Protein AF-F4XBM2-F1 (afdb_monomer_lite)

Secondary structure (DSSP, 8-state):
-HHHHHHHHHHHHHHHHHHHHHHHHHHHHHS---EEEEEEEE-GGGGTT-EEEEEEEETTTEEEEEEEETT-GGG-EEEEEE-SSPPP------PPPEEE---SSEEEE-SS---HHHHTTSSS----HHHHHHHTT--TT-EEEEEEEGGGT-SB---EEE-GGGTTT-HHHHHHHHHHHHHHHHHH-PBPPTT-EEEEEEEE-TTS-EEEEEEEESSEEEEEEEEEEETTEEEEEEEEEEESSTT-TT-EE---TTSTT-SEEEEEEEEEETTTTEEEE-GGG-EEEEEPPTTEEEEEEEE-TTS-EEEEEEETTEEEEEEE-TTS-SEEEEEEEEE--TT--B---EE-SSEEEEEETTTEEEEEEE-SS-EEEEEEEE--TT----SSSEEEEEEE-SSEEEEEEEESS-SS--EEEEEEEETTEEEEEEEEEETHHHHHHH-TTSS---EE-SS--EEEE-

pLDDT: mean 85.02, std 11.65, range [44.12, 98.25]

Radius of gyration: 28.65 Å; chains: 1; bounding box: 67×43×96 Å

Sequence (466 aa):
MKKSFLLFLLLICLAVGGLAGMSVWVSKDNEAVEVTQTTLQGDPAAAQGLTITVHNQMFNQLFWDTKFPAANAAESISEFRFSQKVLNFYEFHDYPPEISMPSFGGGMSSDMGIDLEREDWGNGGILTRPAIDLAKTMGPNETKSKTVHVADYYSCYPIVLDYYTRYYGDEDLEDQWRNGQEAFQRFFSIPIPSQVQVTYTLTTNEMGEVIELYCDTQSWLELNTAVTQGDGGYYYILDSHVSEDEAKNGMVQMDLSHIQGGYGVYFVPFLENEASGWADLKMEQVQTVYQVPQGERTVNLFTNEKGNLMLYTVAGETWYLNVLSSDGRQLLQRLELGQMGSNGYMVDPLEGEDHMLLFFNDHQLILLTWDGKEYALAHALQMPEDEQWDDSGKEQLAHWDGQRLALLERNSLSWEDTSYRLTVWQGGELTYQGVYTMSFAKNNATQRYSNAIIRGIDSQAIELSG

Structure (mmCIF, N/CA/C/O backbone):
data_AF-F4XBM2-F1
#
_entry.id   AF-F4XBM2-F1
#
loop_
_atom_site.group_PDB
_atom_site.id
_atom_site.type_symbol
_atom_site.label_atom_id
_atom_site.label_alt_id
_atom_site.label_comp_id
_atom_site.label_asym_id
_atom_site.label_entity_id
_atom_site.label_seq_id
_atom_site.pdbx_PDB_ins_code
_atom_site.Cartn_x
_atom_site.Cartn_y
_atom_site.Cartn_z
_atom_site.occupancy
_atom_site.B_iso_or_equiv
_atom_site.auth_seq_id
_atom_site.auth_comp_id
_atom_site.auth_asym_id
_atom_site.auth_atom_id
_atom_site.pdbx_PDB_model_num
ATOM 1 N N . MET A 1 1 ? 36.078 -13.273 64.681 1.00 55.12 1 MET A N 1
ATOM 2 C CA . MET A 1 1 ? 35.200 -13.902 63.665 1.00 55.12 1 MET A CA 1
ATOM 3 C C . MET A 1 1 ? 33.707 -13.662 63.919 1.00 55.12 1 MET A C 1
ATOM 5 O O . MET A 1 1 ? 33.092 -13.047 63.065 1.00 55.12 1 MET A O 1
ATOM 9 N N . LYS A 1 2 ? 33.116 -14.021 65.076 1.00 62.91 2 LYS A N 1
ATOM 10 C CA . LYS A 1 2 ? 31.658 -13.852 65.320 1.00 62.91 2 LYS A CA 1
ATOM 11 C C . LYS A 1 2 ? 31.123 -12.406 65.209 1.00 62.91 2 LYS A C 1
ATOM 13 O O . LYS A 1 2 ? 30.057 -12.206 64.647 1.00 62.91 2 LYS A O 1
ATOM 18 N N . LYS A 1 3 ? 31.864 -11.399 65.698 1.00 64.06 3 LYS A N 1
ATOM 19 C CA . LYS A 1 3 ? 31.438 -9.981 65.654 1.00 64.06 3 LYS A CA 1
ATOM 20 C C . LYS A 1 3 ? 31.485 -9.374 64.242 1.00 64.06 3 LYS A C 1
ATOM 22 O O . LYS A 1 3 ? 30.547 -8.695 63.853 1.00 64.06 3 LYS A O 1
ATOM 27 N N . SER A 1 4 ? 32.530 -9.668 63.463 1.00 70.94 4 SER A N 1
ATOM 28 C CA . SER A 1 4 ? 32.627 -9.223 62.061 1.00 70.94 4 SER A CA 1
ATOM 29 C C . SER A 1 4 ? 31.605 -9.913 61.157 1.00 70.94 4 SER A C 1
ATOM 31 O O . SER A 1 4 ? 31.096 -9.280 60.245 1.00 70.94 4 SER A O 1
ATOM 33 N N . PHE A 1 5 ? 31.260 -11.176 61.432 1.00 80.69 5 PHE A N 1
ATOM 34 C CA . PHE A 1 5 ? 30.214 -11.891 60.694 1.00 80.69 5 PHE A CA 1
ATOM 35 C C . PHE A 1 5 ? 28.818 -11.299 60.946 1.00 80.69 5 PHE A C 1
ATOM 37 O O . PHE A 1 5 ? 28.057 -11.099 60.007 1.00 80.69 5 PHE A O 1
ATOM 44 N N . LEU A 1 6 ? 28.514 -10.940 62.199 1.00 86.19 6 LEU A N 1
ATOM 45 C CA . LEU A 1 6 ? 27.295 -10.204 62.552 1.00 86.19 6 LEU A CA 1
ATOM 46 C C . LEU A 1 6 ? 27.225 -8.840 61.857 1.00 86.19 6 LEU A C 1
ATOM 48 O O . LEU A 1 6 ? 26.177 -8.488 61.331 1.00 86.19 6 LEU A O 1
ATOM 52 N N . LEU A 1 7 ? 28.337 -8.099 61.812 1.00 86.19 7 LEU A N 1
ATOM 53 C CA . LEU A 1 7 ? 28.398 -6.807 61.124 1.00 86.19 7 LEU A CA 1
ATOM 54 C C . LEU A 1 7 ? 28.187 -6.953 59.605 1.00 86.19 7 LEU A C 1
ATOM 56 O O . LEU A 1 7 ? 27.482 -6.154 59.002 1.00 86.19 7 LEU A O 1
ATOM 60 N N . PHE A 1 8 ? 28.761 -7.996 59.001 1.00 87.44 8 PHE A N 1
ATOM 61 C CA . PHE A 1 8 ? 28.611 -8.303 57.578 1.00 87.44 8 PHE A CA 1
ATOM 62 C C . PHE A 1 8 ? 27.171 -8.688 57.211 1.00 87.44 8 PHE A C 1
ATOM 64 O O . PHE A 1 8 ? 26.626 -8.151 56.252 1.00 87.44 8 PHE A O 1
ATOM 71 N N . LEU A 1 9 ? 26.520 -9.544 58.007 1.00 89.62 9 LEU A N 1
ATOM 72 C CA . LEU A 1 9 ? 25.097 -9.868 57.840 1.00 89.62 9 LEU A CA 1
ATOM 73 C C . LEU A 1 9 ? 24.211 -8.629 57.972 1.00 89.62 9 LEU A C 1
ATOM 75 O O . LEU A 1 9 ? 23.279 -8.458 57.195 1.00 89.62 9 LEU A O 1
ATOM 79 N N . LEU A 1 10 ? 24.519 -7.749 58.926 1.00 90.31 10 LEU A N 1
ATOM 80 C CA . LEU A 1 10 ? 23.758 -6.522 59.142 1.00 90.31 10 LEU A CA 1
ATOM 81 C C . LEU A 1 10 ? 23.900 -5.566 57.951 1.00 90.31 10 LEU A C 1
ATOM 83 O O . LEU A 1 10 ? 22.898 -5.015 57.512 1.00 90.31 10 LEU A O 1
ATOM 87 N N . LEU A 1 11 ? 25.100 -5.445 57.372 1.00 89.12 11 LEU A N 1
ATOM 88 C CA . LEU A 1 11 ? 25.343 -4.680 56.143 1.00 89.12 11 LEU A CA 1
ATOM 89 C C . LEU A 1 11 ? 24.647 -5.288 54.920 1.00 89.12 11 LEU A C 1
ATOM 91 O O . LEU A 1 11 ? 24.105 -4.536 54.119 1.00 89.12 11 LEU A O 1
ATOM 95 N N . ILE A 1 12 ? 24.604 -6.619 54.787 1.00 90.88 12 ILE A N 1
ATOM 96 C CA . ILE A 1 12 ? 23.840 -7.282 53.718 1.00 90.88 12 ILE A CA 1
ATOM 97 C C . ILE A 1 12 ? 22.346 -7.016 53.883 1.00 90.88 12 ILE A C 1
ATOM 99 O O . ILE A 1 12 ? 21.699 -6.634 52.916 1.00 90.88 12 ILE A O 1
ATOM 103 N N . CYS A 1 13 ? 21.790 -7.158 55.088 1.00 88.44 13 CYS A N 1
ATOM 104 C CA . CYS A 1 13 ? 20.380 -6.853 55.329 1.00 88.44 13 CYS A CA 1
ATOM 105 C C . CYS A 1 13 ? 20.060 -5.377 55.056 1.00 88.44 13 CYS A C 1
ATOM 107 O O . CYS A 1 13 ? 18.989 -5.080 54.540 1.00 88.44 13 CYS A O 1
ATOM 109 N N . LEU A 1 14 ? 20.985 -4.459 55.355 1.00 86.88 14 LEU A N 1
ATOM 110 C CA . LEU A 1 14 ? 20.836 -3.032 55.056 1.00 86.88 14 LEU A CA 1
ATOM 111 C C . LEU A 1 14 ? 20.958 -2.737 53.558 1.00 86.88 14 LEU A C 1
ATOM 113 O O . LEU A 1 14 ? 20.223 -1.902 53.049 1.00 86.88 14 LEU A O 1
ATOM 117 N N . ALA A 1 15 ? 21.843 -3.434 52.846 1.00 82.88 15 ALA A N 1
ATOM 118 C CA . ALA A 1 15 ? 21.990 -3.309 51.401 1.00 82.88 15 ALA A CA 1
ATOM 119 C C . ALA A 1 15 ? 20.774 -3.886 50.664 1.00 82.88 15 ALA A C 1
ATOM 121 O O . ALA A 1 15 ? 20.217 -3.222 49.800 1.00 82.88 15 ALA A O 1
ATOM 122 N N . VAL A 1 16 ? 20.314 -5.082 51.041 1.00 84.00 16 VAL A N 1
ATOM 123 C CA . VAL A 1 16 ? 19.122 -5.723 50.464 1.00 84.00 16 VAL A CA 1
ATOM 124 C C . VAL A 1 16 ? 17.860 -4.945 50.831 1.00 84.00 16 VAL A C 1
ATOM 126 O O . VAL A 1 16 ? 17.048 -4.666 49.958 1.00 84.00 16 VAL A O 1
ATOM 129 N N . GLY A 1 17 ? 17.711 -4.535 52.093 1.00 78.44 17 GLY A N 1
ATOM 130 C CA . GLY A 1 17 ? 16.598 -3.695 52.536 1.00 78.44 17 GLY A CA 1
ATOM 131 C C . GLY A 1 17 ? 16.621 -2.304 51.904 1.00 78.44 17 GLY A C 1
ATOM 132 O O . GLY A 1 17 ? 15.569 -1.770 51.574 1.00 78.44 17 GLY A O 1
ATOM 133 N N . GLY A 1 18 ? 17.809 -1.739 51.673 1.00 73.38 18 GLY A N 1
ATOM 134 C CA . GLY A 1 18 ? 17.995 -0.479 50.957 1.00 73.38 18 GLY A CA 1
ATOM 135 C C . GLY A 1 18 ? 17.641 -0.596 49.477 1.00 73.38 18 GLY A C 1
ATOM 136 O O . GLY A 1 18 ? 16.930 0.256 48.961 1.00 73.38 18 GLY A O 1
ATOM 137 N N . LEU A 1 19 ? 18.066 -1.669 48.806 1.00 75.06 19 LEU A N 1
ATOM 138 C CA . LEU A 1 19 ? 17.708 -1.950 47.413 1.00 75.06 19 LEU A CA 1
ATOM 139 C C . LEU A 1 19 ? 16.205 -2.209 47.253 1.00 75.06 19 LEU A C 1
ATOM 141 O O . LEU A 1 19 ? 15.593 -1.624 46.368 1.00 75.06 19 LEU A O 1
ATOM 145 N N . ALA A 1 20 ? 15.601 -3.005 48.140 1.00 71.06 20 ALA A N 1
ATOM 146 C CA . ALA A 1 20 ? 14.158 -3.252 48.150 1.00 71.06 20 ALA A CA 1
ATOM 147 C C . ALA A 1 20 ? 13.352 -1.987 48.501 1.00 71.06 20 ALA A C 1
ATOM 149 O O . ALA A 1 20 ? 12.296 -1.730 47.932 1.00 71.06 20 ALA A O 1
ATOM 150 N N . GLY A 1 21 ? 13.855 -1.162 49.423 1.00 69.06 21 GLY A N 1
ATOM 151 C CA . GLY A 1 21 ? 13.242 0.118 49.771 1.00 69.06 21 GLY A CA 1
ATOM 152 C C . GLY A 1 21 ? 13.312 1.125 48.623 1.00 69.06 21 GLY A C 1
ATOM 153 O O . GLY A 1 21 ? 12.318 1.783 48.336 1.00 69.06 21 GLY A O 1
ATOM 154 N N . MET A 1 22 ? 14.453 1.207 47.931 1.00 62.38 22 MET A N 1
ATOM 155 C CA . MET A 1 22 ? 14.618 2.050 46.744 1.00 62.38 22 MET A CA 1
ATOM 156 C C . MET A 1 22 ? 13.752 1.565 45.581 1.00 62.38 22 MET A C 1
ATOM 158 O O . MET A 1 22 ? 13.140 2.397 44.924 1.00 62.38 22 MET A O 1
ATOM 162 N N . SER A 1 23 ? 13.630 0.252 45.352 1.00 64.00 23 SER A N 1
ATOM 163 C CA . SER A 1 23 ? 12.758 -0.266 44.292 1.00 64.00 23 SER A CA 1
ATOM 164 C C . SER A 1 23 ? 11.288 0.054 44.555 1.00 64.00 23 SER A C 1
ATOM 166 O O . SER A 1 23 ? 10.591 0.485 43.643 1.00 64.00 23 SER A O 1
ATOM 168 N N . VAL A 1 24 ? 10.818 -0.086 45.800 1.00 64.00 24 VAL A N 1
ATOM 169 C CA . VAL A 1 24 ? 9.439 0.275 46.174 1.00 64.00 24 VAL A CA 1
ATOM 170 C C . VAL A 1 24 ? 9.216 1.785 46.085 1.00 64.00 24 VAL A C 1
ATOM 172 O O . VAL A 1 24 ? 8.183 2.219 45.591 1.00 64.00 24 VAL A O 1
ATOM 175 N N . TRP A 1 25 ? 10.176 2.597 46.537 1.00 59.56 25 TRP A N 1
ATOM 176 C CA . TRP A 1 25 ? 10.055 4.056 46.498 1.00 59.56 25 TRP A CA 1
ATOM 177 C C . TRP A 1 25 ? 10.044 4.606 45.068 1.00 59.56 25 TRP A C 1
ATOM 179 O O . TRP A 1 25 ? 9.204 5.441 44.758 1.00 59.56 25 TRP A O 1
ATOM 189 N N . VAL A 1 26 ? 10.909 4.087 44.190 1.00 56.59 26 VAL A N 1
ATOM 190 C CA . VAL A 1 26 ? 10.908 4.431 42.760 1.00 56.59 26 VAL A CA 1
ATOM 191 C C . VAL A 1 26 ? 9.611 3.974 42.085 1.00 56.59 26 VAL A C 1
ATOM 193 O O . VAL A 1 26 ? 9.080 4.703 41.262 1.00 56.59 26 VAL A O 1
ATOM 196 N N . SER A 1 27 ? 9.057 2.816 42.456 1.00 57.06 27 SER A N 1
ATOM 197 C CA . SER A 1 27 ? 7.804 2.325 41.852 1.00 57.06 27 SER A CA 1
ATOM 198 C C . SER A 1 27 ? 6.582 3.152 42.277 1.00 57.06 27 SER A C 1
ATOM 200 O O . SER A 1 27 ? 5.714 3.423 41.459 1.00 57.06 27 SER A O 1
ATOM 202 N N . LYS A 1 28 ? 6.544 3.639 43.525 1.00 56.56 28 LYS A N 1
ATOM 203 C CA . LYS A 1 28 ? 5.367 4.309 44.103 1.00 56.56 28 LYS A CA 1
ATOM 204 C C . LYS A 1 28 ? 4.936 5.591 43.374 1.00 56.56 28 LYS A C 1
ATOM 206 O O . LYS A 1 28 ? 3.741 5.843 43.275 1.00 56.56 28 LYS A O 1
ATOM 211 N N . ASP A 1 29 ? 5.887 6.390 42.892 1.00 56.12 29 ASP A N 1
ATOM 212 C CA . ASP A 1 29 ? 5.592 7.621 42.139 1.00 56.12 29 ASP A CA 1
ATOM 213 C C . ASP A 1 29 ? 5.550 7.372 40.614 1.00 56.12 29 ASP A C 1
ATOM 215 O O . ASP A 1 29 ? 5.058 8.213 39.865 1.00 56.12 29 ASP A O 1
ATOM 219 N N . ASN A 1 30 ? 6.013 6.203 40.150 1.00 60.69 30 ASN A N 1
ATOM 220 C CA . ASN A 1 30 ? 5.991 5.803 38.738 1.00 60.69 30 ASN A CA 1
ATOM 221 C C . ASN A 1 30 ? 4.647 5.195 38.289 1.00 60.69 30 ASN A C 1
ATOM 223 O O . ASN A 1 30 ? 4.437 5.045 37.089 1.00 60.69 30 ASN A O 1
ATOM 227 N N . GLU A 1 31 ? 3.761 4.827 39.221 1.00 61.56 31 GLU A N 1
ATOM 228 C CA . GLU A 1 31 ? 2.489 4.125 38.958 1.00 61.56 31 GLU A CA 1
ATOM 229 C C . GLU A 1 31 ? 1.296 5.064 38.678 1.00 61.56 31 GLU A C 1
ATOM 231 O O . GLU A 1 31 ? 0.251 4.615 38.214 1.00 61.56 31 GLU A O 1
ATOM 236 N N . ALA A 1 32 ? 1.414 6.373 38.927 1.00 69.88 32 ALA A N 1
ATOM 237 C CA . ALA A 1 32 ? 0.309 7.322 38.754 1.00 69.88 32 ALA A CA 1
ATOM 238 C C . ALA A 1 32 ? 0.405 8.076 37.417 1.00 69.88 32 ALA A C 1
ATOM 240 O O . ALA A 1 32 ? 0.747 9.260 37.376 1.00 69.88 32 ALA A O 1
ATOM 241 N N . VAL A 1 33 ? 0.113 7.393 36.306 1.00 84.69 33 VAL A N 1
ATOM 242 C CA . VAL A 1 33 ? -0.025 8.067 35.008 1.00 84.69 33 VAL A CA 1
ATOM 243 C C . VAL A 1 33 ? -1.438 8.625 34.877 1.00 84.69 33 VAL A C 1
ATOM 245 O O . VAL A 1 33 ? -2.418 7.888 34.747 1.00 84.69 33 VAL A O 1
ATOM 248 N N . GLU A 1 34 ? -1.541 9.950 34.936 1.00 88.94 34 GLU A N 1
ATOM 249 C CA . GLU A 1 34 ? -2.798 10.659 34.711 1.00 88.94 34 GLU A CA 1
ATOM 250 C C . GLU A 1 34 ? -3.072 10.768 33.210 1.00 88.94 34 GLU A C 1
ATOM 252 O O . GLU A 1 34 ? -2.186 11.132 32.428 1.00 88.94 34 GLU A O 1
ATOM 257 N N . VAL A 1 35 ? -4.317 10.502 32.820 1.00 91.88 35 VAL A N 1
ATOM 258 C CA . VAL A 1 35 ? -4.798 10.693 31.452 1.00 91.88 35 VAL A CA 1
ATOM 259 C C . VAL A 1 35 ? -5.808 11.833 31.449 1.00 91.88 35 VAL A C 1
ATOM 261 O O . VAL A 1 35 ? -6.825 11.795 32.140 1.00 91.88 35 VAL A O 1
ATOM 264 N N . THR A 1 36 ? -5.514 12.882 30.682 1.00 92.56 36 THR A N 1
ATOM 265 C CA . THR A 1 36 ? -6.414 14.026 30.508 1.00 92.56 36 THR A CA 1
ATOM 266 C C . THR A 1 36 ? -7.209 13.855 29.225 1.00 92.56 36 THR A C 1
ATOM 268 O O . THR A 1 36 ? -6.628 13.787 28.146 1.00 92.56 36 THR A O 1
ATOM 271 N N . GLN A 1 37 ? -8.534 13.830 29.339 1.00 94.62 37 GLN A N 1
ATOM 272 C CA . GLN A 1 37 ? -9.450 13.789 28.203 1.00 94.62 37 GLN A CA 1
ATOM 273 C C . GLN A 1 37 ? -9.883 15.205 27.813 1.00 94.62 37 GLN A C 1
ATOM 275 O O . GLN A 1 37 ? -10.382 15.965 28.644 1.00 94.62 37 GLN A O 1
ATOM 280 N N . THR A 1 38 ? -9.730 15.540 26.536 1.00 94.44 38 THR A N 1
ATOM 281 C CA . THR A 1 38 ? -10.221 16.776 25.922 1.00 94.44 38 THR A CA 1
ATOM 282 C C . THR A 1 38 ? -11.250 16.420 24.859 1.00 94.44 38 THR A C 1
ATOM 284 O O . THR A 1 38 ? -10.924 15.762 23.875 1.00 94.44 38 THR A O 1
ATOM 287 N N . THR A 1 39 ? -12.497 16.847 25.045 1.00 95.12 39 THR A N 1
ATOM 288 C CA . THR A 1 39 ? -13.555 16.662 24.042 1.00 95.12 39 THR A CA 1
ATOM 289 C C . THR A 1 39 ? -13.421 17.711 22.949 1.00 95.12 39 THR A C 1
ATOM 291 O O . THR A 1 39 ? -13.431 18.907 23.241 1.00 95.12 39 THR A O 1
ATOM 294 N N . LEU A 1 40 ? -13.310 17.255 21.704 1.00 93.44 40 LEU A N 1
ATOM 295 C CA . LEU A 1 40 ? -13.296 18.118 20.526 1.00 93.44 40 LEU A CA 1
ATOM 296 C C . LEU A 1 40 ? -14.715 18.299 19.979 1.00 93.44 40 LEU A C 1
ATOM 298 O O . LEU A 1 40 ? -15.139 19.423 19.715 1.00 93.44 40 LEU A O 1
ATOM 302 N N . GLN A 1 41 ? -15.478 17.204 19.898 1.00 94.00 41 GLN A N 1
ATOM 303 C CA . GLN A 1 41 ? -16.845 17.199 19.386 1.00 94.00 41 GLN A CA 1
ATOM 304 C C . GLN A 1 41 ? -17.697 16.113 20.059 1.00 94.00 41 GLN A C 1
ATOM 306 O O . GLN A 1 41 ? -17.195 15.056 20.438 1.00 94.00 41 GLN A O 1
ATOM 311 N N . GLY A 1 42 ? -19.007 16.358 20.166 1.00 95.06 42 GLY A N 1
ATOM 312 C CA . GLY A 1 42 ? -19.976 15.352 20.607 1.00 95.06 42 GLY A CA 1
ATOM 313 C C . GLY A 1 42 ? -20.002 15.098 22.118 1.00 95.06 42 GLY A C 1
ATOM 314 O O . GLY A 1 42 ? -19.591 15.949 22.907 1.00 95.06 42 GLY A O 1
ATOM 315 N N . ASP A 1 43 ? -20.532 13.939 22.518 1.00 95.50 43 ASP A N 1
ATOM 316 C CA . ASP A 1 43 ? -20.707 13.545 23.925 1.00 95.50 43 ASP A CA 1
ATOM 317 C C . ASP A 1 43 ? -19.813 12.336 24.268 1.00 95.50 43 ASP A C 1
ATOM 319 O O . ASP A 1 43 ? -19.982 11.280 23.653 1.00 95.50 43 ASP A O 1
ATOM 323 N N . PRO A 1 44 ? -18.905 12.431 25.264 1.00 94.88 44 PRO A N 1
ATOM 324 C CA . PRO A 1 44 ? -18.122 11.298 25.763 1.00 94.88 44 PRO A CA 1
ATOM 325 C C . PRO A 1 44 ? -18.925 10.035 26.091 1.00 94.88 44 PRO A C 1
ATOM 327 O O . PRO A 1 44 ? -18.380 8.933 26.021 1.00 94.88 44 PRO A O 1
ATOM 330 N N . ALA A 1 45 ? -20.215 10.160 26.424 1.00 94.94 45 ALA A N 1
ATOM 331 C CA . ALA A 1 45 ? -21.095 9.015 26.647 1.00 94.94 45 ALA A CA 1
ATOM 332 C C . ALA A 1 45 ? -21.210 8.098 25.414 1.00 94.94 45 ALA A C 1
ATOM 334 O O . ALA A 1 45 ? -21.444 6.899 25.565 1.00 94.94 45 ALA A O 1
ATOM 335 N N . ALA A 1 46 ? -20.984 8.617 24.202 1.00 95.25 46 ALA A N 1
ATOM 336 C CA . ALA A 1 46 ? -20.936 7.809 22.986 1.00 95.25 46 ALA A CA 1
ATOM 337 C C . ALA A 1 46 ? -19.742 6.841 22.958 1.00 95.25 46 ALA A C 1
ATOM 339 O O . ALA A 1 46 ? -19.779 5.869 22.214 1.00 95.25 46 ALA A O 1
ATOM 340 N N . ALA A 1 47 ? -18.715 7.042 23.792 1.00 94.94 47 ALA A N 1
ATOM 341 C CA . ALA A 1 47 ? -17.594 6.118 23.973 1.00 94.94 47 ALA A CA 1
ATOM 342 C C . ALA A 1 47 ? -17.783 5.161 25.172 1.00 94.94 47 ALA A C 1
ATOM 344 O O . ALA A 1 47 ? -16.854 4.454 25.563 1.00 94.94 47 ALA A O 1
ATOM 345 N N . GLN A 1 48 ? -18.971 5.121 25.789 1.00 94.88 48 GLN A N 1
ATOM 346 C CA . GLN A 1 48 ? -19.241 4.247 26.934 1.00 94.88 48 GLN A CA 1
ATOM 347 C C . GLN A 1 48 ? -19.060 2.767 26.561 1.00 94.88 48 GLN A C 1
ATOM 349 O O . GLN A 1 48 ? -19.497 2.325 25.498 1.00 94.88 48 GLN A O 1
ATOM 354 N N . GLY A 1 49 ? -18.435 2.004 27.461 1.00 93.75 49 GLY A N 1
ATOM 355 C CA . GLY A 1 49 ? -18.107 0.588 27.256 1.00 93.75 49 GLY A CA 1
ATOM 356 C C . GLY A 1 49 ? -16.731 0.368 26.627 1.00 93.75 49 GLY A C 1
ATOM 357 O O . GLY A 1 49 ? -16.109 -0.649 26.908 1.00 93.75 49 GLY A O 1
ATOM 358 N N . LEU A 1 50 ? -16.204 1.355 25.895 1.00 95.94 50 LEU A N 1
ATOM 359 C CA . LEU A 1 50 ? -14.876 1.264 25.301 1.00 95.94 50 LEU A CA 1
ATOM 360 C C . LEU A 1 50 ? -13.785 1.471 26.353 1.00 95.94 50 LEU A C 1
ATOM 362 O O . LEU A 1 50 ? -13.859 2.367 27.202 1.00 95.94 50 LEU A O 1
ATOM 366 N N . THR A 1 51 ? -12.743 0.660 26.254 1.00 96.31 51 THR A N 1
ATOM 367 C CA . THR A 1 51 ? -11.548 0.726 27.083 1.00 96.31 51 THR A CA 1
ATOM 368 C C . THR A 1 51 ? -10.320 0.830 26.198 1.00 96.31 51 THR A C 1
ATOM 370 O O . THR A 1 51 ? -10.151 0.032 25.276 1.00 96.31 51 THR A O 1
ATOM 373 N N . ILE A 1 52 ? -9.466 1.803 26.512 1.00 95.56 52 ILE A N 1
ATOM 374 C CA . ILE A 1 52 ? -8.194 2.027 25.834 1.00 95.56 52 ILE A CA 1
ATOM 375 C C . ILE A 1 52 ? -7.077 1.512 26.746 1.00 95.56 52 ILE A C 1
ATOM 377 O O . ILE A 1 52 ? -7.024 1.878 27.927 1.00 95.56 52 ILE A O 1
ATOM 381 N N . THR A 1 53 ? -6.195 0.678 26.201 1.00 93.94 53 THR A N 1
ATOM 382 C CA . THR A 1 53 ? -4.905 0.338 26.815 1.00 93.94 53 THR A CA 1
ATOM 383 C C . THR A 1 53 ? -3.808 1.020 26.012 1.00 93.94 53 THR A C 1
ATOM 385 O O . THR A 1 53 ? -3.863 1.031 24.786 1.00 93.94 53 THR A O 1
ATOM 388 N N . VAL A 1 54 ? -2.821 1.606 26.686 1.00 91.75 54 VAL A N 1
ATOM 389 C CA . VAL A 1 54 ? -1.650 2.195 26.035 1.00 91.75 54 VAL A CA 1
ATOM 390 C C . VAL A 1 54 ? -0.363 1.668 26.653 1.00 91.75 54 VAL A C 1
ATOM 392 O O . VAL A 1 54 ? -0.215 1.644 27.877 1.00 91.75 54 VAL A O 1
ATOM 395 N N . HIS A 1 55 ? 0.576 1.285 25.798 1.00 90.31 55 HIS A N 1
ATOM 396 C CA . HIS A 1 55 ? 1.844 0.668 26.154 1.00 90.31 55 HIS A CA 1
ATOM 397 C C . HIS A 1 55 ? 2.986 1.622 25.823 1.00 90.31 55 HIS A C 1
ATOM 399 O O . HIS A 1 55 ? 3.274 1.919 24.662 1.00 90.31 55 HIS A O 1
ATOM 405 N N . ASN A 1 56 ? 3.652 2.115 26.863 1.00 87.81 56 ASN A N 1
ATOM 406 C CA . ASN A 1 56 ? 4.738 3.079 26.748 1.00 87.81 56 ASN A CA 1
ATOM 407 C C . ASN A 1 56 ? 6.038 2.506 27.295 1.00 87.81 56 ASN A C 1
ATOM 409 O O . ASN A 1 56 ? 6.048 1.691 28.215 1.00 87.81 56 ASN A O 1
ATOM 413 N N . GLN A 1 57 ? 7.153 2.985 26.761 1.00 86.25 57 GLN A N 1
ATOM 414 C CA . GLN A 1 57 ? 8.486 2.593 27.165 1.00 86.25 57 GLN A CA 1
ATOM 415 C C . GLN A 1 57 ? 9.461 3.764 27.248 1.00 86.25 57 GLN A C 1
ATOM 417 O O . GLN A 1 57 ? 9.313 4.799 26.601 1.00 86.25 57 GLN A O 1
ATOM 422 N N . MET A 1 58 ? 10.529 3.543 28.007 1.00 84.00 58 MET A N 1
ATOM 423 C CA . MET A 1 58 ? 11.711 4.393 28.048 1.00 84.00 58 MET A CA 1
ATOM 424 C C . MET A 1 58 ? 12.957 3.504 28.059 1.00 84.00 58 MET A C 1
ATOM 426 O O . MET A 1 58 ? 13.038 2.532 28.819 1.00 84.00 58 MET A O 1
ATOM 430 N N . PHE A 1 59 ? 13.921 3.821 27.189 1.00 82.06 59 PHE A N 1
ATOM 431 C CA . PHE A 1 59 ? 15.166 3.059 26.998 1.00 82.06 59 PHE A CA 1
ATOM 432 C C . PHE A 1 59 ? 14.985 1.557 26.723 1.00 82.06 59 PHE A C 1
ATOM 434 O O . PHE A 1 59 ? 15.914 0.777 26.941 1.00 82.06 59 PHE A O 1
ATOM 441 N N . ASN A 1 60 ? 13.794 1.136 26.296 1.00 83.00 60 ASN A N 1
ATOM 442 C CA . ASN A 1 60 ? 13.432 -0.267 26.118 1.00 83.00 60 ASN A CA 1
ATOM 443 C C . ASN A 1 60 ? 13.667 -1.134 27.375 1.00 83.00 60 ASN A C 1
ATOM 445 O O . ASN A 1 60 ? 13.996 -2.323 27.295 1.00 83.00 60 ASN A O 1
ATOM 449 N N . GLN A 1 61 ? 13.541 -0.520 28.555 1.00 83.62 61 GLN A N 1
ATOM 450 C CA . GLN A 1 61 ? 13.782 -1.154 29.854 1.00 83.62 61 GLN A CA 1
ATOM 451 C C . GLN A 1 61 ? 12.739 -0.784 30.905 1.00 83.62 61 GLN A C 1
ATOM 453 O O . GLN A 1 61 ? 12.502 -1.570 31.819 1.00 83.62 61 GLN A O 1
ATOM 458 N N . LEU A 1 62 ? 12.137 0.395 30.804 1.00 86.31 62 LEU A N 1
ATOM 459 C CA . LEU A 1 62 ? 11.067 0.857 31.680 1.00 86.31 62 LEU A CA 1
ATOM 460 C C . LEU A 1 62 ? 9.781 0.862 30.866 1.00 86.31 62 LEU A C 1
ATOM 462 O O . LEU A 1 62 ? 9.801 1.382 29.753 1.00 86.31 62 LEU A O 1
ATOM 466 N N . PHE A 1 63 ? 8.711 0.291 31.405 1.00 87.50 63 PHE A N 1
ATOM 467 C CA . PHE A 1 63 ? 7.450 0.086 30.702 1.00 87.50 63 PHE A CA 1
ATOM 468 C C . PHE A 1 63 ? 6.277 0.539 31.561 1.00 87.50 63 PHE A C 1
ATOM 470 O O . PHE A 1 63 ? 6.283 0.307 32.773 1.00 87.50 63 PHE A O 1
ATOM 477 N N . TRP A 1 64 ? 5.290 1.156 30.919 1.00 90.06 64 TRP A N 1
ATOM 478 C CA . TRP A 1 64 ? 4.025 1.565 31.514 1.00 90.06 64 TRP A CA 1
ATOM 479 C C . TRP A 1 64 ? 2.877 1.063 30.655 1.00 90.06 64 TRP A C 1
ATOM 481 O O . TRP A 1 64 ? 2.763 1.463 29.496 1.00 90.06 64 TRP A O 1
ATOM 491 N N . ASP A 1 65 ? 2.022 0.249 31.258 1.00 91.25 65 ASP A N 1
ATOM 492 C CA . ASP A 1 65 ? 0.782 -0.228 30.662 1.00 91.25 65 ASP A CA 1
ATOM 493 C C . ASP A 1 65 ? -0.366 0.516 31.347 1.00 91.25 65 ASP A C 1
ATOM 495 O O . ASP A 1 65 ? -0.680 0.264 32.513 1.00 91.25 65 ASP A O 1
ATOM 499 N N . THR A 1 66 ? -0.947 1.497 30.659 1.00 92.06 66 THR A N 1
ATOM 500 C CA . THR A 1 66 ? -1.992 2.367 31.211 1.00 92.06 66 THR A CA 1
ATOM 501 C C . THR A 1 66 ? -3.333 2.036 30.576 1.00 92.06 66 THR A C 1
ATOM 503 O O . THR A 1 66 ? -3.509 2.169 29.370 1.00 92.06 66 THR A O 1
ATOM 506 N N . LYS A 1 67 ? -4.303 1.645 31.399 1.00 94.12 67 LYS A N 1
ATOM 507 C CA . LYS A 1 67 ? -5.658 1.277 30.988 1.00 94.12 67 LYS A CA 1
ATOM 508 C C . LYS A 1 67 ? -6.674 2.270 31.533 1.00 94.12 67 LYS A C 1
ATOM 510 O O . LYS A 1 67 ? -6.627 2.602 32.717 1.00 94.12 67 LYS A O 1
ATOM 515 N N . PHE A 1 68 ? -7.605 2.728 30.700 1.00 94.81 68 PHE A N 1
ATOM 516 C CA . PHE A 1 68 ? -8.649 3.667 31.120 1.00 94.81 68 PHE A CA 1
ATOM 517 C C . PHE A 1 68 ? -9.939 3.538 30.290 1.00 94.81 68 PHE A C 1
ATOM 519 O O . PHE A 1 68 ? -9.882 3.248 29.091 1.00 94.81 68 PHE A O 1
ATOM 526 N N . PRO A 1 69 ? -11.121 3.773 30.896 1.00 95.69 69 PRO A N 1
ATOM 527 C CA . PRO A 1 69 ? -12.374 3.880 30.153 1.00 95.69 69 PRO A CA 1
ATOM 528 C C . PRO A 1 69 ? -12.369 5.109 29.237 1.00 95.69 69 PRO A C 1
ATOM 530 O O . PRO A 1 69 ? -12.069 6.218 29.682 1.00 95.69 69 PRO A O 1
ATOM 533 N N . ALA A 1 70 ? -12.776 4.952 27.979 1.00 94.88 70 ALA A N 1
ATOM 534 C CA . ALA A 1 70 ? -12.768 6.052 27.014 1.00 94.88 70 ALA A CA 1
ATOM 535 C C . ALA A 1 70 ? -13.749 7.182 27.384 1.00 94.88 70 ALA A C 1
ATOM 537 O O . ALA A 1 70 ? -13.467 8.356 27.151 1.00 94.88 70 ALA A O 1
ATOM 538 N N . ALA A 1 71 ? -14.888 6.849 27.997 1.00 93.94 71 ALA A N 1
ATOM 539 C CA . ALA A 1 71 ? -15.867 7.838 28.451 1.00 93.94 71 ALA A CA 1
ATOM 540 C C . ALA A 1 71 ? -15.435 8.600 29.721 1.00 93.94 71 ALA A C 1
ATOM 542 O O . ALA A 1 71 ? -15.993 9.658 30.009 1.00 93.94 71 ALA A O 1
ATOM 543 N N . ASN A 1 72 ? -14.470 8.072 30.488 1.00 92.25 72 ASN A N 1
ATOM 544 C CA . ASN A 1 72 ? -13.980 8.690 31.721 1.00 92.25 72 ASN A CA 1
ATOM 545 C C . ASN A 1 72 ? -12.500 8.359 31.968 1.00 92.25 72 ASN A C 1
ATOM 547 O O . ASN A 1 72 ? -12.162 7.501 32.787 1.00 92.25 72 ASN A O 1
ATOM 551 N N . ALA A 1 73 ? -11.606 9.073 31.282 1.00 91.44 73 ALA A N 1
ATOM 552 C CA . ALA A 1 73 ? -10.169 8.796 31.347 1.00 91.44 73 ALA A CA 1
ATOM 553 C C . ALA A 1 73 ? -9.531 9.026 32.733 1.00 91.44 73 ALA A C 1
ATOM 555 O O . ALA A 1 73 ? -8.435 8.534 32.992 1.00 91.44 73 ALA A O 1
ATOM 556 N N . ALA A 1 74 ? -10.208 9.746 33.638 1.00 89.06 74 ALA A N 1
ATOM 557 C CA . ALA A 1 74 ? -9.720 10.011 34.993 1.00 89.06 74 ALA A CA 1
ATOM 558 C C . ALA A 1 74 ? -9.658 8.751 35.878 1.00 89.06 74 ALA A C 1
ATOM 560 O O . ALA A 1 74 ? -9.013 8.768 36.924 1.00 89.06 74 ALA A O 1
ATOM 561 N N . GLU A 1 75 ? -10.312 7.661 35.469 1.00 89.50 75 GLU A N 1
ATOM 562 C CA . GLU A 1 75 ? -10.244 6.350 36.126 1.00 89.50 75 GLU A CA 1
ATOM 563 C C . GLU A 1 75 ? -9.069 5.496 35.609 1.00 89.50 75 GLU A C 1
ATOM 565 O O . GLU A 1 75 ? -9.146 4.267 35.594 1.00 89.50 75 GLU A O 1
ATOM 570 N N . SER A 1 76 ? -7.981 6.130 35.157 1.00 90.38 76 SER A N 1
ATOM 571 C CA . SER A 1 76 ? -6.808 5.426 34.641 1.00 90.38 76 SER A CA 1
ATOM 572 C C . SER A 1 76 ? -6.109 4.587 35.712 1.00 90.38 76 SER A C 1
ATOM 574 O O . SER A 1 76 ? -5.922 4.998 36.859 1.00 90.38 76 SER A O 1
ATOM 576 N N . ILE A 1 77 ? -5.681 3.393 35.313 1.00 89.88 77 ILE A N 1
ATOM 577 C CA . ILE A 1 77 ? -4.861 2.482 36.110 1.00 89.88 77 ILE A CA 1
ATOM 578 C C . ILE A 1 77 ? -3.596 2.220 35.308 1.00 89.88 77 ILE A C 1
ATOM 580 O O . ILE A 1 77 ? -3.684 1.906 34.125 1.00 89.88 77 ILE A O 1
ATOM 584 N N . SER A 1 78 ? -2.428 2.367 35.929 1.00 90.25 78 SER A N 1
ATOM 585 C CA . SER A 1 78 ? -1.153 2.110 35.256 1.00 90.25 78 SER A CA 1
ATOM 586 C C . SER A 1 78 ? -0.332 1.079 36.001 1.00 90.25 78 SER A C 1
ATOM 588 O O . SER A 1 78 ? -0.156 1.172 37.215 1.00 90.25 78 SER A O 1
ATOM 590 N N . GLU A 1 79 ? 0.202 0.123 35.255 1.00 88.69 79 GLU A N 1
ATOM 591 C CA . GLU A 1 79 ? 1.165 -0.848 35.749 1.00 88.69 79 GLU A CA 1
ATOM 592 C C . GLU A 1 79 ? 2.557 -0.481 35.243 1.00 88.69 79 GLU A C 1
ATOM 594 O O . GLU A 1 79 ? 2.757 -0.212 34.060 1.00 88.69 79 GLU A O 1
ATOM 599 N N . PHE A 1 80 ? 3.530 -0.454 36.153 1.00 87.12 80 PHE A N 1
ATOM 600 C CA . PHE A 1 80 ? 4.919 -0.163 35.825 1.00 87.12 80 PHE A CA 1
ATOM 601 C C . PHE A 1 80 ? 5.765 -1.433 35.885 1.00 87.12 80 PHE A C 1
ATOM 603 O O . PHE A 1 80 ? 5.721 -2.188 36.862 1.00 87.12 80 PHE A O 1
ATOM 610 N N . ARG A 1 81 ? 6.614 -1.638 34.874 1.00 85.50 81 ARG A N 1
ATOM 611 C CA . ARG A 1 81 ? 7.539 -2.773 34.820 1.00 85.50 81 ARG A CA 1
ATOM 612 C C . ARG A 1 81 ? 8.942 -2.339 34.421 1.00 85.50 81 ARG A C 1
ATOM 614 O O . ARG A 1 81 ? 9.144 -1.574 33.485 1.00 85.50 81 ARG A O 1
ATOM 621 N N . PHE A 1 82 ? 9.936 -2.905 35.101 1.00 83.56 82 PHE A N 1
ATOM 622 C CA . PHE A 1 82 ? 11.349 -2.751 34.759 1.00 83.56 82 PHE A CA 1
ATOM 623 C C . PHE A 1 82 ? 11.938 -4.067 34.239 1.00 83.56 82 PHE A C 1
ATOM 625 O O . PHE A 1 82 ? 11.762 -5.125 34.846 1.00 83.56 82 PHE A O 1
ATOM 632 N N . SER A 1 83 ? 12.693 -3.988 33.145 1.00 81.00 83 SER A N 1
ATOM 633 C CA . SER A 1 83 ? 13.490 -5.075 32.586 1.00 81.00 83 SER A CA 1
ATOM 634 C C . SER A 1 83 ? 14.981 -4.802 32.768 1.00 81.00 83 SER A C 1
ATOM 636 O O . SER A 1 83 ? 15.506 -3.776 32.347 1.00 81.00 83 SER A O 1
ATOM 638 N N . GLN A 1 84 ? 15.699 -5.780 33.327 1.00 75.88 84 GLN A N 1
ATOM 639 C CA . GLN A 1 84 ? 17.161 -5.723 33.465 1.00 75.88 84 GLN A CA 1
ATOM 640 C C . GLN A 1 84 ? 17.907 -5.842 32.126 1.00 75.88 84 GLN A C 1
ATOM 642 O O . GLN A 1 84 ? 19.107 -5.579 32.063 1.00 75.88 84 GLN A O 1
ATOM 647 N N . LYS A 1 85 ? 17.221 -6.280 31.065 1.00 83.06 85 LYS A N 1
ATOM 648 C CA . LYS A 1 85 ? 17.752 -6.357 29.702 1.00 83.06 85 LYS A CA 1
ATOM 649 C C . LYS A 1 85 ? 16.979 -5.396 28.811 1.00 83.06 85 LYS A C 1
ATOM 651 O O . LYS A 1 85 ? 15.766 -5.278 28.959 1.00 83.06 85 LYS A O 1
ATOM 656 N N . VAL A 1 86 ? 17.685 -4.764 27.876 1.00 78.44 86 VAL A N 1
ATOM 657 C CA . VAL A 1 86 ? 17.051 -4.054 26.757 1.00 78.44 86 VAL A CA 1
ATOM 658 C C . VAL A 1 86 ? 16.181 -5.065 26.010 1.00 78.44 86 VAL A C 1
ATOM 660 O O . VAL A 1 86 ? 16.687 -6.110 25.596 1.00 78.44 86 VAL A O 1
ATOM 663 N N . LEU A 1 87 ? 14.883 -4.791 25.909 1.00 76.12 87 LEU A N 1
ATOM 664 C CA . LEU A 1 87 ? 13.958 -5.585 25.105 1.00 76.12 87 LEU A CA 1
ATOM 665 C C . LEU A 1 87 ? 13.867 -4.951 23.717 1.00 76.12 87 LEU A C 1
ATOM 667 O O . LEU A 1 87 ? 13.575 -3.770 23.597 1.00 76.12 87 LEU A O 1
ATOM 671 N N . ASN A 1 88 ? 14.147 -5.713 22.667 1.00 67.88 88 ASN A N 1
ATOM 672 C CA . ASN A 1 88 ? 13.933 -5.234 21.307 1.00 67.88 88 ASN A CA 1
ATOM 673 C C . ASN A 1 88 ? 12.556 -5.699 20.851 1.00 67.88 88 ASN A C 1
ATOM 675 O O . ASN A 1 88 ? 12.296 -6.898 20.839 1.00 67.88 88 ASN A O 1
ATOM 679 N N . PHE A 1 89 ? 11.713 -4.736 20.490 1.00 63.91 89 PHE A N 1
ATOM 680 C CA . PHE A 1 89 ? 10.395 -4.960 19.889 1.00 63.91 89 PHE A CA 1
ATOM 681 C C . PHE A 1 89 ? 10.420 -4.736 18.371 1.00 63.91 89 PHE A C 1
ATOM 683 O O . PHE A 1 89 ? 9.382 -4.762 17.726 1.00 63.91 89 PHE A O 1
ATOM 690 N N . TYR A 1 90 ? 11.611 -4.513 17.804 1.00 56.03 90 TYR A N 1
ATOM 691 C CA . TYR A 1 90 ? 11.807 -4.456 16.364 1.00 56.03 90 TYR A CA 1
ATOM 692 C C . TYR A 1 90 ? 11.703 -5.864 15.789 1.00 56.03 90 TYR A C 1
ATOM 694 O O . TYR A 1 90 ? 12.620 -6.674 15.953 1.00 56.03 90 TYR A O 1
ATOM 702 N N . GLU A 1 91 ? 10.596 -6.135 15.113 1.00 48.72 91 GLU A N 1
ATOM 703 C CA . GLU A 1 91 ? 10.536 -7.208 14.134 1.00 48.72 91 GLU A CA 1
ATOM 704 C C . GLU A 1 91 ? 11.142 -6.679 12.833 1.00 48.72 91 GLU A C 1
ATOM 706 O O . GLU A 1 91 ? 10.766 -5.621 12.327 1.00 48.72 91 GLU A O 1
ATOM 711 N N . PHE A 1 92 ? 12.149 -7.383 12.316 1.00 44.12 92 PHE A N 1
ATOM 712 C CA . PHE A 1 92 ? 12.547 -7.184 10.931 1.00 44.12 92 PHE A CA 1
ATOM 713 C C . PHE A 1 92 ? 11.451 -7.824 10.089 1.00 44.12 92 PHE A C 1
ATOM 715 O O . PHE A 1 92 ? 11.340 -9.047 10.056 1.00 44.12 92 PHE A O 1
ATOM 722 N N . HIS A 1 93 ? 10.615 -6.999 9.467 1.00 47.78 93 HIS A N 1
ATOM 723 C CA . HIS A 1 93 ? 9.718 -7.485 8.435 1.00 47.78 93 HIS A CA 1
ATOM 724 C C . HIS A 1 93 ? 10.549 -7.763 7.184 1.00 47.78 93 HIS A C 1
ATOM 726 O O . HIS A 1 93 ? 11.236 -6.871 6.677 1.00 47.78 93 HIS A O 1
ATOM 732 N N . ASP A 1 94 ? 10.501 -9.005 6.707 1.00 58.69 94 ASP A N 1
ATOM 733 C CA . ASP A 1 94 ? 10.933 -9.320 5.353 1.00 58.69 94 ASP A CA 1
ATOM 734 C C . ASP A 1 94 ? 9.937 -8.652 4.409 1.00 58.69 94 ASP A C 1
ATOM 736 O O . ASP A 1 94 ? 8.806 -9.114 4.239 1.00 58.69 94 ASP A O 1
ATOM 740 N N . TYR A 1 95 ? 10.333 -7.511 3.850 1.00 65.44 95 TYR A N 1
ATOM 741 C CA . TYR A 1 95 ? 9.512 -6.834 2.861 1.00 65.44 95 TYR A CA 1
ATOM 742 C C . TYR A 1 95 ? 9.409 -7.719 1.614 1.00 65.44 95 TYR A C 1
ATOM 744 O O . TYR A 1 95 ? 10.424 -8.270 1.166 1.00 65.44 95 TYR A O 1
ATOM 752 N N . PRO A 1 96 ? 8.200 -7.887 1.053 1.00 77.56 96 PRO A N 1
ATOM 753 C CA . PRO A 1 96 ? 8.046 -8.589 -0.207 1.00 77.56 96 PRO A CA 1
ATOM 754 C C . PRO A 1 96 ? 8.893 -7.903 -1.295 1.00 77.56 96 PRO A C 1
ATOM 756 O O . PRO A 1 96 ? 9.037 -6.680 -1.272 1.00 77.56 96 PRO A O 1
ATOM 759 N N . PRO A 1 97 ? 9.442 -8.665 -2.256 1.00 84.12 97 PRO A N 1
ATOM 760 C CA . PRO A 1 97 ? 10.194 -8.092 -3.368 1.00 84.12 97 PRO A CA 1
ATOM 761 C C . PRO A 1 97 ? 9.329 -7.096 -4.143 1.00 84.12 97 PRO A C 1
ATOM 763 O O . PRO A 1 97 ? 8.184 -7.413 -4.480 1.00 84.12 97 PRO A O 1
ATOM 766 N N . GLU A 1 98 ? 9.871 -5.922 -4.448 1.00 84.81 98 GLU A N 1
ATOM 767 C CA . GLU A 1 98 ? 9.146 -4.852 -5.138 1.00 84.81 98 GLU A CA 1
ATOM 768 C C . GLU A 1 98 ? 9.269 -5.003 -6.657 1.00 84.81 98 GLU A C 1
ATOM 770 O O . GLU A 1 98 ? 10.333 -5.345 -7.170 1.00 84.81 98 GLU A O 1
ATOM 775 N N . ILE A 1 99 ? 8.195 -4.740 -7.404 1.00 88.75 99 ILE A N 1
ATOM 776 C CA . ILE A 1 99 ? 8.301 -4.578 -8.857 1.00 88.75 99 ILE A CA 1
ATOM 777 C C . ILE A 1 99 ? 8.630 -3.117 -9.136 1.00 88.75 99 ILE A C 1
ATOM 779 O O . ILE A 1 99 ? 7.833 -2.237 -8.823 1.00 88.75 99 ILE A O 1
ATOM 783 N N . SER A 1 100 ? 9.762 -2.860 -9.781 1.00 83.88 100 SER A N 1
ATOM 784 C CA . SER A 1 100 ? 10.204 -1.508 -10.102 1.00 83.88 100 SER A CA 1
ATOM 785 C C . SER A 1 100 ? 10.414 -1.304 -11.600 1.00 83.88 100 SER A C 1
ATOM 787 O O . SER A 1 100 ? 10.586 -2.241 -12.390 1.00 83.88 100 SER A O 1
ATOM 789 N N . MET A 1 101 ? 10.364 -0.034 -12.000 1.00 81.50 101 MET A N 1
ATOM 790 C CA . MET A 1 101 ? 10.766 0.422 -13.326 1.00 81.50 101 MET A CA 1
ATOM 791 C C . MET A 1 101 ? 12.030 1.281 -13.228 1.00 81.50 101 MET A C 1
ATOM 793 O O . MET A 1 101 ? 12.251 1.914 -12.196 1.00 81.50 101 MET A O 1
ATOM 797 N N . PRO A 1 102 ? 12.827 1.355 -14.308 1.00 77.69 102 PRO A N 1
ATOM 798 C CA . PRO A 1 102 ? 13.970 2.252 -14.392 1.00 77.69 102 PRO A CA 1
ATOM 799 C C . PRO A 1 102 ? 13.624 3.687 -14.025 1.00 77.69 102 PRO A C 1
ATOM 801 O O . PRO A 1 102 ? 12.626 4.231 -14.507 1.00 77.69 102 PRO A O 1
ATOM 804 N N . SER A 1 103 ? 14.498 4.323 -13.248 1.00 73.25 103 SER A N 1
ATOM 805 C CA . SER A 1 103 ? 14.388 5.759 -13.017 1.00 73.25 103 SER A CA 1
ATOM 806 C C . SER A 1 103 ? 14.834 6.551 -14.247 1.00 73.25 103 SER A C 1
ATOM 808 O O . SER A 1 103 ? 15.873 6.282 -14.856 1.00 73.25 103 SER A O 1
ATOM 810 N N . PHE A 1 104 ? 14.063 7.588 -14.568 1.00 75.50 104 PHE A N 1
ATOM 811 C CA . PHE A 1 104 ? 14.389 8.587 -15.588 1.00 75.50 104 PHE A CA 1
ATOM 812 C C . PHE A 1 104 ? 14.904 9.905 -14.994 1.00 75.50 104 PHE A C 1
ATOM 814 O O . PHE A 1 104 ? 15.200 10.839 -15.739 1.00 75.50 104 PHE A O 1
ATOM 821 N N . GLY A 1 105 ? 15.047 9.957 -13.666 1.00 77.81 105 GLY A N 1
ATOM 822 C CA . GLY A 1 105 ? 15.606 11.074 -12.914 1.00 77.81 105 GLY A CA 1
ATOM 823 C C . GLY A 1 105 ? 16.641 10.582 -11.905 1.00 77.81 105 GLY A C 1
ATOM 824 O O . GLY A 1 105 ? 16.346 9.748 -11.048 1.00 77.81 105 GLY A O 1
ATOM 825 N N . GLY A 1 106 ? 17.871 11.081 -11.996 1.00 82.69 106 GLY A N 1
ATOM 826 C CA . GLY A 1 106 ? 18.938 10.693 -11.076 1.00 82.69 106 GLY A CA 1
ATOM 827 C C . GLY A 1 106 ? 20.314 10.710 -11.717 1.00 82.69 106 GLY A C 1
ATOM 828 O O . GLY A 1 106 ? 20.489 11.098 -12.867 1.00 82.69 106 GLY A O 1
ATOM 829 N N . GLY A 1 107 ? 21.324 10.296 -10.962 1.00 85.81 107 GLY A N 1
ATOM 830 C CA . GLY A 1 107 ? 22.678 10.219 -11.481 1.00 85.81 107 GLY A CA 1
ATOM 831 C C . GLY A 1 107 ? 23.561 9.280 -10.685 1.00 85.81 107 GLY A C 1
ATOM 832 O O . GLY A 1 107 ? 23.215 8.841 -9.591 1.00 85.81 107 GLY A O 1
ATOM 833 N N . MET A 1 108 ? 24.719 8.998 -11.258 1.00 87.94 108 MET A N 1
ATOM 834 C CA . MET A 1 108 ? 25.795 8.227 -10.661 1.00 87.94 108 MET A CA 1
ATOM 835 C C . MET A 1 108 ? 27.106 8.974 -10.879 1.00 87.94 108 MET A C 1
ATOM 837 O O . MET A 1 108 ? 27.326 9.585 -11.929 1.00 87.94 108 MET A O 1
ATOM 841 N N . SER A 1 109 ? 27.974 8.926 -9.878 1.00 89.31 109 SER A N 1
ATOM 842 C CA . SER A 1 109 ? 29.320 9.473 -9.953 1.00 89.31 109 SER A CA 1
ATOM 843 C C . SER A 1 109 ? 30.313 8.517 -9.311 1.00 89.31 109 SER A C 1
ATOM 845 O O . SER A 1 109 ? 29.971 7.739 -8.419 1.00 89.31 109 SER A O 1
ATOM 847 N N . SER A 1 110 ? 31.546 8.553 -9.796 1.00 87.94 110 SER A N 1
ATOM 848 C CA . SER A 1 110 ? 32.625 7.699 -9.320 1.00 87.94 110 SER A CA 1
ATOM 849 C C . SER A 1 110 ? 33.966 8.408 -9.483 1.00 87.94 110 SER A C 1
ATOM 851 O O . SER A 1 110 ? 34.193 9.121 -10.458 1.00 87.94 110 SER A O 1
ATOM 853 N N . ASP A 1 111 ? 34.883 8.167 -8.544 1.00 85.12 111 ASP A N 1
ATOM 854 C CA . ASP A 1 111 ? 36.276 8.623 -8.649 1.00 85.12 111 ASP A CA 1
ATOM 855 C C . ASP A 1 111 ? 37.057 7.856 -9.742 1.00 85.12 111 ASP A C 1
ATOM 857 O O . ASP A 1 111 ? 38.142 8.268 -10.155 1.00 85.12 111 ASP A O 1
ATOM 861 N N . MET A 1 112 ? 36.511 6.726 -10.207 1.00 86.75 112 MET A N 1
ATOM 862 C CA . MET A 1 112 ? 37.030 5.882 -11.289 1.00 86.75 112 MET A CA 1
ATOM 863 C C . MET A 1 112 ? 36.017 5.772 -12.436 1.00 86.75 112 MET A C 1
ATOM 865 O O . MET A 1 112 ? 34.840 6.072 -12.250 1.00 86.75 112 MET A O 1
ATOM 869 N N . GLY A 1 113 ? 36.451 5.298 -13.608 1.00 89.12 113 GLY A N 1
ATOM 870 C CA . GLY A 1 113 ? 35.553 5.046 -14.736 1.00 89.12 113 GLY A CA 1
ATOM 871 C C . GLY A 1 113 ? 34.346 4.170 -14.371 1.00 89.12 113 GLY A C 1
ATOM 872 O O . GLY A 1 113 ? 34.502 3.094 -13.796 1.00 89.12 113 GLY A O 1
ATOM 873 N N . ILE A 1 114 ? 33.151 4.643 -14.719 1.00 89.50 114 ILE A N 1
ATOM 874 C CA . ILE A 1 114 ? 31.877 3.932 -14.611 1.00 89.50 114 ILE A CA 1
ATOM 875 C C . ILE A 1 114 ? 31.770 2.945 -15.776 1.00 89.50 114 ILE A C 1
ATOM 877 O O . ILE A 1 114 ? 31.880 3.331 -16.944 1.00 89.50 114 ILE A O 1
ATOM 881 N N . ASP A 1 115 ? 31.508 1.677 -15.466 1.00 87.38 115 ASP A N 1
ATOM 882 C CA . ASP A 1 115 ? 31.232 0.646 -16.467 1.00 87.38 115 ASP A CA 1
ATOM 883 C C . ASP A 1 115 ? 29.746 0.661 -16.856 1.00 87.38 115 ASP A C 1
ATOM 885 O O . ASP A 1 115 ? 28.929 -0.082 -16.318 1.00 87.38 115 ASP A O 1
ATOM 889 N N . LEU A 1 116 ? 29.391 1.535 -17.802 1.00 86.69 116 LEU A N 1
ATOM 890 C CA . LEU A 1 116 ? 28.003 1.730 -18.239 1.00 86.69 116 LEU A CA 1
ATOM 891 C C . LEU A 1 116 ? 27.329 0.457 -18.788 1.00 86.69 116 LEU A C 1
ATOM 893 O O . LEU A 1 116 ? 26.103 0.366 -18.744 1.00 86.69 116 LEU A O 1
ATOM 897 N N . GLU A 1 117 ? 28.102 -0.499 -19.315 1.00 82.69 117 GLU A N 1
ATOM 898 C CA . GLU A 1 117 ? 27.582 -1.773 -19.840 1.00 82.69 117 GLU A CA 1
ATOM 899 C C . GLU A 1 117 ? 27.196 -2.717 -18.694 1.00 82.69 117 GLU A C 1
ATOM 901 O O . GLU A 1 117 ? 26.185 -3.415 -18.771 1.00 82.69 117 GLU A O 1
ATOM 906 N N . ARG A 1 118 ? 27.965 -2.705 -17.596 1.00 76.94 118 ARG A N 1
ATOM 907 C CA . ARG A 1 118 ? 27.613 -3.424 -16.366 1.00 76.94 118 ARG A CA 1
ATOM 908 C C . ARG A 1 118 ? 26.387 -2.813 -15.682 1.00 76.94 118 ARG A C 1
ATOM 910 O O . ARG A 1 118 ? 25.548 -3.547 -15.162 1.00 76.94 118 ARG A O 1
ATOM 917 N N . GLU A 1 119 ? 26.272 -1.488 -15.706 1.00 74.50 119 GLU A N 1
ATOM 918 C CA . GLU A 1 119 ? 25.159 -0.764 -15.078 1.00 74.50 119 GLU A CA 1
ATOM 919 C C . GLU A 1 119 ? 23.819 -0.906 -15.833 1.00 74.50 119 GLU A C 1
ATOM 921 O O . GLU A 1 119 ? 22.773 -0.715 -15.219 1.00 74.50 119 GLU A O 1
ATOM 926 N N . ASP A 1 120 ? 23.805 -1.307 -17.119 1.00 64.94 120 ASP A N 1
ATOM 927 C CA . ASP A 1 120 ? 22.564 -1.489 -17.919 1.00 64.94 120 ASP A CA 1
ATOM 928 C C . ASP A 1 120 ? 21.621 -2.566 -17.332 1.00 64.94 120 ASP A C 1
ATOM 930 O O . ASP A 1 120 ? 20.439 -2.612 -17.665 1.00 64.94 120 ASP A O 1
ATOM 934 N N . TRP A 1 121 ? 22.128 -3.437 -16.449 1.00 56.03 121 TRP A N 1
ATOM 935 C CA . TRP A 1 121 ? 21.394 -4.585 -15.893 1.00 56.03 121 TRP A CA 1
ATOM 936 C C . TRP A 1 121 ? 21.266 -4.604 -14.368 1.00 56.03 121 TRP A C 1
ATOM 938 O O . TRP A 1 121 ? 20.498 -5.401 -13.831 1.00 56.03 121 TRP A O 1
ATOM 948 N N . GLY A 1 122 ? 22.037 -3.778 -13.663 1.00 52.66 122 GLY A N 1
ATOM 949 C CA . GLY A 1 122 ? 22.395 -4.063 -12.276 1.00 52.66 122 GLY A CA 1
ATOM 950 C C . GLY A 1 122 ? 21.380 -3.680 -11.204 1.00 52.66 122 GLY A C 1
ATOM 951 O O . GLY A 1 122 ? 21.536 -4.160 -10.088 1.00 52.66 122 GLY A O 1
ATOM 952 N N . ASN A 1 123 ? 20.402 -2.795 -11.459 1.00 48.69 123 ASN A N 1
ATOM 953 C CA . ASN A 1 123 ? 19.759 -2.153 -10.299 1.00 48.69 123 ASN A CA 1
ATOM 954 C C . ASN A 1 123 ? 18.391 -1.474 -10.481 1.00 48.69 123 ASN A C 1
ATOM 956 O O . ASN A 1 123 ? 18.096 -0.543 -9.737 1.00 48.69 123 ASN A O 1
ATOM 960 N N . GLY A 1 124 ? 17.582 -1.818 -11.494 1.00 51.84 124 GLY A N 1
ATOM 961 C CA . GLY A 1 124 ? 16.359 -1.031 -11.770 1.00 51.84 124 GLY A CA 1
ATOM 962 C C . GLY A 1 124 ? 16.658 0.471 -11.962 1.00 51.84 124 GLY A C 1
ATOM 963 O O . GLY A 1 124 ? 15.825 1.331 -11.695 1.00 51.84 124 GLY A O 1
ATOM 964 N N . GLY A 1 125 ? 17.902 0.778 -12.350 1.00 65.81 125 GLY A N 1
ATOM 965 C CA . GLY A 1 125 ? 18.489 2.110 -12.332 1.00 65.81 125 GLY A CA 1
ATOM 966 C C . GLY A 1 125 ? 18.287 2.866 -13.640 1.00 65.81 125 GLY A C 1
ATOM 967 O O . GLY A 1 125 ? 17.294 2.692 -14.340 1.00 65.81 125 GLY A O 1
ATOM 968 N N . ILE A 1 126 ? 19.246 3.731 -13.966 1.00 77.44 126 ILE A N 1
ATOM 969 C CA . ILE A 1 126 ? 19.230 4.558 -15.177 1.00 77.44 126 ILE A CA 1
ATOM 970 C C . ILE A 1 126 ? 19.396 3.665 -16.413 1.00 77.44 126 ILE A C 1
ATOM 972 O O . ILE A 1 126 ? 20.305 2.848 -16.467 1.00 77.44 126 ILE A O 1
ATOM 976 N N . LEU A 1 127 ? 18.579 3.868 -17.446 1.00 84.00 127 LEU A N 1
ATOM 977 C CA . LEU A 1 127 ? 18.741 3.194 -18.739 1.00 84.00 127 LEU A CA 1
ATOM 978 C C . LEU A 1 127 ? 20.008 3.682 -19.462 1.00 84.00 127 LEU A C 1
ATOM 980 O O . LEU A 1 127 ? 20.015 4.807 -19.966 1.00 84.00 127 LEU A O 1
ATOM 984 N N . THR A 1 128 ? 21.063 2.867 -19.577 1.00 88.12 128 THR A N 1
ATOM 985 C CA . THR A 1 128 ? 22.400 3.358 -19.975 1.00 88.12 128 THR A CA 1
ATOM 986 C C . THR A 1 128 ? 22.690 3.301 -21.474 1.00 88.12 128 THR A C 1
ATOM 988 O O . THR A 1 128 ? 23.588 4.015 -21.915 1.00 88.12 128 THR A O 1
ATOM 991 N N . ARG A 1 129 ? 21.942 2.566 -22.312 1.00 90.69 129 ARG A N 1
ATOM 992 C CA . ARG A 1 129 ? 22.206 2.516 -23.777 1.00 90.69 129 ARG A CA 1
ATOM 993 C C . ARG A 1 129 ? 22.364 3.887 -24.463 1.00 90.69 129 ARG A C 1
ATOM 995 O O . ARG A 1 129 ? 23.315 4.041 -25.236 1.00 90.69 129 ARG A O 1
ATOM 1002 N N . PRO A 1 130 ? 21.531 4.914 -24.189 1.00 92.19 130 PRO A N 1
ATOM 1003 C CA . PRO A 1 130 ? 21.766 6.256 -24.723 1.00 92.19 130 PRO A CA 1
ATOM 1004 C C . PRO A 1 130 ? 23.063 6.898 -24.216 1.00 92.19 130 PRO A C 1
ATOM 1006 O O . PRO A 1 130 ? 23.746 7.587 -24.978 1.00 92.19 130 PRO A O 1
ATOM 1009 N N . ALA A 1 131 ? 23.413 6.660 -22.948 1.00 91.81 131 ALA A N 1
ATOM 1010 C CA . ALA A 1 131 ? 24.649 7.136 -22.334 1.00 91.81 131 ALA A CA 1
ATOM 1011 C C . ALA A 1 131 ? 25.881 6.461 -22.956 1.00 91.81 131 ALA A C 1
ATOM 1013 O O . ALA A 1 131 ? 26.833 7.153 -23.308 1.00 91.81 131 ALA A O 1
ATOM 1014 N N . ILE A 1 132 ? 25.835 5.144 -23.182 1.00 92.62 132 ILE A N 1
ATOM 1015 C CA . ILE A 1 132 ? 26.877 4.368 -23.872 1.00 92.62 132 ILE A CA 1
ATOM 1016 C C . ILE A 1 132 ? 27.138 4.951 -25.268 1.00 92.62 132 ILE A C 1
ATOM 1018 O O . ILE A 1 132 ? 28.285 5.175 -25.661 1.00 92.62 132 ILE A O 1
ATOM 1022 N N . ASP A 1 133 ? 26.080 5.246 -26.024 1.00 94.75 133 ASP A N 1
ATOM 1023 C CA . ASP A 1 133 ? 26.213 5.837 -27.356 1.00 94.75 133 ASP A CA 1
ATOM 1024 C C . ASP A 1 133 ? 26.756 7.269 -27.335 1.00 94.75 133 ASP A C 1
ATOM 1026 O O . ASP A 1 133 ? 27.538 7.638 -28.214 1.00 94.75 133 ASP A O 1
ATOM 1030 N N . LEU A 1 134 ? 26.386 8.076 -26.337 1.00 95.44 134 LEU A N 1
ATOM 1031 C CA . LEU A 1 134 ? 26.942 9.416 -26.156 1.00 95.44 134 LEU A CA 1
ATOM 1032 C C . LEU A 1 134 ? 28.431 9.358 -25.773 1.00 95.44 134 LEU A C 1
ATOM 1034 O O . LEU A 1 134 ? 29.233 10.082 -26.371 1.00 95.44 134 LEU A O 1
ATOM 1038 N N . ALA A 1 135 ? 28.812 8.459 -24.862 1.00 94.75 135 ALA A N 1
ATOM 1039 C CA . ALA A 1 135 ? 30.184 8.273 -24.393 1.00 94.75 135 ALA A CA 1
ATOM 1040 C C . ALA A 1 135 ? 31.156 7.951 -25.540 1.00 94.75 135 ALA A C 1
ATOM 1042 O O . ALA A 1 135 ? 32.249 8.510 -25.599 1.00 94.75 135 ALA A O 1
ATOM 1043 N N . LYS A 1 136 ? 30.734 7.150 -26.534 1.00 95.19 136 LYS A N 1
ATOM 1044 C CA . LYS A 1 136 ? 31.533 6.842 -27.746 1.00 95.19 136 LYS A CA 1
ATOM 1045 C C . LYS A 1 136 ? 31.934 8.081 -28.558 1.00 95.19 136 LYS A C 1
ATOM 1047 O O . LYS A 1 136 ? 32.832 8.003 -29.394 1.00 95.19 136 LYS A O 1
ATOM 1052 N N . THR A 1 137 ? 31.255 9.210 -28.359 1.00 95.94 137 THR A N 1
ATOM 1053 C CA . THR A 1 137 ? 31.526 10.475 -29.060 1.00 95.94 137 THR A CA 1
ATOM 1054 C C . THR A 1 137 ? 32.369 11.454 -28.243 1.00 95.94 137 THR A C 1
ATOM 1056 O O . THR A 1 137 ? 32.618 12.572 -28.706 1.00 95.94 137 THR A O 1
ATOM 1059 N N . MET A 1 138 ? 32.762 11.078 -27.024 1.00 97.00 138 MET A N 1
ATOM 1060 C CA . MET A 1 138 ? 33.450 11.946 -26.073 1.00 97.00 138 MET A CA 1
ATOM 1061 C C . MET A 1 138 ? 34.961 11.716 -26.069 1.00 97.00 138 MET A C 1
ATOM 1063 O O . MET A 1 138 ? 35.447 10.605 -26.267 1.00 97.00 138 MET A O 1
ATOM 1067 N N . GLY A 1 139 ? 35.703 12.803 -25.872 1.00 95.19 139 GLY A N 1
ATOM 1068 C CA . GLY A 1 139 ? 37.131 12.792 -25.567 1.00 95.19 139 GLY A CA 1
ATOM 1069 C C . GLY A 1 139 ? 37.401 12.970 -24.068 1.00 95.19 139 GLY A C 1
ATOM 1070 O O . GLY A 1 139 ? 36.462 13.053 -23.277 1.00 95.19 139 GLY A O 1
ATOM 1071 N N . PRO A 1 140 ? 38.678 13.042 -23.660 1.00 96.38 140 PRO A N 1
ATOM 1072 C CA . PRO A 1 140 ? 39.058 13.329 -22.278 1.00 96.38 140 PRO A CA 1
ATOM 1073 C C . PRO A 1 140 ? 38.591 14.698 -21.775 1.00 96.38 140 PRO A C 1
ATOM 1075 O O . PRO A 1 140 ? 38.676 15.681 -22.514 1.00 96.38 140 PRO A O 1
ATOM 1078 N N . ASN A 1 141 ? 38.206 14.775 -20.497 1.00 95.94 141 ASN A N 1
ATOM 1079 C CA . ASN A 1 141 ? 37.757 15.996 -19.811 1.00 95.94 141 ASN A CA 1
ATOM 1080 C C . ASN A 1 141 ? 36.599 16.721 -20.517 1.00 95.94 141 ASN A C 1
ATOM 1082 O O . ASN A 1 141 ? 36.579 17.954 -20.594 1.00 95.94 141 ASN A O 1
ATOM 1086 N N . GLU A 1 142 ? 35.650 15.971 -21.071 1.00 97.56 142 GLU A N 1
ATOM 1087 C CA . GLU A 1 142 ? 34.474 16.530 -21.726 1.00 97.56 142 GLU A CA 1
ATOM 1088 C C . GLU A 1 142 ? 33.228 16.348 -20.865 1.00 97.56 142 GLU A C 1
ATOM 1090 O O . GLU A 1 142 ? 33.026 15.304 -20.253 1.00 97.56 142 GLU A O 1
ATOM 1095 N N . THR A 1 143 ? 32.343 17.340 -20.914 1.00 97.81 143 THR A N 1
ATOM 1096 C CA . THR A 1 143 ? 30.957 17.201 -20.469 1.00 97.81 143 THR A CA 1
ATOM 1097 C C . THR A 1 143 ? 30.052 17.388 -21.679 1.00 97.81 143 THR A C 1
ATOM 1099 O O . THR A 1 143 ? 30.167 18.391 -22.392 1.00 97.81 143 THR A O 1
ATOM 1102 N N . LYS A 1 144 ? 29.164 16.427 -21.942 1.00 97.69 144 LYS A N 1
ATOM 1103 C CA . LYS A 1 144 ? 28.189 16.499 -23.040 1.00 97.69 144 LYS A CA 1
ATOM 1104 C C . LYS A 1 144 ? 26.808 16.095 -22.557 1.00 97.69 144 LYS A C 1
ATOM 1106 O O . LYS A 1 144 ? 26.678 15.178 -21.754 1.00 97.69 144 LYS A O 1
ATOM 1111 N N . SER A 1 145 ? 25.793 16.739 -23.128 1.00 96.69 145 SER A N 1
ATOM 1112 C CA . SER A 1 145 ? 24.390 16.397 -22.909 1.00 96.69 145 SER A CA 1
ATOM 1113 C C . SER A 1 145 ? 23.704 16.032 -24.222 1.00 96.69 145 SER A C 1
ATOM 1115 O O . SER A 1 145 ? 23.980 16.640 -25.261 1.00 96.69 145 SER A O 1
ATOM 1117 N N . LYS A 1 146 ? 22.797 15.055 -24.183 1.00 95.44 146 LYS A N 1
ATOM 1118 C CA . LYS A 1 146 ? 21.968 14.647 -25.322 1.00 95.44 146 LYS A CA 1
ATOM 1119 C C . LYS A 1 146 ? 20.576 14.251 -24.843 1.00 95.44 146 LYS A C 1
ATOM 1121 O O . LYS A 1 146 ? 20.440 13.365 -24.005 1.00 95.44 146 LYS A O 1
ATOM 1126 N N . THR A 1 147 ? 19.557 14.867 -25.427 1.00 95.00 147 THR A N 1
ATOM 1127 C CA . THR A 1 147 ? 18.163 14.439 -25.279 1.00 95.00 147 THR A CA 1
ATOM 1128 C C . THR A 1 147 ? 17.839 13.393 -26.339 1.00 95.00 147 THR A C 1
ATOM 1130 O O . THR A 1 147 ? 18.186 13.569 -27.511 1.00 95.00 147 THR A O 1
ATOM 1133 N N . VAL A 1 148 ? 17.208 12.294 -25.932 1.00 93.31 148 VAL A N 1
ATOM 1134 C CA . VAL A 1 148 ? 16.786 11.202 -26.819 1.00 93.31 148 VAL A CA 1
ATOM 1135 C C . VAL A 1 148 ? 15.346 10.800 -26.530 1.00 93.31 148 VAL A C 1
ATOM 1137 O O . VAL A 1 148 ? 14.878 10.957 -25.403 1.00 93.31 148 VAL A O 1
ATOM 1140 N N . HIS A 1 149 ? 14.672 10.225 -27.526 1.00 91.69 149 HIS A N 1
ATOM 1141 C CA . HIS A 1 149 ? 13.468 9.440 -27.280 1.00 91.69 149 HIS A CA 1
ATOM 1142 C C . HIS A 1 149 ? 13.884 8.060 -26.777 1.00 91.69 149 HIS A C 1
ATOM 1144 O O . HIS A 1 149 ? 14.677 7.368 -27.417 1.00 91.69 149 HIS A O 1
ATOM 1150 N N . VAL A 1 150 ? 13.362 7.643 -25.626 1.00 89.19 150 VAL A N 1
ATOM 1151 C CA . VAL A 1 150 ? 13.766 6.365 -25.010 1.00 89.19 150 VAL A CA 1
ATOM 1152 C C . VAL A 1 150 ? 13.338 5.174 -25.876 1.00 89.19 150 VAL A C 1
ATOM 1154 O O . VAL A 1 150 ? 14.070 4.189 -25.987 1.00 89.19 150 VAL A O 1
ATOM 1157 N N . ALA A 1 151 ? 12.204 5.308 -26.570 1.00 91.56 151 ALA A N 1
ATOM 1158 C CA . ALA A 1 151 ? 11.682 4.313 -27.504 1.00 91.56 151 ALA A CA 1
ATOM 1159 C C . ALA A 1 151 ? 12.633 3.993 -28.681 1.00 91.56 151 ALA A C 1
ATOM 1161 O O . ALA A 1 151 ? 12.525 2.920 -29.274 1.00 91.56 151 ALA A O 1
ATOM 1162 N N . ASP A 1 152 ? 13.596 4.872 -28.998 1.00 94.62 152 ASP A N 1
ATOM 1163 C CA . ASP A 1 152 ? 14.616 4.609 -30.028 1.00 94.62 152 ASP A CA 1
ATOM 1164 C C . ASP A 1 152 ? 15.652 3.561 -29.574 1.00 94.62 152 ASP A C 1
ATOM 1166 O O . ASP A 1 152 ? 16.332 2.954 -30.403 1.00 94.62 152 ASP A O 1
ATOM 1170 N N . TYR A 1 153 ? 15.780 3.348 -28.260 1.00 92.25 153 TYR A N 1
ATOM 1171 C CA . TYR A 1 153 ? 16.781 2.477 -27.635 1.00 92.25 153 TYR A CA 1
ATOM 1172 C C . TYR A 1 153 ? 16.179 1.225 -26.978 1.00 92.25 153 TYR A C 1
ATOM 1174 O O . TYR A 1 153 ? 16.855 0.192 -26.879 1.00 92.25 153 TYR A O 1
ATOM 1182 N N . TYR A 1 154 ? 14.918 1.298 -26.542 1.00 89.69 154 TYR A N 1
ATOM 1183 C CA . TYR A 1 154 ? 14.220 0.215 -25.849 1.00 89.69 154 TYR A CA 1
ATOM 1184 C C . TYR A 1 154 ? 12.774 0.115 -26.330 1.00 89.69 154 TYR A C 1
ATOM 1186 O O . TYR A 1 154 ? 12.039 1.098 -26.336 1.00 89.69 154 TYR A O 1
ATOM 1194 N N . SER A 1 155 ? 12.346 -1.091 -26.708 1.00 90.81 155 SER A N 1
ATOM 1195 C CA . SER A 1 155 ? 10.965 -1.327 -27.149 1.00 90.81 155 SER A CA 1
ATOM 1196 C C . SER A 1 155 ? 9.977 -1.406 -25.983 1.00 90.81 155 SER A C 1
ATOM 1198 O O . SER A 1 155 ? 8.830 -0.995 -26.132 1.00 90.81 155 SER A O 1
ATOM 1200 N N . CYS A 1 156 ? 10.427 -1.910 -24.833 1.00 90.44 156 CYS A N 1
ATOM 1201 C CA . CYS A 1 156 ? 9.631 -2.059 -23.619 1.00 90.44 156 CYS A CA 1
ATOM 1202 C C . CYS A 1 156 ? 10.425 -1.574 -22.404 1.00 90.44 156 CYS A C 1
ATOM 1204 O O . CYS A 1 156 ? 11.659 -1.604 -22.426 1.00 90.44 156 CYS A O 1
ATOM 1206 N N . TYR A 1 157 ? 9.724 -1.164 -21.346 1.00 87.38 157 TYR A N 1
ATOM 1207 C CA . TYR A 1 157 ? 10.346 -0.901 -20.054 1.00 87.38 157 TYR A CA 1
ATOM 1208 C C . TYR A 1 157 ? 10.952 -2.197 -19.502 1.00 87.38 157 TYR A C 1
ATOM 1210 O O . TYR A 1 157 ? 10.249 -3.211 -19.438 1.00 87.38 157 TYR A O 1
ATOM 1218 N N . PRO A 1 158 ? 12.228 -2.194 -19.084 1.00 85.50 158 PRO A N 1
ATOM 1219 C CA . PRO A 1 158 ? 12.816 -3.326 -18.385 1.00 85.50 158 PRO A CA 1
ATOM 1220 C C . PRO A 1 158 ? 12.328 -3.326 -16.933 1.00 85.50 158 PRO A C 1
ATOM 1222 O O . PRO A 1 158 ? 13.005 -2.847 -16.031 1.00 85.50 158 PRO A O 1
ATOM 12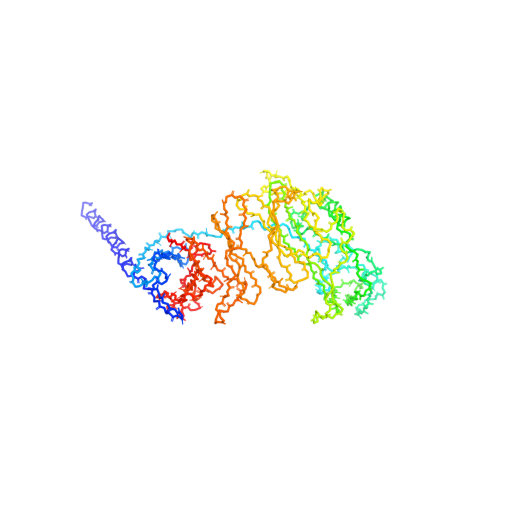25 N N . ILE A 1 159 ? 11.108 -3.826 -16.736 1.00 87.06 159 ILE A N 1
ATOM 1226 C CA . ILE A 1 159 ? 10.508 -4.041 -15.418 1.00 87.06 159 ILE A CA 1
ATOM 1227 C C . ILE A 1 159 ? 11.328 -5.087 -14.664 1.00 87.06 159 ILE A C 1
ATOM 1229 O O . ILE A 1 159 ? 11.589 -6.165 -15.198 1.00 87.06 159 ILE A O 1
ATOM 1233 N N . VAL A 1 160 ? 11.721 -4.788 -13.431 1.00 86.25 160 VAL A N 1
ATOM 1234 C CA . VAL A 1 160 ? 12.509 -5.706 -12.604 1.00 86.25 160 VAL A CA 1
ATOM 1235 C C . VAL A 1 160 ? 11.781 -6.027 -11.313 1.00 86.25 160 VAL A C 1
ATOM 1237 O O . VAL A 1 160 ? 10.985 -5.236 -10.818 1.00 86.25 160 VAL A O 1
ATOM 1240 N N . LEU A 1 161 ? 12.072 -7.202 -10.769 1.00 86.75 161 LEU A N 1
ATOM 1241 C CA . LEU A 1 161 ? 11.715 -7.547 -9.400 1.00 86.75 161 LEU A CA 1
ATOM 1242 C C . LEU A 1 161 ? 12.928 -7.277 -8.500 1.00 86.75 161 LEU A C 1
ATOM 1244 O O . LEU A 1 161 ? 13.930 -7.993 -8.606 1.00 86.75 161 LEU A O 1
ATOM 1248 N N . ASP A 1 162 ? 12.877 -6.235 -7.671 1.00 77.81 162 ASP A N 1
ATOM 1249 C CA . ASP A 1 162 ? 13.984 -5.830 -6.809 1.00 77.81 162 ASP A CA 1
ATOM 1250 C C . ASP A 1 162 ? 14.189 -6.851 -5.683 1.00 77.81 162 ASP A C 1
ATOM 1252 O O . ASP A 1 162 ? 13.502 -6.896 -4.662 1.00 77.81 162 ASP A O 1
ATOM 1256 N N . TYR A 1 163 ? 15.127 -7.752 -5.954 1.00 71.25 163 TYR A N 1
ATOM 1257 C CA . TYR A 1 163 ? 15.566 -8.818 -5.063 1.00 71.25 163 TYR A CA 1
ATOM 1258 C C . TYR A 1 163 ? 17.071 -9.088 -5.244 1.00 71.25 163 TYR A C 1
ATOM 1260 O O . TYR A 1 163 ? 17.565 -10.189 -4.989 1.00 71.25 163 TYR A O 1
ATOM 1268 N N . TYR A 1 164 ? 17.801 -8.094 -5.770 1.00 60.19 164 TYR A N 1
ATOM 1269 C CA . TYR A 1 164 ? 19.168 -8.250 -6.281 1.00 60.19 164 TYR A CA 1
ATOM 1270 C C . TYR A 1 164 ? 20.211 -8.425 -5.172 1.00 60.19 164 TYR A C 1
ATOM 1272 O O . TYR A 1 164 ? 21.153 -9.206 -5.316 1.00 60.19 164 TYR A O 1
ATOM 1280 N N . THR A 1 165 ? 20.020 -7.757 -4.030 1.00 61.38 165 THR A N 1
ATOM 1281 C CA . THR A 1 165 ? 20.975 -7.742 -2.903 1.00 61.38 165 THR A CA 1
ATOM 1282 C C . THR A 1 165 ? 21.340 -9.135 -2.379 1.00 61.38 165 THR A C 1
ATOM 1284 O O . THR A 1 165 ? 22.402 -9.305 -1.781 1.00 61.38 165 THR A O 1
ATOM 1287 N N . ARG A 1 166 ? 20.508 -10.149 -2.647 1.00 64.06 166 ARG A N 1
ATOM 1288 C CA . ARG A 1 166 ? 20.729 -11.549 -2.269 1.00 64.06 166 ARG A CA 1
ATOM 1289 C C . ARG A 1 166 ? 21.827 -12.258 -3.065 1.00 64.06 166 ARG A C 1
ATOM 1291 O O . ARG A 1 166 ? 22.425 -13.200 -2.548 1.00 64.06 166 ARG A O 1
ATOM 1298 N N . TYR A 1 167 ? 22.057 -11.854 -4.309 1.00 65.88 167 TYR A N 1
ATOM 1299 C CA . TYR A 1 167 ? 22.911 -12.589 -5.247 1.00 65.88 167 TYR A CA 1
ATOM 1300 C C . TYR A 1 167 ? 24.308 -11.987 -5.392 1.00 65.88 167 TYR A C 1
ATOM 1302 O O . TYR A 1 167 ? 25.180 -12.597 -5.999 1.00 65.88 167 TYR A O 1
ATOM 1310 N N . TYR A 1 168 ? 24.539 -10.829 -4.772 1.00 66.19 168 TYR A N 1
ATOM 1311 C CA . TYR A 1 168 ? 25.784 -10.085 -4.887 1.00 66.19 168 TYR A CA 1
ATOM 1312 C C . TYR A 1 168 ? 27.011 -10.908 -4.462 1.00 66.19 168 TYR A C 1
ATOM 1314 O O . TYR A 1 168 ? 27.152 -11.288 -3.295 1.00 66.19 168 TYR A O 1
ATOM 1322 N N . GLY A 1 169 ? 27.942 -11.110 -5.397 1.00 70.12 169 GLY A N 1
ATOM 1323 C CA . GLY A 1 169 ? 29.223 -11.775 -5.146 1.00 70.12 169 GLY A CA 1
ATOM 1324 C C . GLY A 1 169 ? 29.237 -13.285 -5.402 1.00 70.12 169 GLY A C 1
ATOM 1325 O O . GLY A 1 169 ? 30.258 -13.919 -5.123 1.00 70.12 169 GLY A O 1
ATOM 1326 N N . ASP A 1 170 ? 28.152 -13.847 -5.944 1.00 77.88 170 ASP A N 1
ATOM 1327 C CA . ASP A 1 170 ? 28.074 -15.225 -6.442 1.00 77.88 170 ASP A CA 1
ATOM 1328 C C . ASP A 1 170 ? 27.631 -15.225 -7.916 1.00 77.88 170 ASP A C 1
ATOM 1330 O O . ASP A 1 170 ? 26.451 -15.067 -8.226 1.00 77.88 170 ASP A O 1
ATOM 1334 N N . GLU A 1 171 ? 28.592 -15.401 -8.829 1.00 78.56 171 GLU A N 1
ATOM 1335 C CA . GLU A 1 171 ? 28.366 -15.316 -10.282 1.00 78.56 171 GLU A CA 1
ATOM 1336 C C . GLU A 1 171 ? 27.294 -16.305 -10.781 1.00 78.56 171 GLU A C 1
ATOM 1338 O O . GLU A 1 171 ? 26.480 -15.956 -11.636 1.00 78.56 171 GLU A O 1
ATOM 1343 N N . ASP A 1 172 ? 27.234 -17.523 -10.227 1.00 78.50 172 ASP A N 1
ATOM 1344 C CA . ASP A 1 172 ? 26.268 -18.541 -10.661 1.00 78.50 172 ASP A CA 1
ATOM 1345 C C . ASP A 1 172 ? 24.835 -18.168 -10.252 1.00 78.50 172 ASP A C 1
ATOM 1347 O O . ASP A 1 172 ? 23.865 -18.507 -10.945 1.00 78.50 172 ASP A O 1
ATOM 1351 N N . LEU A 1 173 ? 24.678 -17.495 -9.111 1.00 76.88 173 LEU A N 1
ATOM 1352 C CA . LEU A 1 173 ? 23.383 -17.012 -8.652 1.00 76.88 173 LEU A CA 1
ATOM 1353 C C . LEU A 1 173 ? 22.976 -15.700 -9.335 1.00 76.88 173 LEU A C 1
ATOM 1355 O O . LEU A 1 173 ? 21.799 -15.536 -9.660 1.00 76.88 173 LEU A O 1
ATOM 1359 N N . GLU A 1 174 ? 23.927 -14.805 -9.612 1.00 77.75 174 GLU A N 1
ATOM 1360 C CA . GLU A 1 174 ? 23.702 -13.604 -10.430 1.00 77.75 174 GLU A CA 1
ATOM 1361 C C . GLU A 1 174 ? 23.200 -13.985 -11.832 1.00 77.75 174 GLU A C 1
ATOM 1363 O O . GLU A 1 174 ? 22.244 -13.396 -12.342 1.00 77.75 174 GLU A O 1
ATOM 1368 N N . ASP A 1 175 ? 23.778 -15.025 -12.437 1.00 80.44 175 ASP A N 1
ATOM 1369 C CA . ASP A 1 175 ? 23.350 -15.563 -13.728 1.00 80.44 175 ASP A CA 1
ATOM 1370 C C . ASP A 1 175 ? 21.933 -16.155 -13.686 1.00 80.44 175 ASP A C 1
ATOM 1372 O O . ASP A 1 175 ? 21.125 -15.921 -14.592 1.00 80.44 175 ASP A O 1
ATOM 1376 N N . GLN A 1 176 ? 21.598 -16.910 -12.637 1.00 79.25 176 GLN A N 1
ATOM 1377 C CA . GLN A 1 176 ? 20.248 -17.453 -12.445 1.00 79.25 176 GLN A CA 1
ATOM 1378 C C . GLN A 1 176 ? 19.211 -16.344 -12.262 1.00 79.25 176 GLN A C 1
ATOM 1380 O O . GLN A 1 176 ? 18.171 -16.363 -12.926 1.00 79.25 176 GLN A O 1
ATOM 1385 N N . TRP A 1 177 ? 19.513 -15.356 -11.419 1.00 81.25 177 TRP A N 1
ATOM 1386 C CA . TRP A 1 177 ? 18.664 -14.188 -11.215 1.00 81.25 177 TRP A CA 1
ATOM 1387 C C . TRP A 1 177 ? 18.444 -13.430 -12.523 1.00 81.25 177 TRP A C 1
ATOM 1389 O O . TRP A 1 177 ? 17.300 -13.155 -12.884 1.00 81.25 177 TRP A O 1
ATOM 1399 N N . ARG A 1 178 ? 19.512 -13.181 -13.290 1.00 81.06 178 ARG A N 1
ATOM 1400 C CA . ARG A 1 178 ? 19.445 -12.484 -14.579 1.00 81.06 178 ARG A CA 1
ATOM 1401 C C . ARG A 1 178 ? 18.550 -13.207 -15.586 1.00 81.06 178 ARG A C 1
ATOM 1403 O O . ARG A 1 178 ? 17.702 -12.580 -16.219 1.00 81.06 178 ARG A O 1
ATOM 1410 N N . ASN A 1 179 ? 18.679 -14.529 -15.692 1.00 84.25 179 ASN A N 1
ATOM 1411 C CA . ASN A 1 179 ? 17.818 -15.341 -16.557 1.00 84.25 179 ASN A CA 1
ATOM 1412 C C . ASN A 1 179 ? 16.337 -15.270 -16.138 1.00 84.25 179 ASN A C 1
ATOM 1414 O O . ASN A 1 179 ? 15.450 -15.223 -16.995 1.00 84.25 179 ASN A O 1
ATOM 1418 N N . GLY A 1 180 ? 16.062 -15.250 -14.831 1.00 87.75 180 GLY A N 1
ATOM 1419 C CA . GLY A 1 180 ? 14.708 -15.077 -14.307 1.00 87.75 180 GLY A CA 1
ATOM 1420 C C . GLY A 1 180 ? 14.141 -13.680 -14.589 1.00 87.75 180 GLY A C 1
ATOM 1421 O O . GLY A 1 180 ? 13.005 -13.578 -15.051 1.00 87.75 180 GLY A O 1
ATOM 1422 N N . GLN A 1 181 ? 14.944 -12.623 -14.428 1.00 86.88 181 GLN A N 1
ATOM 1423 C CA . GLN A 1 181 ? 14.556 -11.247 -14.770 1.00 86.88 181 GLN A CA 1
ATOM 1424 C C . GLN A 1 181 ? 14.217 -11.092 -16.253 1.00 86.88 181 GLN A C 1
ATOM 1426 O O . GLN A 1 181 ? 13.241 -10.437 -16.599 1.00 86.88 181 GLN A O 1
ATOM 1431 N N . GLU A 1 182 ? 14.957 -11.740 -17.154 1.00 88.06 182 GLU A N 1
ATOM 1432 C CA . GLU A 1 182 ? 14.604 -11.726 -18.576 1.00 88.06 182 GLU A CA 1
ATOM 1433 C C . GLU A 1 182 ? 13.228 -12.338 -18.854 1.00 88.06 182 GLU A C 1
ATOM 1435 O O . GLU A 1 182 ? 12.475 -11.849 -19.699 1.00 88.06 182 GLU A O 1
ATOM 1440 N N . ALA A 1 183 ? 12.903 -13.451 -18.190 1.00 90.44 183 ALA A N 1
ATOM 1441 C CA . ALA A 1 183 ? 11.594 -14.076 -18.326 1.00 90.44 183 ALA A CA 1
ATOM 1442 C C . ALA A 1 183 ? 10.492 -13.168 -17.763 1.00 90.44 183 ALA A C 1
ATOM 1444 O O . ALA A 1 183 ? 9.455 -13.008 -18.406 1.00 90.44 183 ALA A O 1
ATOM 1445 N N . PHE A 1 184 ? 10.766 -12.515 -16.635 1.00 91.75 184 PHE A N 1
ATOM 1446 C CA . PHE A 1 184 ? 9.884 -11.542 -16.003 1.00 91.75 184 PHE A CA 1
ATOM 1447 C C . PHE A 1 184 ? 9.614 -10.322 -16.899 1.00 91.75 184 PHE A C 1
ATOM 1449 O O . PHE A 1 184 ? 8.464 -9.967 -17.150 1.00 91.75 184 PHE A O 1
ATOM 1456 N N . GLN A 1 185 ? 10.658 -9.737 -17.488 1.00 90.75 185 GLN A N 1
ATOM 1457 C CA . GLN A 1 185 ? 10.540 -8.622 -18.432 1.00 90.75 185 GLN A CA 1
ATOM 1458 C C . GLN A 1 185 ? 9.739 -9.009 -19.675 1.00 90.75 185 GLN A C 1
ATOM 1460 O O . GLN A 1 185 ? 8.878 -8.249 -20.116 1.00 90.75 185 GLN A O 1
ATOM 1465 N N . ARG A 1 186 ? 9.972 -10.210 -20.227 1.00 91.88 186 ARG A N 1
ATOM 1466 C CA . ARG A 1 186 ? 9.180 -10.729 -21.354 1.00 91.88 186 ARG A CA 1
ATOM 1467 C C . ARG A 1 186 ? 7.706 -10.885 -20.990 1.00 91.88 186 ARG A C 1
ATOM 1469 O O . ARG A 1 186 ? 6.857 -10.640 -21.844 1.00 91.88 186 ARG A O 1
ATOM 1476 N N . PHE A 1 187 ? 7.399 -11.259 -19.752 1.00 95.62 187 PHE A N 1
ATOM 1477 C CA . PHE A 1 187 ? 6.024 -11.375 -19.281 1.00 95.62 187 PHE A CA 1
ATOM 1478 C C . PHE A 1 187 ? 5.317 -10.012 -19.212 1.00 95.62 187 PHE A C 1
ATOM 1480 O O . PHE A 1 187 ? 4.193 -9.900 -19.700 1.00 95.62 187 PHE A O 1
ATOM 1487 N N . PHE A 1 188 ? 5.968 -8.976 -18.667 1.00 93.31 188 PHE A N 1
ATOM 1488 C CA . PHE A 1 188 ? 5.349 -7.653 -18.519 1.00 93.31 188 PHE A CA 1
ATOM 1489 C C . PHE A 1 188 ? 5.397 -6.787 -19.785 1.00 93.31 188 PHE A C 1
ATOM 1491 O O . PHE A 1 188 ? 4.467 -6.024 -19.988 1.00 93.31 188 PHE A O 1
ATOM 1498 N N . SER A 1 189 ? 6.413 -6.908 -20.649 1.00 91.88 189 SER A N 1
ATOM 1499 C CA . SER A 1 189 ? 6.514 -6.305 -21.999 1.00 91.88 189 SER A CA 1
ATOM 1500 C C . SER A 1 189 ? 5.781 -4.960 -22.220 1.00 91.88 189 SER A C 1
ATOM 1502 O O . SER A 1 189 ? 5.144 -4.763 -23.255 1.00 91.88 189 SER A O 1
ATOM 1504 N N . ILE A 1 190 ? 5.867 -4.016 -21.275 1.00 91.56 190 ILE A N 1
ATOM 1505 C CA . ILE A 1 190 ? 5.135 -2.739 -21.328 1.00 91.56 190 ILE A CA 1
ATOM 1506 C C . ILE A 1 190 ? 5.850 -1.823 -22.327 1.00 91.56 190 ILE A C 1
ATOM 1508 O O . ILE A 1 190 ? 7.014 -1.495 -22.082 1.00 91.56 190 ILE A O 1
ATOM 1512 N N . PRO A 1 191 ? 5.232 -1.408 -23.448 1.00 92.19 191 PRO A N 1
ATOM 1513 C CA . PRO A 1 191 ? 5.894 -0.576 -24.445 1.00 92.19 191 PRO A CA 1
ATOM 1514 C C . PRO A 1 191 ? 6.287 0.793 -23.888 1.00 92.19 191 PRO A C 1
ATOM 1516 O O . PRO A 1 191 ? 5.529 1.409 -23.138 1.00 92.19 191 PRO A O 1
ATOM 1519 N N . ILE A 1 192 ? 7.445 1.304 -24.310 1.00 88.62 192 ILE A N 1
ATOM 1520 C CA . ILE A 1 192 ? 7.834 2.680 -23.984 1.00 88.62 192 ILE A CA 1
ATOM 1521 C C . ILE A 1 192 ? 7.062 3.648 -24.890 1.00 88.62 192 ILE A C 1
ATOM 1523 O O . ILE A 1 192 ? 7.159 3.533 -26.117 1.00 88.62 192 ILE A O 1
ATOM 1527 N N . PRO A 1 193 ? 6.325 4.628 -24.339 1.00 87.00 193 PRO A N 1
ATOM 1528 C CA . PRO A 1 193 ? 5.633 5.624 -25.136 1.00 87.00 193 PRO A CA 1
ATOM 1529 C C . PRO A 1 193 ? 6.626 6.467 -25.942 1.00 87.00 193 PRO A C 1
ATOM 1531 O O . PRO A 1 193 ? 7.633 6.952 -25.422 1.00 87.00 193 PRO A O 1
ATOM 1534 N N . SER A 1 194 ? 6.324 6.687 -27.223 1.00 86.88 194 SER A N 1
ATOM 1535 C CA . SER A 1 194 ? 7.213 7.395 -28.157 1.00 86.88 194 SER A CA 1
ATOM 1536 C C . SER A 1 194 ? 7.541 8.834 -27.743 1.00 86.88 194 SER A C 1
ATOM 1538 O O . SER A 1 194 ? 8.557 9.389 -28.157 1.00 86.88 194 SER A O 1
ATOM 1540 N N . GLN A 1 195 ? 6.680 9.451 -26.935 1.00 83.50 195 GLN A N 1
ATOM 1541 C CA . GLN A 1 195 ? 6.835 10.824 -26.472 1.00 83.50 195 GLN A CA 1
ATOM 1542 C C . GLN A 1 195 ? 7.842 10.980 -25.324 1.00 83.50 195 GLN A C 1
ATOM 1544 O O . GLN A 1 195 ? 8.313 12.094 -25.106 1.00 83.50 195 GLN A O 1
ATOM 1549 N N . VAL A 1 196 ? 8.210 9.896 -24.625 1.00 85.75 196 VAL A N 1
ATOM 1550 C CA . VAL A 1 196 ? 9.107 9.966 -23.461 1.00 85.75 196 VAL A CA 1
ATOM 1551 C C . VAL A 1 196 ? 10.511 10.363 -23.908 1.00 85.75 196 VAL A C 1
ATOM 1553 O O . VAL A 1 196 ? 11.191 9.626 -24.633 1.00 85.75 196 VAL A O 1
ATOM 1556 N N . GLN A 1 197 ? 10.940 11.539 -23.452 1.00 89.06 197 GLN A N 1
ATOM 1557 C CA . GLN A 1 197 ? 12.261 12.097 -23.717 1.00 89.06 197 GLN A CA 1
ATOM 1558 C C . GLN A 1 197 ? 13.076 12.191 -22.435 1.00 89.06 197 GLN A C 1
ATOM 1560 O O . GLN A 1 197 ? 12.583 12.619 -21.392 1.00 89.06 197 GLN A O 1
ATOM 1565 N N . VAL A 1 198 ? 14.348 11.816 -22.537 1.00 90.38 198 VAL A N 1
ATOM 1566 C CA . VAL A 1 198 ? 15.294 11.845 -21.420 1.00 90.38 198 VAL A CA 1
ATOM 1567 C C . VAL A 1 198 ? 16.567 12.526 -21.886 1.00 90.38 198 VAL A C 1
ATOM 1569 O O . VAL A 1 198 ? 17.091 12.235 -22.966 1.00 90.38 198 VAL A O 1
ATOM 1572 N N . THR A 1 199 ? 17.060 13.450 -21.073 1.00 94.12 199 THR A N 1
ATOM 1573 C CA . THR A 1 199 ? 18.325 14.143 -21.282 1.00 94.12 199 THR A CA 1
ATOM 1574 C C . THR A 1 199 ? 19.405 13.469 -20.462 1.00 94.12 199 THR A C 1
ATOM 1576 O O . THR A 1 199 ? 19.357 13.471 -19.240 1.00 94.12 199 THR A O 1
ATOM 1579 N N . TYR A 1 200 ? 20.404 12.929 -21.150 1.00 94.38 200 TYR A N 1
ATOM 1580 C CA . TYR A 1 200 ? 21.583 12.323 -20.547 1.00 94.38 200 TYR A CA 1
ATOM 1581 C C . TYR A 1 200 ? 22.723 13.327 -20.557 1.00 94.38 200 TYR A C 1
ATOM 1583 O O . TYR A 1 200 ? 23.033 13.868 -21.617 1.00 94.38 200 TYR A O 1
ATOM 1591 N N . THR A 1 201 ? 23.359 13.554 -19.412 1.00 96.38 201 THR A N 1
ATOM 1592 C CA . THR A 1 201 ? 24.558 14.382 -19.259 1.00 96.38 201 THR A CA 1
ATOM 1593 C C . THR A 1 201 ? 25.685 13.532 -18.700 1.00 96.38 201 THR A C 1
ATOM 1595 O O . THR A 1 201 ? 25.531 12.939 -17.638 1.00 96.38 201 THR A O 1
ATOM 1598 N N . LEU A 1 202 ? 26.801 13.456 -19.421 1.00 97.06 202 LEU A N 1
ATOM 1599 C CA . LEU A 1 202 ? 27.978 12.682 -19.028 1.00 97.06 202 LEU A CA 1
ATOM 1600 C C . LEU A 1 202 ? 29.174 13.608 -18.837 1.00 97.06 202 LEU A C 1
ATOM 1602 O O . LEU A 1 202 ? 29.328 14.562 -19.603 1.00 97.06 202 LEU A O 1
ATOM 1606 N N . THR A 1 203 ? 30.050 13.257 -17.897 1.00 97.62 203 THR A N 1
ATOM 1607 C CA . THR A 1 203 ? 31.378 13.861 -17.712 1.00 97.62 203 THR A CA 1
ATOM 1608 C C . THR A 1 203 ? 32.450 12.779 -17.819 1.00 97.62 203 THR A C 1
ATOM 1610 O O . THR A 1 203 ? 32.320 11.721 -17.200 1.00 97.62 203 THR A O 1
ATOM 1613 N N . THR A 1 204 ? 33.516 13.031 -18.583 1.00 97.25 204 THR A N 1
ATOM 1614 C CA . THR A 1 204 ? 34.685 12.143 -18.692 1.00 97.25 204 THR A CA 1
ATOM 1615 C C . THR A 1 204 ? 35.908 12.693 -17.959 1.00 97.25 204 THR A C 1
ATOM 1617 O O . THR A 1 204 ? 36.092 13.904 -17.849 1.00 97.25 204 THR A O 1
ATOM 1620 N N . ASN A 1 205 ? 36.777 11.804 -17.478 1.00 95.06 205 ASN A N 1
ATOM 1621 C CA . ASN A 1 205 ? 38.048 12.160 -16.845 1.00 95.06 205 ASN A CA 1
ATOM 1622 C C . ASN A 1 205 ? 39.179 12.390 -17.870 1.00 95.06 205 ASN A C 1
ATOM 1624 O O . ASN A 1 205 ? 38.984 12.320 -19.087 1.00 95.06 205 ASN A O 1
ATOM 1628 N N . GLU A 1 206 ? 40.400 12.622 -17.376 1.00 94.94 206 GLU A N 1
ATOM 1629 C CA . GLU A 1 206 ? 41.601 12.825 -18.201 1.00 94.94 206 GLU A CA 1
ATOM 1630 C C . GLU A 1 206 ? 41.972 11.613 -19.074 1.00 94.94 206 GLU A C 1
ATOM 1632 O O . GLU A 1 206 ? 42.699 11.761 -20.058 1.00 94.94 206 GLU A O 1
ATOM 1637 N N . MET A 1 207 ? 41.484 10.418 -18.732 1.00 93.69 207 MET A N 1
ATOM 1638 C CA . MET A 1 207 ? 41.674 9.189 -19.506 1.00 93.69 207 MET A CA 1
ATOM 1639 C C . MET A 1 207 ? 40.548 8.955 -20.526 1.00 93.69 207 MET A C 1
ATOM 1641 O O . MET A 1 207 ? 40.650 8.044 -21.344 1.00 93.69 207 MET A O 1
ATOM 1645 N N . GLY A 1 208 ? 39.508 9.798 -20.531 1.00 92.62 208 GLY A N 1
ATOM 1646 C CA . GLY A 1 208 ? 38.324 9.640 -21.378 1.00 92.62 208 GLY A CA 1
ATOM 1647 C C . GLY A 1 208 ? 37.286 8.664 -20.825 1.00 92.62 208 GLY A C 1
ATOM 1648 O O . GLY A 1 208 ? 36.341 8.330 -21.532 1.00 92.62 208 GLY A O 1
ATOM 1649 N N . GLU A 1 209 ? 37.435 8.213 -19.581 1.00 94.75 209 GLU A N 1
ATOM 1650 C CA . GLU A 1 209 ? 36.465 7.342 -18.918 1.00 94.75 209 GLU A CA 1
ATOM 1651 C C . GLU A 1 209 ? 35.318 8.183 -18.357 1.00 94.75 209 GLU A C 1
ATOM 1653 O O . GLU A 1 209 ? 35.554 9.271 -17.832 1.00 94.75 209 GLU A O 1
ATOM 1658 N N . VAL A 1 210 ? 34.084 7.687 -18.445 1.00 95.81 210 VAL A N 1
ATOM 1659 C CA . VAL A 1 210 ? 32.912 8.359 -17.866 1.00 95.81 210 VAL A CA 1
ATOM 1660 C C . VAL A 1 210 ? 33.000 8.279 -16.344 1.00 95.81 210 VAL A C 1
ATOM 1662 O O . VAL A 1 210 ? 33.108 7.187 -15.805 1.00 95.81 210 VAL A O 1
ATOM 1665 N N . ILE A 1 211 ? 32.952 9.416 -15.659 1.00 95.19 211 ILE A N 1
ATOM 1666 C CA . ILE A 1 211 ? 33.002 9.508 -14.188 1.00 95.19 211 ILE A CA 1
ATOM 1667 C C . ILE A 1 211 ? 31.713 10.060 -13.585 1.00 95.19 211 ILE A C 1
ATOM 1669 O O . ILE A 1 211 ? 31.479 9.903 -12.391 1.00 95.19 211 ILE A O 1
ATOM 1673 N N . GLU A 1 212 ? 30.863 10.677 -14.404 1.00 95.00 212 GLU A N 1
ATOM 1674 C CA . GLU A 1 212 ? 29.536 11.128 -13.998 1.00 95.00 212 GLU A CA 1
ATOM 1675 C C . GLU A 1 212 ? 28.533 10.854 -15.115 1.00 95.00 212 GLU A C 1
ATOM 1677 O O . GLU A 1 212 ? 28.818 11.087 -16.294 1.00 95.00 212 GLU A O 1
ATOM 1682 N N . LEU A 1 213 ? 27.348 10.401 -14.725 1.00 92.88 213 LEU A N 1
ATOM 1683 C CA . LEU A 1 213 ? 26.162 10.282 -15.560 1.00 92.88 213 LEU A CA 1
ATOM 1684 C C . LEU A 1 213 ? 24.986 10.865 -14.778 1.00 92.88 213 LEU A C 1
ATOM 1686 O O . LEU A 1 213 ? 24.724 10.457 -13.654 1.00 92.88 213 LEU A O 1
ATOM 1690 N N . TYR A 1 214 ? 24.255 11.783 -15.393 1.00 92.38 214 TYR A N 1
ATOM 1691 C CA . TYR A 1 214 ? 22.995 12.311 -14.894 1.00 92.38 214 TYR A CA 1
ATOM 1692 C C . TYR A 1 214 ? 21.921 12.166 -15.971 1.00 92.38 214 TYR A C 1
ATOM 1694 O O . TYR A 1 214 ? 22.176 12.465 -17.140 1.00 92.38 214 TYR A O 1
ATOM 1702 N N . CYS A 1 215 ? 20.733 11.710 -15.590 1.00 89.69 215 CYS A N 1
ATOM 1703 C CA . CYS A 1 215 ? 19.560 11.673 -16.445 1.00 89.69 215 CYS A CA 1
ATOM 1704 C C . CYS A 1 215 ? 18.424 12.489 -15.833 1.00 89.69 215 CYS A C 1
ATOM 1706 O O . CYS A 1 215 ? 18.212 12.484 -14.619 1.00 89.69 215 CYS A O 1
ATOM 1708 N N . ASP A 1 216 ? 17.694 13.166 -16.706 1.00 89.75 216 ASP A N 1
ATOM 1709 C CA . ASP A 1 216 ? 16.534 13.967 -16.345 1.00 89.75 216 ASP A CA 1
ATOM 1710 C C . ASP A 1 216 ? 15.463 13.851 -17.429 1.00 89.75 216 ASP A C 1
ATOM 1712 O O . ASP A 1 216 ? 15.783 13.767 -18.623 1.00 89.75 216 ASP A O 1
ATOM 1716 N N . THR A 1 217 ? 14.195 13.850 -17.037 1.00 85.25 217 THR A N 1
ATOM 1717 C CA . THR A 1 217 ? 13.058 13.743 -17.953 1.00 85.25 217 THR A CA 1
ATOM 1718 C C . THR A 1 217 ? 12.040 14.826 -17.655 1.00 85.25 217 THR A C 1
ATOM 1720 O O . THR A 1 217 ? 11.753 15.108 -16.504 1.00 85.25 217 THR A O 1
ATOM 1723 N N . GLN A 1 218 ? 11.465 15.400 -18.712 1.00 78.88 218 GLN A N 1
ATOM 1724 C CA . GLN A 1 218 ? 10.348 16.344 -18.586 1.00 78.88 218 GLN A CA 1
ATOM 1725 C C . GLN A 1 218 ? 8.990 15.631 -18.508 1.00 78.88 218 GLN A C 1
ATOM 1727 O O . GLN A 1 218 ? 7.954 16.279 -18.389 1.00 78.88 218 GLN A O 1
ATOM 1732 N N . SER A 1 219 ? 8.981 14.301 -18.636 1.00 80.00 219 SER A N 1
ATOM 1733 C CA . SER A 1 219 ? 7.780 13.478 -18.550 1.00 80.00 219 SER A CA 1
ATOM 1734 C C . SER A 1 219 ? 7.636 12.908 -17.145 1.00 80.00 219 SER A C 1
ATOM 1736 O O . SER A 1 219 ? 8.599 12.417 -16.565 1.00 80.00 219 SER A O 1
ATOM 1738 N N . TRP A 1 220 ? 6.417 12.904 -16.616 1.00 79.88 220 TRP A N 1
ATOM 1739 C CA . TRP A 1 220 ? 6.115 12.173 -15.392 1.00 79.88 220 TRP A CA 1
ATOM 1740 C C . TRP A 1 220 ? 5.796 10.717 -15.727 1.00 79.88 220 TRP A C 1
ATOM 1742 O O . TRP A 1 220 ? 4.934 10.450 -16.569 1.00 79.88 220 TRP A O 1
ATOM 1752 N N . LEU A 1 221 ? 6.466 9.781 -15.058 1.00 80.81 221 LEU A N 1
ATOM 1753 C CA . LEU A 1 221 ? 6.211 8.348 -15.169 1.00 80.81 221 LEU A CA 1
ATOM 1754 C C . LEU A 1 221 ? 6.009 7.771 -13.776 1.00 80.81 221 LEU A C 1
ATOM 1756 O O . LEU A 1 221 ? 6.777 8.064 -12.864 1.00 80.81 221 LEU A O 1
ATOM 1760 N N . GLU A 1 222 ? 4.978 6.954 -13.627 1.00 82.31 222 GLU A N 1
ATOM 1761 C CA . GLU A 1 222 ? 4.607 6.368 -12.348 1.00 82.31 222 GLU A CA 1
ATOM 1762 C C . GLU A 1 222 ? 4.274 4.895 -12.541 1.00 82.31 222 GLU A C 1
ATOM 1764 O O . GLU A 1 222 ? 3.547 4.538 -13.472 1.00 82.31 222 GLU A O 1
ATOM 1769 N N . LEU A 1 223 ? 4.813 4.057 -11.659 1.00 86.50 223 LEU A N 1
ATOM 1770 C CA . LEU A 1 223 ? 4.451 2.657 -11.494 1.00 86.50 223 LEU A CA 1
ATOM 1771 C C . LEU A 1 223 ? 4.219 2.420 -10.016 1.00 86.50 223 LEU A C 1
ATOM 1773 O O . LEU A 1 223 ? 5.163 2.250 -9.253 1.00 86.50 223 LEU A O 1
ATOM 1777 N N . ASN A 1 224 ? 2.955 2.407 -9.637 1.00 87.38 224 ASN A N 1
ATOM 1778 C CA . ASN A 1 224 ? 2.549 1.990 -8.314 1.00 87.38 224 ASN A CA 1
ATOM 1779 C C . ASN A 1 224 ? 2.303 0.490 -8.346 1.00 87.38 224 ASN A C 1
ATOM 1781 O O . ASN A 1 224 ? 1.713 -0.045 -9.291 1.00 87.38 224 ASN A O 1
ATOM 1785 N N . THR A 1 225 ? 2.769 -0.197 -7.316 1.00 90.44 225 THR A N 1
ATOM 1786 C CA . THR A 1 225 ? 2.582 -1.636 -7.179 1.00 90.44 225 THR A CA 1
ATOM 1787 C C . THR A 1 225 ? 2.029 -1.921 -5.797 1.00 90.44 225 THR A C 1
ATOM 1789 O O . THR A 1 225 ? 2.372 -1.243 -4.832 1.00 90.44 225 THR A O 1
ATOM 1792 N N . ALA A 1 226 ? 1.134 -2.898 -5.713 1.00 92.06 226 ALA A N 1
ATOM 1793 C CA . ALA A 1 226 ? 0.708 -3.451 -4.437 1.00 92.06 226 ALA A CA 1
ATOM 1794 C C . ALA A 1 226 ? 0.989 -4.944 -4.463 1.00 92.06 226 ALA A C 1
ATOM 1796 O O . ALA A 1 226 ? 0.800 -5.605 -5.494 1.00 92.06 226 ALA A O 1
ATOM 1797 N N . VAL A 1 227 ? 1.460 -5.453 -3.332 1.00 93.00 227 VAL A N 1
ATOM 1798 C CA . VAL A 1 227 ? 1.901 -6.830 -3.189 1.00 93.00 227 VAL A CA 1
ATOM 1799 C C . VAL A 1 227 ? 1.338 -7.429 -1.919 1.00 93.00 227 VAL A C 1
ATOM 1801 O O . VAL A 1 227 ? 1.320 -6.807 -0.862 1.00 93.00 227 VAL A O 1
ATOM 1804 N N . THR A 1 228 ? 0.908 -8.678 -2.021 1.00 91.94 228 THR A N 1
ATOM 1805 C CA . THR A 1 228 ? 0.512 -9.452 -0.856 1.00 91.94 228 THR A CA 1
ATOM 1806 C C . THR A 1 228 ? 0.979 -10.890 -0.981 1.00 91.94 228 THR A C 1
ATOM 1808 O O . THR A 1 228 ? 1.066 -11.448 -2.079 1.00 91.94 228 THR A O 1
ATOM 1811 N N . GLN A 1 229 ? 1.318 -11.495 0.150 1.00 89.94 229 GLN A N 1
ATOM 1812 C CA . GLN A 1 229 ? 1.712 -12.892 0.197 1.00 89.94 229 GLN A CA 1
ATOM 1813 C C . GLN A 1 229 ? 0.465 -13.776 0.250 1.00 89.94 229 GLN A C 1
ATOM 1815 O O . GLN A 1 229 ? -0.508 -13.471 0.942 1.00 89.94 229 GLN A O 1
ATOM 1820 N N . GLY A 1 230 ? 0.509 -14.897 -0.460 1.00 87.38 230 GLY A N 1
ATOM 1821 C CA . GLY A 1 230 ? -0.415 -16.000 -0.238 1.00 87.38 230 GLY A CA 1
ATOM 1822 C C . GLY A 1 230 ? 0.327 -17.329 -0.216 1.00 87.38 230 GLY A C 1
ATOM 1823 O O . GLY A 1 230 ? 1.543 -17.380 -0.025 1.00 87.38 230 GLY A O 1
ATOM 1824 N N . ASP A 1 231 ? -0.412 -18.419 -0.397 1.00 85.31 231 ASP A N 1
ATOM 1825 C CA . ASP A 1 231 ? 0.166 -19.758 -0.319 1.00 85.31 231 ASP A CA 1
ATOM 1826 C C . ASP A 1 231 ? 1.148 -20.007 -1.480 1.00 85.31 231 ASP A C 1
ATOM 1828 O O . ASP A 1 231 ? 0.773 -19.977 -2.655 1.00 85.31 231 ASP A O 1
ATOM 1832 N N . GLY A 1 232 ? 2.424 -20.217 -1.146 1.00 87.94 232 GLY A N 1
ATOM 1833 C CA . GLY A 1 232 ? 3.488 -20.548 -2.098 1.00 87.94 232 GLY A CA 1
ATOM 1834 C C . GLY A 1 232 ? 3.928 -19.429 -3.054 1.00 87.94 232 GLY A C 1
ATOM 1835 O O . GLY A 1 232 ? 4.605 -19.723 -4.044 1.00 87.94 232 GLY A O 1
ATOM 1836 N N . GLY A 1 233 ? 3.556 -18.166 -2.817 1.00 92.19 233 GLY A N 1
ATOM 1837 C CA . GLY A 1 233 ? 3.969 -17.063 -3.688 1.00 92.19 233 GLY A CA 1
ATOM 1838 C C . GLY A 1 233 ? 3.481 -15.676 -3.277 1.00 92.19 233 GLY A C 1
ATOM 1839 O O . GLY A 1 233 ? 2.796 -15.499 -2.269 1.00 92.19 233 GLY A O 1
ATOM 1840 N N . TYR A 1 234 ? 3.828 -14.696 -4.108 1.00 94.38 234 TYR A N 1
ATOM 1841 C CA . TYR A 1 234 ? 3.390 -13.306 -3.993 1.00 94.38 234 TYR A CA 1
ATOM 1842 C C . TYR A 1 234 ? 2.426 -12.948 -5.124 1.00 94.38 234 TYR A C 1
ATOM 1844 O O . TYR A 1 234 ? 2.619 -13.358 -6.273 1.00 94.38 234 TYR A O 1
ATOM 1852 N N . TYR A 1 235 ? 1.404 -12.164 -4.799 1.00 96.44 235 TYR A N 1
ATOM 1853 C CA . TYR A 1 235 ? 0.451 -11.603 -5.748 1.00 96.44 235 TYR A CA 1
ATOM 1854 C C . TYR A 1 235 ? 0.705 -10.113 -5.917 1.00 96.44 235 TYR A C 1
ATOM 1856 O O . TYR A 1 235 ? 0.838 -9.401 -4.926 1.00 96.44 235 TYR A O 1
ATOM 1864 N N . TYR A 1 236 ? 0.725 -9.655 -7.164 1.00 96.31 236 TYR A N 1
ATOM 1865 C CA . TYR A 1 236 ? 1.023 -8.282 -7.544 1.00 96.31 236 TYR A CA 1
ATOM 1866 C C . TYR A 1 236 ? -0.096 -7.685 -8.391 1.00 96.31 236 TYR A C 1
ATOM 1868 O O . TYR A 1 236 ? -0.698 -8.371 -9.221 1.00 96.31 236 TYR A O 1
ATOM 1876 N N . ILE A 1 237 ? -0.297 -6.381 -8.244 1.00 95.75 237 ILE A N 1
ATOM 1877 C CA . ILE A 1 237 ? -0.983 -5.525 -9.218 1.00 95.75 237 ILE A CA 1
ATOM 1878 C C . ILE A 1 237 ? -0.079 -4.363 -9.616 1.00 95.75 237 ILE A C 1
ATOM 1880 O O . ILE A 1 237 ? 0.867 -4.034 -8.901 1.00 95.75 237 ILE A O 1
ATOM 1884 N N . LEU A 1 238 ? -0.392 -3.736 -10.750 1.00 93.12 238 LEU A N 1
ATOM 1885 C CA . LEU A 1 238 ? 0.323 -2.572 -11.266 1.00 93.12 238 LEU A CA 1
ATOM 1886 C C . LEU A 1 238 ? -0.680 -1.455 -11.575 1.00 93.12 238 LEU A C 1
ATOM 1888 O O . LEU A 1 238 ? -1.656 -1.685 -12.288 1.00 93.12 238 LEU A O 1
ATOM 1892 N N . ASP A 1 239 ? -0.419 -0.242 -11.108 1.00 89.94 239 ASP A N 1
ATOM 1893 C CA . ASP A 1 239 ? -1.098 0.971 -11.561 1.00 89.94 239 ASP A CA 1
ATOM 1894 C C . ASP A 1 239 ? -0.060 1.932 -12.141 1.00 89.94 239 ASP A C 1
ATOM 1896 O O . ASP A 1 239 ? 0.794 2.449 -11.425 1.00 89.94 239 ASP A O 1
ATOM 1900 N N . SER A 1 240 ? -0.082 2.125 -13.460 1.00 86.00 240 SER A N 1
ATOM 1901 C CA . SER A 1 240 ? 0.999 2.814 -14.167 1.00 86.00 240 SER A CA 1
ATOM 1902 C C . SER A 1 240 ? 0.494 3.912 -15.088 1.00 86.00 240 SER A C 1
ATOM 1904 O O . SER A 1 240 ? -0.346 3.657 -15.960 1.00 86.00 240 SER A O 1
ATOM 1906 N N . HIS A 1 241 ? 1.079 5.099 -14.961 1.00 85.75 241 HIS A N 1
ATOM 1907 C CA . HIS A 1 241 ? 0.665 6.296 -15.681 1.00 85.75 241 HIS A CA 1
ATOM 1908 C C . HIS A 1 241 ? 1.856 7.036 -16.286 1.00 85.75 241 HIS A C 1
ATOM 1910 O O . HIS A 1 241 ? 2.966 7.022 -15.756 1.00 85.75 241 HIS A O 1
ATOM 1916 N N . VAL A 1 242 ? 1.601 7.719 -17.400 1.00 85.06 242 VAL A N 1
ATOM 1917 C CA . VAL A 1 242 ? 2.552 8.616 -18.058 1.00 85.06 242 VAL A CA 1
ATOM 1918 C C . VAL A 1 242 ? 1.898 9.970 -18.335 1.00 85.06 242 VAL A C 1
ATOM 1920 O O . VAL A 1 242 ? 0.727 10.044 -18.710 1.00 85.06 242 VAL A O 1
ATOM 1923 N N . SER A 1 243 ? 2.660 11.047 -18.164 1.00 82.69 243 SER A N 1
ATOM 1924 C CA . SER A 1 243 ? 2.292 12.414 -18.539 1.00 82.69 243 SER A CA 1
ATOM 1925 C C . SER A 1 243 ? 3.470 13.098 -19.234 1.00 82.69 243 SER A C 1
ATOM 1927 O O . SER A 1 243 ? 4.623 12.899 -18.861 1.00 82.69 243 SER A O 1
ATOM 1929 N N . GLU A 1 244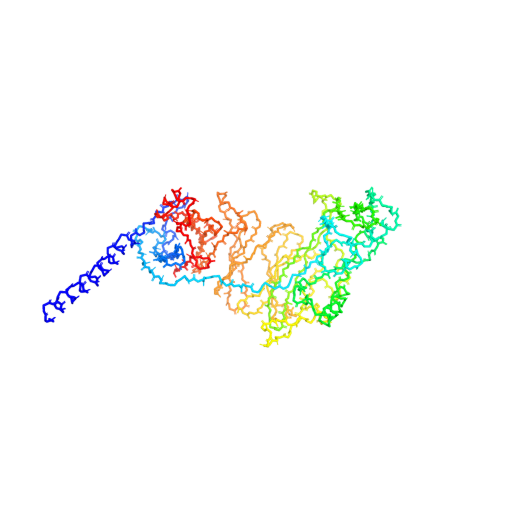 ? 3.183 13.910 -20.253 1.00 76.62 244 GLU A N 1
ATOM 1930 C CA . GLU A 1 244 ? 4.195 14.711 -20.965 1.00 76.62 244 GLU A CA 1
ATOM 1931 C C . GLU A 1 244 ? 4.710 15.901 -20.140 1.00 76.62 244 GLU A C 1
ATOM 1933 O O . GLU A 1 244 ? 5.711 16.504 -20.513 1.00 76.62 244 GLU A O 1
ATOM 1938 N N . ASP A 1 245 ? 4.022 16.230 -19.046 1.00 76.00 245 ASP A N 1
ATOM 1939 C CA . ASP A 1 245 ? 4.344 17.318 -18.123 1.00 76.00 245 ASP A CA 1
ATOM 1940 C C . ASP A 1 245 ? 4.528 16.760 -16.701 1.00 76.00 245 ASP A C 1
ATOM 1942 O O . ASP A 1 245 ? 3.704 15.970 -16.219 1.00 76.00 245 ASP A O 1
ATOM 1946 N N . GLU A 1 246 ? 5.584 17.201 -16.020 1.00 72.69 246 GLU A N 1
ATOM 1947 C CA . GLU A 1 246 ? 5.879 16.916 -14.610 1.00 72.69 246 GLU A CA 1
ATOM 1948 C C . GLU A 1 246 ? 4.747 17.330 -13.661 1.00 72.69 246 GLU A C 1
ATOM 1950 O O . GLU A 1 246 ? 4.541 16.695 -12.629 1.00 72.69 246 GLU A O 1
ATOM 1955 N N . ALA A 1 247 ? 3.948 18.341 -14.022 1.00 73.75 247 ALA A N 1
ATOM 1956 C CA . ALA A 1 247 ? 2.776 18.755 -13.248 1.00 73.75 247 ALA A CA 1
ATOM 1957 C C . ALA A 1 247 ? 1.617 17.733 -13.282 1.00 73.75 247 ALA A C 1
ATOM 1959 O O . ALA A 1 247 ? 0.538 18.011 -12.756 1.00 73.75 247 ALA A O 1
ATOM 1960 N N . LYS A 1 248 ? 1.826 16.559 -13.899 1.00 74.75 248 LYS A N 1
ATOM 1961 C CA . LYS A 1 248 ? 0.872 15.447 -14.012 1.00 74.75 248 LYS A CA 1
ATOM 1962 C C . LYS A 1 248 ? -0.431 15.805 -14.750 1.00 74.75 248 LYS A C 1
ATOM 1964 O O . LYS A 1 248 ? -1.473 15.172 -14.566 1.00 74.75 248 LYS A O 1
ATOM 1969 N N . ASN A 1 249 ? -0.391 16.825 -15.605 1.00 69.69 249 ASN A N 1
ATOM 1970 C CA . ASN A 1 249 ? -1.546 17.252 -16.386 1.00 69.69 249 ASN A CA 1
ATOM 1971 C C . ASN A 1 249 ? -1.832 16.258 -17.519 1.00 69.69 249 ASN A C 1
ATOM 1973 O O . ASN A 1 249 ? -1.000 16.051 -18.394 1.00 69.69 249 ASN A O 1
ATOM 1977 N N . GLY A 1 250 ? -3.043 15.694 -17.548 1.00 70.94 250 GLY A N 1
ATOM 1978 C CA . GLY A 1 250 ? -3.452 14.792 -18.630 1.00 70.94 250 GLY A CA 1
ATOM 1979 C C . GLY A 1 250 ? -2.773 13.422 -18.585 1.00 70.94 250 GLY A C 1
ATOM 1980 O O . GLY A 1 250 ? -2.502 12.860 -19.642 1.00 70.94 250 GLY A O 1
ATOM 1981 N N . MET A 1 251 ? -2.507 12.896 -17.382 1.00 80.12 251 MET A N 1
ATOM 1982 C CA . MET A 1 251 ? -2.016 11.529 -17.188 1.00 80.12 251 MET A CA 1
ATOM 1983 C C . MET A 1 251 ? -2.859 10.508 -17.955 1.00 80.12 251 MET A C 1
ATOM 1985 O O . MET A 1 251 ? -4.091 10.525 -17.904 1.00 80.12 251 MET A O 1
ATOM 1989 N N . VAL A 1 252 ? -2.173 9.594 -18.634 1.00 82.25 252 VAL A N 1
ATOM 1990 C CA . VAL A 1 252 ? -2.775 8.468 -19.347 1.00 82.25 252 VAL A CA 1
ATOM 1991 C C . VAL A 1 252 ? -2.158 7.183 -18.820 1.00 82.25 252 VAL A C 1
ATOM 1993 O O . VAL A 1 252 ? -0.959 7.129 -18.544 1.00 82.25 252 VAL A O 1
ATOM 1996 N N . GLN A 1 253 ? -2.977 6.145 -18.675 1.00 85.56 253 GLN A N 1
ATOM 1997 C CA . GLN A 1 253 ? -2.492 4.814 -18.333 1.00 85.56 253 GLN A CA 1
ATOM 1998 C C . GLN A 1 253 ? -1.497 4.328 -19.398 1.00 85.56 253 GLN A C 1
ATOM 2000 O O . GLN A 1 253 ? -1.711 4.536 -20.597 1.00 85.56 253 GLN A O 1
ATOM 2005 N N . MET A 1 254 ? -0.411 3.682 -18.972 1.00 88.81 254 MET A N 1
ATOM 2006 C CA . MET A 1 254 ? 0.517 3.043 -19.912 1.00 88.81 254 MET A CA 1
ATOM 2007 C C . MET A 1 254 ? -0.179 1.919 -20.697 1.00 88.81 254 MET A C 1
ATOM 2009 O O . MET A 1 254 ? -1.216 1.395 -20.288 1.00 88.81 254 MET A O 1
ATOM 2013 N N . ASP A 1 255 ? 0.393 1.527 -21.838 1.00 90.56 255 ASP A N 1
ATOM 2014 C CA . ASP A 1 255 ? -0.143 0.414 -22.624 1.00 90.56 255 ASP A CA 1
ATOM 2015 C C . ASP A 1 255 ? 0.197 -0.934 -21.971 1.00 90.56 255 ASP A C 1
ATOM 2017 O O . ASP A 1 255 ? 1.261 -1.515 -22.180 1.00 90.56 255 ASP A O 1
ATOM 2021 N N . LEU A 1 256 ? -0.741 -1.444 -21.177 1.00 91.19 256 LEU A N 1
ATOM 2022 C CA . LEU A 1 256 ? -0.621 -2.723 -20.475 1.00 91.19 256 LEU A CA 1
ATOM 2023 C C . LEU A 1 256 ? -1.172 -3.907 -21.285 1.00 91.19 256 LEU A C 1
ATOM 2025 O O . LEU A 1 256 ? -1.229 -5.031 -20.785 1.00 91.19 256 LEU A O 1
ATOM 2029 N N . SER A 1 257 ? -1.576 -3.690 -22.543 1.00 90.75 257 SER A N 1
ATOM 2030 C CA . SER A 1 257 ? -2.170 -4.740 -23.384 1.00 90.75 257 SER A CA 1
ATOM 2031 C C . SER A 1 257 ? -1.177 -5.831 -23.800 1.00 90.75 257 SER A C 1
ATOM 2033 O O . SER A 1 257 ? -1.583 -6.923 -24.202 1.00 90.75 257 SER A O 1
ATOM 2035 N N . HIS A 1 258 ? 0.118 -5.545 -23.671 1.00 93.12 258 HIS A N 1
ATOM 2036 C CA . HIS A 1 258 ? 1.216 -6.442 -24.014 1.00 93.12 258 HIS A CA 1
ATOM 2037 C C . HIS A 1 258 ? 1.632 -7.384 -22.874 1.00 93.12 258 HIS A C 1
ATOM 2039 O O . HIS A 1 258 ? 2.424 -8.296 -23.119 1.00 93.12 258 HIS A O 1
ATOM 2045 N N . ILE A 1 259 ? 1.084 -7.217 -21.662 1.00 95.25 259 ILE A N 1
ATOM 2046 C CA . ILE A 1 259 ? 1.334 -8.142 -20.551 1.00 95.25 259 ILE A CA 1
ATOM 2047 C C . ILE A 1 259 ? 0.760 -9.518 -20.903 1.00 95.25 259 ILE A C 1
ATOM 2049 O O . ILE A 1 259 ? -0.410 -9.656 -21.282 1.00 95.25 259 ILE A O 1
ATOM 2053 N N . GLN A 1 260 ? 1.575 -10.562 -20.766 1.00 96.50 260 GLN A N 1
ATOM 2054 C CA . GLN A 1 260 ? 1.155 -11.923 -21.069 1.00 96.50 260 GLN A CA 1
ATOM 2055 C C . GLN A 1 260 ? 0.015 -12.349 -20.140 1.00 96.50 260 GLN A C 1
ATOM 2057 O O . GLN A 1 260 ? 0.172 -12.421 -18.932 1.00 96.50 260 GLN A O 1
ATOM 2062 N N . GLY A 1 261 ? -1.133 -12.702 -20.718 1.00 95.50 261 GLY A N 1
ATOM 2063 C CA . GLY A 1 261 ? -2.317 -13.053 -19.936 1.00 95.50 261 GLY A CA 1
ATOM 2064 C C . GLY A 1 261 ? -3.178 -11.853 -19.537 1.00 95.50 261 GLY A C 1
ATOM 2065 O O . GLY A 1 261 ? -4.221 -12.075 -18.936 1.00 95.50 261 GLY A O 1
ATOM 2066 N N . GLY A 1 262 ? -2.822 -10.631 -19.943 1.00 95.25 262 GLY A N 1
ATOM 2067 C CA . GLY A 1 262 ? -3.631 -9.423 -19.781 1.00 95.25 262 GLY A CA 1
ATOM 2068 C C . GLY A 1 262 ? -3.439 -8.704 -18.446 1.00 95.25 262 GLY A C 1
ATOM 2069 O O . GLY A 1 262 ? -2.821 -9.229 -17.521 1.00 95.25 262 GLY A O 1
ATOM 2070 N N . TYR A 1 263 ? -3.993 -7.492 -18.373 1.00 95.88 263 TYR A N 1
ATOM 2071 C CA . TYR A 1 263 ? -3.920 -6.616 -17.207 1.00 95.88 263 TYR A CA 1
ATOM 2072 C C . TYR A 1 263 ? -4.744 -7.155 -16.027 1.00 95.88 263 TYR A C 1
ATOM 2074 O O . TYR A 1 263 ? -5.936 -7.436 -16.179 1.00 95.88 263 TYR A O 1
ATOM 2082 N N . GLY A 1 264 ? -4.127 -7.287 -14.851 1.00 96.44 264 GLY A N 1
ATOM 2083 C CA . GLY A 1 264 ? -4.825 -7.671 -13.626 1.00 96.44 264 GLY A CA 1
ATOM 2084 C C . GLY A 1 264 ? -3.897 -8.102 -12.494 1.00 96.44 264 GLY A C 1
ATOM 2085 O O . GLY A 1 264 ? -2.981 -7.363 -12.150 1.00 96.44 264 GLY A O 1
ATOM 2086 N N . VAL A 1 265 ? -4.166 -9.267 -11.897 1.00 98.12 265 VAL A N 1
ATOM 2087 C CA . VAL A 1 265 ? -3.391 -9.811 -10.769 1.00 98.12 265 VAL A CA 1
ATOM 2088 C C . VAL A 1 265 ? -2.384 -10.837 -11.275 1.00 98.12 265 VAL A C 1
ATOM 2090 O O . VAL A 1 265 ? -2.752 -11.787 -11.979 1.00 98.12 265 VAL A O 1
ATOM 2093 N N . TYR A 1 266 ? -1.129 -10.673 -10.869 1.00 97.56 266 TYR A N 1
ATOM 2094 C CA . TYR A 1 266 ? -0.001 -11.507 -11.276 1.00 97.56 266 TYR A CA 1
ATOM 2095 C C . TYR A 1 266 ? 0.529 -12.298 -10.087 1.00 97.56 266 TYR A C 1
ATOM 2097 O O . TYR A 1 266 ? 0.767 -11.731 -9.030 1.00 97.56 266 TYR A O 1
ATOM 2105 N N . PHE A 1 267 ? 0.738 -13.598 -10.255 1.00 97.06 267 PHE A N 1
ATOM 2106 C CA . PHE A 1 267 ? 1.303 -14.462 -9.224 1.00 97.06 267 PHE A CA 1
ATOM 2107 C C . PHE A 1 267 ? 2.742 -14.828 -9.566 1.00 97.06 267 PHE A C 1
ATOM 2109 O O . PHE A 1 267 ? 2.997 -15.345 -10.658 1.00 97.06 267 PHE A O 1
ATOM 2116 N N . VAL A 1 268 ? 3.653 -14.608 -8.620 1.00 95.06 268 VAL A N 1
ATOM 2117 C CA . VAL A 1 268 ? 5.053 -15.038 -8.677 1.00 95.06 268 VAL A CA 1
ATOM 2118 C C . VAL A 1 268 ? 5.262 -16.117 -7.611 1.00 95.06 268 VAL A C 1
ATOM 2120 O O . VAL A 1 268 ? 5.246 -15.800 -6.418 1.00 95.06 268 VAL A O 1
ATOM 2123 N N . PRO A 1 269 ? 5.444 -17.391 -8.002 1.00 93.88 269 PRO A N 1
ATOM 2124 C CA . PRO A 1 269 ? 5.673 -18.454 -7.036 1.00 93.88 269 PRO A CA 1
ATOM 2125 C C . PRO A 1 269 ? 7.048 -18.326 -6.386 1.00 93.88 269 PRO A C 1
ATOM 2127 O O . PRO A 1 269 ? 7.996 -17.833 -7.002 1.00 93.88 269 PRO A O 1
ATOM 2130 N N . PHE A 1 270 ? 7.185 -18.854 -5.174 1.00 88.75 270 PHE A N 1
ATOM 2131 C CA . PHE A 1 270 ? 8.485 -19.094 -4.560 1.00 88.75 270 PHE A CA 1
ATOM 2132 C C . PHE A 1 270 ? 8.596 -20.519 -4.025 1.00 88.75 270 PHE A C 1
ATOM 2134 O O . PHE A 1 270 ? 7.604 -21.185 -3.733 1.00 88.75 270 PHE A O 1
ATOM 2141 N N . LEU A 1 271 ? 9.830 -20.990 -3.874 1.00 80.81 271 LEU A N 1
ATOM 2142 C CA . LEU A 1 271 ? 10.138 -22.175 -3.084 1.00 80.81 271 LEU A CA 1
ATOM 2143 C C . LEU A 1 271 ? 10.764 -21.727 -1.769 1.00 80.81 271 LEU A C 1
ATOM 2145 O O . LEU A 1 271 ? 11.751 -20.992 -1.767 1.00 80.81 271 LEU A O 1
ATOM 2149 N N . GLU A 1 272 ? 10.208 -22.164 -0.643 1.00 71.00 272 GLU A N 1
ATOM 2150 C CA . GLU A 1 272 ? 10.862 -21.938 0.641 1.00 71.00 272 GLU A CA 1
ATOM 2151 C C . GLU A 1 272 ? 12.182 -22.703 0.669 1.00 71.00 272 GLU A C 1
ATOM 2153 O O . GLU A 1 272 ? 12.232 -23.918 0.463 1.00 71.00 272 GLU A O 1
ATOM 2158 N N . ASN A 1 273 ? 13.274 -21.987 0.916 1.00 65.25 273 ASN A N 1
ATOM 2159 C CA . ASN A 1 273 ? 14.569 -22.605 1.121 1.00 65.25 273 ASN A CA 1
ATOM 2160 C C . ASN A 1 273 ? 14.889 -22.600 2.619 1.00 65.25 273 ASN A C 1
ATOM 2162 O O . ASN A 1 273 ? 15.495 -21.652 3.129 1.00 65.25 273 ASN A O 1
ATOM 2166 N N . GLU A 1 274 ? 14.512 -23.695 3.294 1.00 57.81 274 GLU A N 1
ATOM 2167 C CA . GLU A 1 274 ? 14.699 -23.914 4.740 1.00 57.81 274 GLU A CA 1
ATOM 2168 C C . GLU A 1 274 ? 16.150 -23.700 5.212 1.00 57.81 274 GLU A C 1
ATOM 2170 O O . GLU A 1 274 ? 16.379 -23.322 6.358 1.00 57.81 274 GLU A O 1
ATOM 2175 N N . ALA A 1 275 ? 17.148 -23.921 4.346 1.00 54.91 275 ALA A N 1
ATOM 2176 C CA . ALA A 1 275 ? 18.559 -23.762 4.702 1.00 54.91 275 ALA A CA 1
ATOM 2177 C C . ALA A 1 275 ? 19.018 -22.296 4.702 1.00 54.91 275 ALA A C 1
ATOM 2179 O O . ALA A 1 275 ? 19.955 -21.947 5.420 1.00 54.91 275 ALA A O 1
ATOM 2180 N N . SER A 1 276 ? 18.381 -21.453 3.887 1.00 58.19 276 SER A N 1
ATOM 2181 C CA . SER A 1 276 ? 18.713 -20.030 3.775 1.00 58.19 276 SER A CA 1
ATOM 2182 C C . SER A 1 276 ? 17.801 -19.135 4.614 1.00 58.19 276 SER A C 1
ATOM 2184 O O . SER A 1 276 ? 18.206 -18.027 4.944 1.00 58.19 276 SER A O 1
ATOM 2186 N N . GLY A 1 277 ? 16.603 -19.613 4.973 1.00 58.22 277 GLY A N 1
ATOM 2187 C CA . GLY A 1 277 ? 15.569 -18.807 5.627 1.00 58.22 277 GLY A CA 1
ATOM 2188 C C . GLY A 1 277 ? 14.829 -17.857 4.680 1.00 58.22 277 GLY A C 1
ATOM 2189 O O . GLY A 1 277 ? 14.007 -17.083 5.142 1.00 58.22 277 GLY A O 1
ATOM 2190 N N . TRP A 1 278 ? 15.095 -17.922 3.370 1.00 63.22 278 TRP A N 1
ATOM 2191 C CA . TRP A 1 278 ? 14.580 -16.977 2.381 1.00 63.22 278 TRP A CA 1
ATOM 2192 C C . TRP A 1 278 ? 13.834 -17.672 1.230 1.00 63.22 278 TRP A C 1
ATOM 2194 O O . TRP A 1 278 ? 14.231 -18.755 0.785 1.00 63.22 278 TRP A O 1
ATOM 2204 N N . ALA A 1 279 ? 12.822 -17.005 0.673 1.00 72.81 279 ALA A N 1
ATOM 2205 C CA . ALA A 1 279 ? 12.027 -17.471 -0.467 1.00 72.81 279 ALA A CA 1
ATOM 2206 C C . ALA A 1 279 ? 12.806 -17.413 -1.801 1.00 72.81 279 ALA A C 1
ATOM 2208 O O . ALA A 1 279 ? 13.384 -16.388 -2.148 1.00 72.81 279 ALA A O 1
ATOM 2209 N N . ASP A 1 280 ? 12.863 -18.511 -2.553 1.00 80.56 280 ASP A N 1
ATOM 2210 C CA . ASP A 1 280 ? 13.471 -18.596 -3.891 1.00 80.56 280 ASP A CA 1
ATOM 2211 C C . ASP A 1 280 ? 12.404 -18.333 -4.968 1.00 80.56 280 ASP A C 1
ATOM 2213 O O . ASP A 1 280 ? 11.617 -19.223 -5.306 1.00 80.56 280 ASP A O 1
ATOM 2217 N N . LEU A 1 281 ? 12.352 -17.091 -5.460 1.00 86.06 281 LEU A N 1
ATOM 2218 C CA . LEU A 1 281 ? 11.357 -16.604 -6.421 1.00 86.06 281 LEU A CA 1
ATOM 2219 C C . LEU A 1 281 ? 11.540 -17.242 -7.799 1.00 86.06 281 LEU A C 1
ATOM 2221 O O . LEU A 1 281 ? 12.609 -17.179 -8.404 1.00 86.06 281 LEU A O 1
ATOM 2225 N N . LYS A 1 282 ? 10.453 -17.781 -8.344 1.00 90.19 282 LYS A N 1
ATOM 2226 C CA . LYS A 1 282 ? 10.388 -18.382 -9.679 1.00 90.19 282 LYS A CA 1
ATOM 2227 C C . LYS A 1 282 ? 9.812 -17.392 -10.676 1.00 90.19 282 LYS A C 1
ATOM 2229 O O . LYS A 1 282 ? 8.688 -17.535 -11.155 1.00 90.19 282 LYS A O 1
ATOM 2234 N N . MET A 1 283 ? 10.605 -16.363 -10.968 1.00 90.25 283 MET A N 1
ATOM 2235 C CA . MET A 1 283 ? 10.260 -15.280 -11.896 1.00 90.25 283 MET A CA 1
ATOM 2236 C C . MET A 1 283 ? 9.870 -15.794 -13.290 1.00 90.25 283 MET A C 1
ATOM 2238 O O . MET A 1 283 ? 9.017 -15.212 -13.949 1.00 90.25 283 MET A O 1
ATOM 2242 N N . GLU A 1 284 ? 10.432 -16.920 -13.728 1.00 92.06 284 GLU A N 1
ATOM 2243 C CA . GLU A 1 284 ? 10.110 -17.570 -15.000 1.00 92.06 284 GLU A CA 1
ATOM 2244 C C . GLU A 1 284 ? 8.736 -18.260 -15.030 1.00 92.06 284 GLU A C 1
ATOM 2246 O O . GLU A 1 284 ? 8.269 -18.663 -16.096 1.00 92.06 284 GLU A O 1
ATOM 2251 N N . GLN A 1 285 ? 8.093 -18.398 -13.870 1.00 94.69 285 GLN A N 1
ATOM 2252 C CA . GLN A 1 285 ? 6.788 -19.038 -13.681 1.00 94.69 285 GLN A CA 1
ATOM 2253 C C . GLN A 1 285 ? 5.691 -18.027 -13.323 1.00 94.69 285 GLN A C 1
ATOM 2255 O O . GLN A 1 285 ? 4.605 -18.422 -12.891 1.00 94.69 285 GLN A O 1
ATOM 2260 N N . VAL A 1 286 ? 5.963 -16.731 -13.504 1.00 95.94 286 VAL A N 1
ATOM 2261 C CA . VAL A 1 286 ? 4.966 -15.673 -13.344 1.00 95.94 286 VAL A CA 1
ATOM 2262 C C . VAL A 1 286 ? 3.742 -15.929 -14.236 1.00 95.94 286 VAL A C 1
ATOM 2264 O O . VAL A 1 286 ? 3.854 -16.378 -15.381 1.00 95.94 286 VAL A O 1
ATOM 2267 N N . GLN A 1 287 ? 2.550 -15.672 -13.698 1.00 96.88 287 GLN A N 1
ATOM 2268 C CA . GLN A 1 287 ? 1.281 -15.897 -14.393 1.00 96.88 287 GLN A CA 1
ATOM 2269 C C . GLN A 1 287 ? 0.246 -14.821 -14.053 1.00 96.88 287 GLN A C 1
ATOM 2271 O O . GLN A 1 287 ? 0.145 -14.399 -12.904 1.00 96.88 287 GLN A O 1
ATOM 2276 N N . THR A 1 288 ? -0.598 -14.446 -15.018 1.00 98.12 288 THR A N 1
ATOM 2277 C CA . THR A 1 288 ? -1.827 -13.693 -14.728 1.00 98.12 288 THR A CA 1
ATOM 2278 C C . THR A 1 288 ? -2.865 -14.662 -14.176 1.00 98.12 288 THR A C 1
ATOM 2280 O O . THR A 1 288 ? -3.292 -15.581 -14.878 1.00 98.12 288 THR A O 1
ATOM 2283 N N . VAL A 1 289 ? -3.265 -14.475 -12.918 1.00 97.94 289 VAL A N 1
ATOM 2284 C CA . VAL A 1 289 ? -4.279 -15.314 -12.252 1.00 97.94 289 VAL A CA 1
ATOM 2285 C C . VAL A 1 289 ? -5.680 -14.724 -12.353 1.00 97.94 289 VAL A C 1
ATOM 2287 O O . VAL A 1 289 ? -6.652 -15.475 -12.360 1.00 97.94 289 VAL A O 1
ATOM 2290 N N . TYR A 1 290 ? -5.781 -13.404 -12.517 1.00 98.25 290 TYR A N 1
ATOM 2291 C CA . TYR A 1 290 ? -7.039 -12.690 -12.694 1.00 98.25 290 TYR A CA 1
ATOM 2292 C C . TYR A 1 290 ? -6.876 -11.570 -13.716 1.00 98.25 290 TYR A C 1
ATOM 2294 O O . TYR A 1 290 ? -5.917 -10.807 -13.635 1.00 98.25 290 TYR A O 1
ATOM 2302 N N . GLN A 1 291 ? -7.825 -11.448 -14.643 1.00 97.44 291 GLN A N 1
ATOM 2303 C CA . GLN A 1 291 ? -7.900 -10.317 -15.566 1.00 97.44 291 GLN A CA 1
ATOM 2304 C C . GLN A 1 291 ? -8.906 -9.299 -15.043 1.00 97.44 291 GLN A C 1
ATOM 2306 O O . GLN A 1 291 ? -10.070 -9.625 -14.800 1.00 97.44 291 GLN A O 1
ATOM 2311 N N . VAL A 1 292 ? -8.458 -8.059 -14.910 1.00 95.88 292 VAL A N 1
ATOM 2312 C CA . VAL A 1 292 ? -9.317 -6.934 -14.551 1.00 95.88 292 VAL A CA 1
ATOM 2313 C C . VAL A 1 292 ? -10.161 -6.538 -15.770 1.00 95.88 292 VAL A C 1
ATOM 2315 O O . VAL A 1 292 ? -9.666 -6.599 -16.901 1.00 95.88 292 VAL A O 1
ATOM 2318 N N . PRO A 1 293 ? -11.444 -6.163 -15.591 1.00 93.19 293 PRO A N 1
ATOM 2319 C CA . PRO A 1 293 ? -12.276 -5.733 -16.708 1.00 93.19 293 PRO A CA 1
ATOM 2320 C C . PRO A 1 293 ? -11.665 -4.559 -17.480 1.00 93.19 293 PRO A C 1
ATOM 2322 O O . PRO A 1 293 ? -11.035 -3.666 -16.915 1.00 93.19 293 PRO A O 1
ATOM 2325 N N . GLN A 1 294 ? -11.871 -4.547 -18.798 1.00 89.62 294 GLN A N 1
ATOM 2326 C CA . GLN A 1 294 ? -11.318 -3.509 -19.664 1.00 89.62 294 GLN A CA 1
ATOM 2327 C C . GLN A 1 294 ? -11.810 -2.113 -19.249 1.00 89.62 294 GLN A C 1
ATOM 2329 O O . GLN A 1 294 ? -13.013 -1.883 -19.138 1.00 89.62 294 GLN A O 1
ATOM 2334 N N . GLY A 1 295 ? -10.874 -1.173 -19.104 1.00 87.75 295 GLY A N 1
ATOM 2335 C CA . GLY A 1 295 ? -11.166 0.210 -18.717 1.00 87.75 295 GLY A CA 1
ATOM 2336 C C . GLY A 1 295 ? -11.248 0.436 -17.206 1.00 87.75 295 GLY A C 1
ATOM 2337 O O . GLY A 1 295 ? -11.534 1.557 -16.790 1.00 87.75 295 GLY A O 1
ATOM 2338 N N . GLU A 1 296 ? -10.996 -0.594 -16.396 1.00 91.88 296 GLU A N 1
ATOM 2339 C CA . GLU A 1 296 ? -10.779 -0.444 -14.958 1.00 91.88 296 GLU A CA 1
ATOM 2340 C C . GLU A 1 296 ? -9.288 -0.322 -14.648 1.00 91.88 296 GLU A C 1
ATOM 2342 O O . GLU A 1 296 ? -8.463 -0.966 -15.296 1.00 91.88 296 GLU A O 1
ATOM 2347 N N . ARG A 1 297 ? -8.954 0.466 -13.624 1.00 91.12 297 ARG A N 1
ATOM 2348 C CA . ARG A 1 297 ? -7.613 0.495 -13.022 1.00 91.12 297 ARG A CA 1
ATOM 2349 C C . ARG A 1 297 ? -7.596 -0.289 -11.716 1.00 91.12 297 ARG A C 1
ATOM 2351 O O . ARG A 1 297 ? -8.603 -0.311 -11.006 1.00 91.12 297 ARG A O 1
ATOM 2358 N N . THR A 1 298 ? -6.470 -0.910 -11.389 1.00 93.88 298 THR A N 1
ATOM 2359 C CA . THR A 1 298 ? -6.219 -1.460 -10.049 1.00 93.88 298 THR A CA 1
ATOM 2360 C C . THR A 1 298 ? -5.709 -0.370 -9.117 1.00 93.88 298 THR A C 1
ATOM 2362 O O . THR A 1 298 ? -5.046 0.549 -9.581 1.00 93.88 298 THR A O 1
ATOM 2365 N N . VAL A 1 299 ? -5.985 -0.480 -7.819 1.00 91.81 299 VAL A N 1
ATOM 2366 C CA . VAL A 1 299 ? -5.529 0.507 -6.825 1.00 91.81 299 VAL A CA 1
ATOM 2367 C C . VAL A 1 299 ? -4.728 -0.141 -5.708 1.00 91.81 299 VAL A C 1
ATOM 2369 O O . VAL A 1 299 ? -3.610 0.279 -5.447 1.00 91.81 299 VAL A O 1
ATOM 2372 N N . ASN A 1 300 ? -5.292 -1.149 -5.046 1.00 92.44 300 ASN A N 1
ATOM 2373 C CA . ASN A 1 300 ? -4.639 -1.822 -3.929 1.00 92.44 300 ASN A CA 1
ATOM 2374 C C . ASN A 1 300 ? -5.032 -3.313 -3.906 1.00 92.44 300 ASN A C 1
ATOM 2376 O O . ASN A 1 300 ? -6.049 -3.709 -4.494 1.00 92.44 300 ASN A O 1
ATOM 2380 N N . LEU A 1 301 ? -4.200 -4.135 -3.272 1.00 94.12 301 LEU A N 1
ATOM 2381 C CA . LEU A 1 301 ? -4.339 -5.580 -3.158 1.00 94.12 301 LEU A CA 1
ATOM 2382 C C . LEU A 1 301 ? -3.803 -6.048 -1.803 1.00 94.12 301 LEU A C 1
ATOM 2384 O O . LEU A 1 301 ? -2.641 -5.817 -1.488 1.00 94.12 301 LEU A O 1
ATOM 2388 N N . PHE A 1 302 ? -4.607 -6.809 -1.066 1.00 91.75 302 PHE A N 1
ATOM 2389 C CA . PHE A 1 302 ? -4.161 -7.492 0.149 1.00 91.75 302 PHE A CA 1
ATOM 2390 C C . PHE A 1 302 ? -4.820 -8.860 0.309 1.00 91.75 302 PHE A C 1
ATOM 2392 O O . PHE A 1 302 ? -5.874 -9.133 -0.268 1.00 91.75 302 PHE A O 1
ATOM 2399 N N . THR A 1 303 ? -4.200 -9.722 1.105 1.00 91.38 303 THR A N 1
ATOM 2400 C CA . THR A 1 303 ? -4.774 -10.987 1.558 1.00 91.38 303 THR A CA 1
ATOM 2401 C C . THR A 1 303 ? -5.468 -10.750 2.892 1.00 91.38 303 THR A C 1
ATOM 2403 O O . THR A 1 303 ? -4.849 -10.235 3.818 1.00 91.38 303 THR A O 1
ATOM 2406 N N . ASN A 1 304 ? -6.743 -11.118 2.997 1.00 89.44 304 ASN A N 1
ATOM 2407 C CA . ASN A 1 304 ? -7.470 -11.026 4.265 1.00 89.44 304 ASN A CA 1
ATOM 2408 C C . ASN A 1 304 ? -7.143 -12.205 5.201 1.00 89.44 304 ASN A C 1
ATOM 2410 O O . ASN A 1 304 ? -6.559 -13.203 4.770 1.00 89.44 304 ASN A O 1
ATOM 2414 N N . GLU A 1 305 ? -7.596 -12.168 6.457 1.00 85.56 305 GLU A N 1
ATOM 2415 C CA . GLU A 1 305 ? -7.342 -13.251 7.435 1.00 85.56 305 GLU A CA 1
ATOM 2416 C C . GLU A 1 305 ? -7.838 -14.642 6.985 1.00 85.56 305 GLU A C 1
ATOM 2418 O O . GLU A 1 305 ? -7.397 -15.682 7.479 1.00 85.56 305 GLU A O 1
ATOM 2423 N N . LYS A 1 306 ? -8.776 -14.679 6.035 1.00 84.31 306 LYS A N 1
ATOM 2424 C CA . LYS A 1 306 ? -9.377 -15.906 5.490 1.00 84.31 306 LYS A CA 1
ATOM 2425 C C . LYS A 1 306 ? -8.585 -16.455 4.294 1.00 84.31 306 LYS A C 1
ATOM 2427 O O . LYS A 1 306 ? -8.950 -17.501 3.759 1.00 84.31 306 LYS A O 1
ATOM 2432 N N . GLY A 1 307 ? -7.522 -15.765 3.878 1.00 89.25 307 GLY A N 1
ATOM 2433 C CA . GLY A 1 307 ? -6.662 -16.121 2.753 1.00 89.25 307 GLY A CA 1
ATOM 2434 C C . GLY A 1 307 ? -7.196 -15.698 1.382 1.00 89.25 307 GLY A C 1
ATOM 2435 O O . GLY A 1 307 ? -6.607 -16.077 0.377 1.00 89.25 307 GLY A O 1
ATOM 2436 N N . ASN A 1 308 ? -8.303 -14.954 1.310 1.00 93.81 308 ASN A N 1
ATOM 2437 C CA . ASN A 1 308 ? -8.843 -14.439 0.050 1.00 93.81 308 ASN A CA 1
ATOM 2438 C C . ASN A 1 308 ? -8.098 -13.170 -0.371 1.00 93.81 308 ASN A C 1
ATOM 2440 O O . ASN A 1 308 ? -7.723 -12.363 0.480 1.00 93.81 308 ASN A O 1
ATOM 2444 N N . LEU A 1 309 ? -7.957 -12.959 -1.682 1.00 96.25 309 LEU A N 1
ATOM 2445 C CA . LEU A 1 309 ? -7.372 -11.724 -2.201 1.00 96.25 309 LEU A CA 1
ATOM 2446 C C . LEU A 1 309 ? -8.447 -10.645 -2.331 1.00 96.25 309 LEU A C 1
ATOM 2448 O O . LEU A 1 309 ? -9.506 -10.863 -2.920 1.00 96.25 309 LEU A O 1
ATOM 2452 N N . MET A 1 310 ? -8.151 -9.465 -1.813 1.00 95.88 310 MET A N 1
ATOM 2453 C CA . MET A 1 310 ? -9.039 -8.313 -1.766 1.00 95.88 310 MET A CA 1
ATOM 2454 C C . MET A 1 310 ? -8.514 -7.270 -2.749 1.00 95.88 310 MET A C 1
ATOM 2456 O O . MET A 1 310 ? -7.589 -6.519 -2.445 1.00 95.88 310 MET A O 1
ATOM 2460 N N . LEU A 1 311 ? -9.073 -7.267 -3.959 1.00 96.94 311 LEU A N 1
ATOM 2461 C CA . LEU A 1 311 ? -8.627 -6.425 -5.064 1.00 96.94 311 LEU A CA 1
ATOM 2462 C C . LEU A 1 311 ? -9.524 -5.194 -5.222 1.00 96.94 311 LEU A C 1
ATOM 2464 O O . LEU A 1 311 ? -10.715 -5.315 -5.526 1.00 96.94 311 LEU A O 1
ATOM 2468 N N . TYR A 1 312 ? -8.927 -4.010 -5.128 1.00 95.44 312 TYR A N 1
ATOM 2469 C CA . TYR A 1 312 ? -9.620 -2.736 -5.307 1.00 95.44 312 TYR A CA 1
ATOM 2470 C C . TYR A 1 312 ? -9.430 -2.230 -6.727 1.00 95.44 312 TYR A C 1
ATOM 2472 O O . TYR A 1 312 ? -8.298 -2.079 -7.195 1.00 95.44 312 TYR A O 1
ATOM 2480 N N . THR A 1 313 ? -10.543 -1.970 -7.413 1.00 95.25 313 THR A N 1
ATOM 2481 C CA . THR A 1 313 ? -10.538 -1.425 -8.775 1.00 95.25 313 THR A CA 1
ATOM 2482 C C . THR A 1 313 ? -11.429 -0.202 -8.904 1.00 95.25 313 THR A C 1
ATOM 2484 O O . THR A 1 313 ? -12.371 -0.008 -8.133 1.00 95.25 313 THR A O 1
ATOM 2487 N N . VAL A 1 314 ? -11.140 0.623 -9.910 1.00 93.56 314 VAL A N 1
ATOM 2488 C CA . VAL A 1 314 ? -11.931 1.812 -10.240 1.00 93.56 314 VAL A CA 1
ATOM 2489 C C . VAL A 1 314 ? -12.364 1.754 -11.692 1.00 93.56 314 VAL A C 1
ATOM 2491 O O . VAL A 1 314 ? -11.529 1.630 -12.586 1.00 93.56 314 VAL A O 1
ATOM 2494 N N . ALA A 1 315 ? -13.671 1.882 -11.921 1.00 93.19 315 ALA A N 1
ATOM 2495 C CA . ALA A 1 315 ? -14.271 2.025 -13.243 1.00 93.19 315 ALA A CA 1
ATOM 2496 C C . ALA A 1 315 ? -14.828 3.449 -13.390 1.00 93.19 315 ALA A C 1
ATOM 2498 O O . ALA A 1 315 ? -15.866 3.789 -12.811 1.00 93.19 315 ALA A O 1
ATOM 2499 N N . GLY A 1 316 ? -14.132 4.304 -14.144 1.00 90.06 316 GLY A N 1
ATOM 2500 C CA . GLY A 1 316 ? -14.444 5.735 -14.201 1.00 90.06 316 GLY A CA 1
ATOM 2501 C C . GLY A 1 316 ? -14.228 6.399 -12.839 1.00 90.06 316 GLY A C 1
ATOM 2502 O O . GLY A 1 316 ? -13.093 6.629 -12.442 1.00 90.06 316 GLY A O 1
ATOM 2503 N N . GLU A 1 317 ? -15.313 6.685 -12.119 1.00 90.00 317 GLU A N 1
ATOM 2504 C CA . GLU A 1 317 ? -15.281 7.270 -10.765 1.00 90.00 317 GLU A CA 1
ATOM 2505 C C . GLU A 1 317 ? -15.779 6.304 -9.680 1.00 90.00 317 GLU A C 1
ATOM 2507 O O . GLU A 1 317 ? -15.773 6.646 -8.498 1.00 90.00 317 GLU A O 1
ATOM 2512 N N . THR A 1 318 ? -16.253 5.116 -10.071 1.00 93.12 318 THR A N 1
ATOM 2513 C CA . THR A 1 318 ? -16.876 4.151 -9.157 1.00 93.12 318 THR A CA 1
ATOM 2514 C C . THR A 1 318 ? -15.864 3.113 -8.699 1.00 93.12 318 THR A C 1
ATOM 2516 O O . THR A 1 318 ? -15.212 2.474 -9.527 1.00 93.12 318 THR A O 1
ATOM 2519 N N . TRP A 1 319 ? -15.768 2.935 -7.387 1.00 94.38 319 TRP A N 1
ATOM 2520 C CA . TRP A 1 319 ? -14.853 2.008 -6.736 1.00 94.38 319 TRP A CA 1
ATOM 2521 C C . TRP A 1 319 ? -15.515 0.667 -6.457 1.00 94.38 319 TRP A C 1
ATOM 2523 O O . TRP A 1 319 ? -16.693 0.600 -6.094 1.00 94.38 319 TRP A O 1
ATOM 2533 N N . TYR A 1 320 ? -14.735 -0.401 -6.594 1.00 96.06 320 TYR A N 1
ATOM 2534 C CA . TYR A 1 320 ? -15.175 -1.767 -6.361 1.00 96.06 320 TYR A CA 1
ATOM 2535 C C . TYR A 1 320 ? -14.179 -2.525 -5.495 1.00 96.06 320 TYR A C 1
ATOM 2537 O O . TYR A 1 320 ? -12.973 -2.477 -5.734 1.00 96.06 320 TYR A O 1
ATOM 2545 N N . LEU A 1 321 ? -14.710 -3.300 -4.553 1.00 97.00 321 LEU A N 1
ATOM 2546 C CA . LEU A 1 321 ? -14.003 -4.412 -3.933 1.00 97.00 321 LEU A CA 1
ATOM 2547 C C . LEU A 1 321 ? -14.317 -5.687 -4.724 1.00 97.00 321 LEU A C 1
ATOM 2549 O O . LEU A 1 321 ? -15.479 -6.069 -4.875 1.00 97.00 321 LEU A O 1
ATOM 2553 N N . ASN A 1 322 ? -13.278 -6.360 -5.202 1.00 97.81 322 ASN A N 1
ATOM 2554 C CA . ASN A 1 322 ? -13.344 -7.669 -5.834 1.00 97.81 322 ASN A CA 1
ATOM 2555 C C . ASN A 1 322 ? -12.691 -8.679 -4.882 1.00 97.81 322 ASN A C 1
ATOM 2557 O O . ASN A 1 322 ? -11.476 -8.672 -4.705 1.00 97.81 322 ASN A O 1
ATOM 2561 N N . VAL A 1 323 ? -13.498 -9.539 -4.262 1.00 97.31 323 VAL A N 1
ATOM 2562 C CA . VAL A 1 323 ? -13.004 -10.637 -3.424 1.00 97.31 323 VAL A CA 1
ATOM 2563 C C . VAL A 1 323 ? -12.707 -11.812 -4.341 1.00 97.31 323 VAL A C 1
ATOM 2565 O O . VAL A 1 323 ? -13.623 -12.366 -4.957 1.00 97.31 323 VAL A O 1
ATOM 2568 N N . LEU A 1 324 ? -11.439 -12.184 -4.448 1.00 97.81 324 LEU A N 1
ATOM 2569 C CA . LEU A 1 324 ? -10.985 -13.332 -5.220 1.00 97.81 324 LEU A CA 1
ATOM 2570 C C . LEU A 1 324 ? -10.692 -14.513 -4.289 1.00 97.81 324 LEU A C 1
ATOM 2572 O O . LEU A 1 324 ? -10.398 -14.340 -3.106 1.00 97.81 324 LEU A O 1
ATOM 2576 N N . SER A 1 325 ? -10.753 -15.726 -4.832 1.00 96.88 325 SER A N 1
ATOM 2577 C CA . SER A 1 325 ? -10.260 -16.927 -4.156 1.00 96.88 325 SER A CA 1
ATOM 2578 C C . SER A 1 325 ? -8.789 -16.783 -3.760 1.00 96.88 325 SER A C 1
ATOM 2580 O O . SER A 1 325 ? -8.065 -15.954 -4.308 1.00 96.88 325 SER A O 1
ATOM 2582 N N . SER A 1 326 ? -8.328 -17.622 -2.834 1.00 95.50 326 SER A N 1
ATOM 2583 C CA . SER A 1 326 ? -6.942 -17.602 -2.345 1.00 95.50 326 SER A CA 1
ATOM 2584 C C . SER A 1 326 ? -5.875 -17.858 -3.415 1.00 95.50 326 SER A C 1
ATOM 2586 O O . SER A 1 326 ? -4.724 -17.473 -3.239 1.00 95.50 326 SER A O 1
ATOM 2588 N N . ASP A 1 327 ? -6.248 -18.487 -4.534 1.00 95.44 327 ASP A N 1
ATOM 2589 C CA . ASP A 1 327 ? -5.398 -18.663 -5.720 1.00 95.44 327 ASP A CA 1
ATOM 2590 C C . ASP A 1 327 ? -5.532 -17.516 -6.747 1.00 95.44 327 ASP A C 1
ATOM 2592 O O . ASP A 1 327 ? -4.926 -17.554 -7.819 1.00 95.44 327 ASP A O 1
ATOM 2596 N N . GLY A 1 328 ? -6.376 -16.525 -6.452 1.00 95.88 328 GLY A N 1
ATOM 2597 C CA . GLY A 1 328 ? -6.711 -15.382 -7.297 1.00 95.88 328 GLY A CA 1
ATOM 2598 C C . GLY A 1 328 ? -7.564 -15.698 -8.526 1.00 95.88 328 GLY A C 1
ATOM 2599 O O . GLY A 1 328 ? -7.915 -14.784 -9.262 1.00 95.88 328 GLY A O 1
ATOM 2600 N N . ARG A 1 329 ? -7.921 -16.961 -8.792 1.00 96.06 329 ARG A N 1
ATOM 2601 C CA . ARG A 1 329 ? -8.489 -17.371 -10.094 1.00 96.06 329 ARG A CA 1
ATOM 2602 C C . ARG A 1 329 ? -9.999 -17.223 -10.212 1.00 96.06 329 ARG A C 1
ATOM 2604 O O . ARG A 1 329 ? -10.528 -17.263 -11.324 1.00 96.06 329 ARG A O 1
ATOM 2611 N N . GLN A 1 330 ? -10.713 -17.101 -9.097 1.00 97.50 330 GLN A N 1
ATOM 2612 C CA . GLN A 1 330 ? -12.169 -17.004 -9.078 1.00 97.50 330 GLN A CA 1
ATOM 2613 C C . GLN A 1 330 ? -12.613 -15.722 -8.390 1.00 97.50 330 GLN A C 1
ATOM 2615 O O . GLN A 1 330 ? -12.243 -15.470 -7.250 1.00 97.50 330 GLN A O 1
ATOM 2620 N N . LEU A 1 331 ? -13.469 -14.948 -9.057 1.00 97.94 331 LEU A N 1
ATOM 2621 C CA . LEU A 1 331 ? -14.193 -13.846 -8.432 1.00 97.94 331 LEU A CA 1
ATOM 2622 C C . LEU A 1 331 ? -15.303 -14.421 -7.546 1.00 97.94 331 LEU A C 1
ATOM 2624 O O . LEU A 1 331 ? -16.290 -14.954 -8.054 1.00 97.94 331 LEU A O 1
ATOM 2628 N N . LEU A 1 332 ? -15.130 -14.323 -6.231 1.00 97.44 332 LEU A N 1
ATOM 2629 C CA . LEU A 1 332 ? -16.102 -14.770 -5.234 1.00 97.44 332 LEU A CA 1
ATOM 2630 C C . LEU A 1 332 ? -17.185 -13.718 -5.005 1.00 97.44 332 LEU A C 1
ATOM 2632 O O . LEU A 1 332 ? -18.358 -14.055 -4.861 1.00 97.44 332 LEU A O 1
ATOM 2636 N N . GLN A 1 333 ? -16.791 -12.445 -4.999 1.00 97.62 333 GLN A N 1
ATOM 2637 C CA . GLN A 1 333 ? -17.699 -11.329 -4.788 1.00 97.62 333 GLN A CA 1
ATOM 2638 C C . GLN A 1 333 ? -17.199 -10.082 -5.512 1.00 97.62 333 GLN A C 1
ATOM 2640 O O . GLN A 1 333 ? -16.002 -9.812 -5.546 1.00 97.62 333 GLN A O 1
ATOM 2645 N N . ARG A 1 334 ? -18.133 -9.281 -6.026 1.00 97.50 334 ARG A N 1
ATOM 2646 C CA . ARG A 1 334 ? -17.875 -7.904 -6.442 1.00 97.50 334 ARG A CA 1
ATOM 2647 C C . ARG A 1 334 ? -18.853 -6.969 -5.743 1.00 97.50 334 ARG A C 1
ATOM 2649 O O . ARG A 1 334 ? -20.062 -7.150 -5.873 1.00 97.50 334 ARG A O 1
ATOM 2656 N N . LEU A 1 335 ? -18.326 -5.992 -5.016 1.00 97.62 335 LEU A N 1
ATOM 2657 C CA . LEU A 1 335 ? -19.084 -5.028 -4.225 1.00 97.62 335 LEU A CA 1
ATOM 2658 C C . LEU A 1 335 ? -18.759 -3.607 -4.694 1.00 97.62 335 LEU A C 1
ATOM 2660 O O . LEU A 1 335 ? -17.593 -3.233 -4.757 1.00 97.62 335 LEU A O 1
ATOM 2664 N N . GLU A 1 336 ? -19.785 -2.822 -5.012 1.00 96.50 336 GLU A N 1
ATOM 2665 C CA . GLU A 1 336 ? -19.649 -1.389 -5.291 1.00 96.50 336 GLU A CA 1
ATOM 2666 C C . GLU A 1 336 ? -19.479 -0.617 -3.974 1.00 96.50 336 GLU A C 1
ATOM 2668 O O . GLU A 1 336 ? -20.285 -0.774 -3.056 1.00 96.50 336 GLU A O 1
ATOM 2673 N N . LEU A 1 337 ? -18.432 0.206 -3.88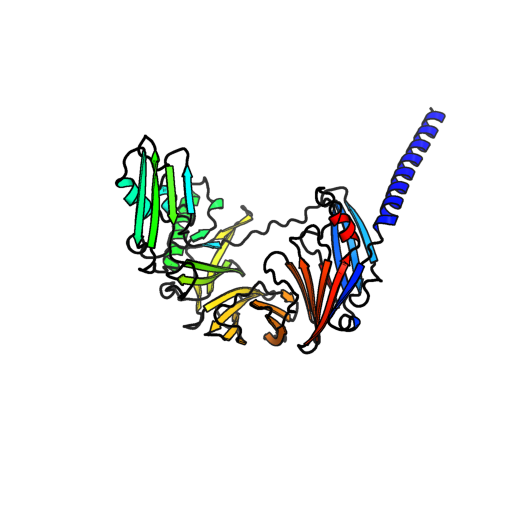2 1.00 94.38 337 LEU A N 1
ATOM 2674 C CA . LEU A 1 337 ? -18.106 1.005 -2.692 1.00 94.38 337 LEU A CA 1
ATOM 2675 C C . LEU A 1 337 ? -18.619 2.450 -2.798 1.00 94.38 337 LEU A C 1
ATOM 2677 O O . LEU A 1 337 ? -18.764 3.131 -1.786 1.00 94.38 337 LEU A O 1
ATOM 2681 N N . GLY A 1 338 ? -18.915 2.905 -4.019 1.00 91.19 338 GLY A N 1
ATOM 2682 C CA . GLY A 1 338 ? -19.430 4.240 -4.318 1.00 91.19 338 GLY A CA 1
ATOM 2683 C C . GLY A 1 338 ? -18.497 5.066 -5.204 1.00 91.19 338 GLY A C 1
ATOM 2684 O O . GLY A 1 338 ? -17.551 4.551 -5.801 1.00 91.19 338 GLY A O 1
ATOM 2685 N N . GLN A 1 339 ? -18.798 6.361 -5.318 1.00 89.88 339 GLN A N 1
ATOM 2686 C CA . GLN A 1 339 ? -18.030 7.312 -6.123 1.00 89.88 339 GLN A CA 1
ATOM 2687 C C . GLN A 1 339 ? -17.031 8.069 -5.244 1.00 89.88 339 GLN A C 1
ATOM 2689 O O . GLN A 1 339 ? -17.447 8.861 -4.404 1.00 89.88 339 GLN A O 1
ATOM 2694 N N . MET A 1 340 ? -15.732 7.833 -5.450 1.00 84.00 340 MET A N 1
ATOM 2695 C CA . MET A 1 340 ? -14.626 8.502 -4.727 1.00 84.00 340 MET A CA 1
ATOM 2696 C C . MET A 1 340 ? -13.626 9.152 -5.698 1.00 84.00 340 MET A C 1
ATOM 2698 O O . MET A 1 340 ? -12.485 9.448 -5.354 1.00 84.00 340 MET A O 1
ATOM 2702 N N . GLY A 1 341 ? -14.041 9.343 -6.953 1.00 78.00 341 GLY A N 1
ATOM 2703 C CA . GLY A 1 341 ? -13.212 9.923 -8.002 1.00 78.00 341 GLY A CA 1
ATOM 2704 C C . GLY A 1 341 ? -12.243 8.929 -8.645 1.00 78.00 341 GLY A C 1
ATOM 2705 O O . GLY A 1 341 ? -11.956 7.846 -8.131 1.00 78.00 341 GLY A O 1
ATOM 2706 N N . SER A 1 342 ? -11.741 9.308 -9.819 1.00 74.25 342 SER A N 1
ATOM 2707 C CA . SER A 1 342 ? -10.890 8.450 -10.645 1.00 74.25 342 SER A CA 1
ATOM 2708 C C . SER A 1 342 ? -9.456 8.332 -10.136 1.00 74.25 342 SER A C 1
ATOM 2710 O O . SER A 1 342 ? -8.808 7.347 -10.456 1.00 74.25 342 SER A O 1
ATOM 2712 N N . ASN A 1 343 ? -8.970 9.306 -9.357 1.00 72.81 343 ASN A N 1
ATOM 2713 C CA . ASN A 1 343 ? -7.564 9.425 -8.941 1.00 72.81 343 ASN A CA 1
ATOM 2714 C C . ASN A 1 343 ? -7.363 9.199 -7.433 1.00 72.81 343 ASN A C 1
ATOM 2716 O O . ASN A 1 343 ? -6.320 9.563 -6.896 1.00 72.81 343 ASN A O 1
ATOM 2720 N N . GLY A 1 344 ? -8.365 8.656 -6.732 1.00 73.50 344 GLY A N 1
ATOM 2721 C CA . GLY A 1 344 ? -8.216 8.342 -5.311 1.00 73.50 344 GLY A CA 1
ATOM 2722 C C . GLY A 1 344 ? -7.097 7.314 -5.085 1.00 73.50 344 GLY A C 1
ATOM 2723 O O . GLY A 1 344 ? -6.922 6.404 -5.901 1.00 73.50 344 GLY A O 1
ATOM 2724 N N . TYR A 1 345 ? -6.343 7.450 -4.002 1.00 78.00 345 TYR A N 1
ATOM 2725 C CA . TYR A 1 345 ? -5.508 6.385 -3.461 1.00 78.00 345 TYR A CA 1
ATOM 2726 C C . TYR A 1 345 ? -6.262 5.725 -2.299 1.00 78.00 345 TYR A C 1
ATOM 2728 O O . TYR A 1 345 ? -7.279 6.233 -1.816 1.00 78.00 345 TYR A O 1
ATOM 2736 N N . MET A 1 346 ? -5.807 4.540 -1.915 1.00 84.88 346 MET A N 1
ATOM 2737 C CA . MET A 1 346 ? -6.329 3.817 -0.765 1.00 84.88 346 MET A CA 1
ATOM 2738 C C . MET A 1 346 ? -5.139 3.305 0.026 1.00 84.88 346 MET A C 1
ATOM 2740 O O . MET A 1 346 ? -4.276 2.639 -0.548 1.00 84.88 346 MET A O 1
ATOM 2744 N N . VAL A 1 347 ? -5.111 3.616 1.314 1.00 81.25 347 VAL A N 1
ATOM 2745 C CA . VAL A 1 347 ? -4.082 3.101 2.221 1.00 81.25 347 VAL A CA 1
ATOM 2746 C C . VAL A 1 347 ? -4.472 1.704 2.693 1.00 81.25 347 VAL A C 1
ATOM 2748 O O . VAL A 1 347 ? -5.561 1.213 2.366 1.00 81.25 347 VAL A O 1
ATOM 2751 N N . ASP A 1 348 ? -3.592 1.051 3.444 1.00 80.81 348 ASP A N 1
ATOM 2752 C CA . ASP A 1 348 ? -3.890 -0.276 3.968 1.00 80.81 348 ASP A CA 1
ATOM 2753 C C . ASP A 1 348 ? -5.152 -0.247 4.848 1.00 80.81 348 ASP A C 1
ATOM 2755 O O . ASP A 1 348 ? -5.341 0.662 5.664 1.00 80.81 348 ASP A O 1
ATOM 2759 N N . PRO A 1 349 ? -6.070 -1.207 4.661 1.00 88.69 349 PRO A N 1
ATOM 2760 C CA . PRO A 1 349 ? -7.292 -1.268 5.447 1.00 88.69 349 PRO A CA 1
ATOM 2761 C C . PRO A 1 349 ? -6.990 -1.658 6.897 1.00 88.69 349 PRO A C 1
ATOM 2763 O O . PRO A 1 349 ? -6.025 -2.364 7.188 1.00 88.69 349 PRO A O 1
ATOM 2766 N N . LEU A 1 350 ? -7.907 -1.319 7.801 1.00 89.06 350 LEU A N 1
ATOM 2767 C CA . LEU A 1 350 ? -7.950 -1.951 9.119 1.00 89.06 350 LEU A CA 1
ATOM 2768 C C . LEU A 1 350 ? -8.949 -3.106 9.076 1.00 89.06 350 LEU A C 1
ATOM 2770 O O . LEU A 1 350 ? -10.161 -2.883 9.004 1.00 89.06 350 LEU A O 1
ATOM 2774 N N . GLU A 1 351 ? -8.437 -4.335 9.090 1.00 88.56 351 GLU A N 1
ATOM 2775 C CA . GLU A 1 351 ? -9.248 -5.546 9.214 1.00 88.56 351 GLU A CA 1
ATOM 2776 C C . GLU A 1 351 ? -9.523 -5.851 10.694 1.00 88.56 351 GLU A C 1
ATOM 2778 O O . GLU A 1 351 ? -8.631 -5.800 11.540 1.00 88.56 351 GLU A O 1
ATOM 2783 N N . GLY A 1 352 ? -10.783 -6.151 11.000 1.00 86.12 352 GLY A N 1
ATOM 2784 C CA . GLY A 1 352 ? -11.210 -6.774 12.246 1.00 86.12 352 GLY A CA 1
ATOM 2785 C C . GLY A 1 352 ? -11.878 -8.121 11.966 1.00 86.12 352 GLY A C 1
ATOM 2786 O O . GLY A 1 352 ? -12.048 -8.521 10.816 1.00 86.12 352 GLY A O 1
ATOM 2787 N N . GLU A 1 353 ? -12.315 -8.814 13.018 1.00 85.06 353 GLU A N 1
ATOM 2788 C CA . GLU A 1 353 ? -12.867 -10.179 12.914 1.00 85.06 353 GLU A CA 1
ATOM 2789 C C . GLU A 1 353 ? -14.035 -10.288 11.904 1.00 85.06 353 GLU A C 1
ATOM 2791 O O . GLU A 1 353 ? -14.116 -11.226 11.099 1.00 85.06 353 GLU A O 1
ATOM 2796 N N . ASP A 1 354 ? -14.935 -9.303 11.923 1.00 89.12 354 ASP A N 1
ATOM 2797 C CA . ASP A 1 354 ? -16.184 -9.264 11.155 1.00 89.12 354 ASP A CA 1
ATOM 2798 C C . ASP A 1 354 ? -16.404 -7.952 10.382 1.00 89.12 354 ASP A C 1
ATOM 2800 O O . ASP A 1 354 ? -17.480 -7.722 9.820 1.00 89.12 354 ASP A O 1
ATOM 2804 N N . HIS A 1 355 ? -15.401 -7.081 10.329 1.00 91.69 355 HIS A N 1
ATOM 2805 C CA . HIS A 1 355 ? -15.502 -5.778 9.688 1.00 91.69 355 HIS A CA 1
ATOM 2806 C C . HIS A 1 355 ? -14.177 -5.360 9.066 1.00 91.69 355 HIS A C 1
ATOM 2808 O O . HIS A 1 355 ? -13.119 -5.907 9.356 1.00 91.69 355 HIS A O 1
ATOM 2814 N N . MET A 1 356 ? -14.249 -4.375 8.182 1.00 93.31 356 MET A N 1
ATOM 2815 C CA . MET A 1 356 ? -13.077 -3.795 7.551 1.00 93.31 356 MET A CA 1
ATOM 2816 C C . MET A 1 356 ? -13.309 -2.310 7.334 1.00 93.31 356 MET A C 1
ATOM 2818 O O . MET A 1 356 ? -14.342 -1.915 6.787 1.00 93.31 356 MET A O 1
ATOM 2822 N N . LEU A 1 357 ? -12.359 -1.495 7.775 1.00 93.19 357 LEU A N 1
ATOM 2823 C CA . LEU A 1 357 ? -12.389 -0.055 7.590 1.00 93.19 357 LEU A CA 1
ATOM 2824 C C . LEU A 1 357 ? -11.417 0.330 6.480 1.00 93.19 357 LEU A C 1
ATOM 2826 O O . LEU A 1 357 ? -10.221 0.060 6.559 1.00 93.19 357 LEU A O 1
ATOM 2830 N N . LEU A 1 358 ? -11.964 0.947 5.441 1.00 91.94 358 LEU A N 1
ATOM 2831 C CA . LEU A 1 358 ? -11.232 1.423 4.279 1.00 91.94 358 LEU A CA 1
ATOM 2832 C C . LEU A 1 358 ? -11.040 2.925 4.371 1.00 91.94 358 LEU A C 1
ATOM 2834 O O . LEU A 1 358 ? -11.962 3.648 4.755 1.00 91.94 358 LEU A O 1
ATOM 2838 N N . PHE A 1 359 ? -9.872 3.373 3.938 1.00 87.38 359 PHE A N 1
ATOM 2839 C CA . PHE A 1 359 ? -9.441 4.756 4.001 1.00 87.38 359 PHE A CA 1
ATOM 2840 C C . PHE A 1 359 ? -9.137 5.247 2.591 1.00 87.38 359 PHE A C 1
ATOM 2842 O O . PHE A 1 359 ? -8.302 4.673 1.892 1.00 87.38 359 PHE A O 1
ATOM 2849 N N . PHE A 1 360 ? -9.828 6.304 2.183 1.00 85.00 360 PHE A N 1
ATOM 2850 C CA . PHE A 1 360 ? -9.674 6.929 0.876 1.00 85.00 360 PHE A CA 1
ATOM 2851 C C . PHE A 1 360 ? -9.213 8.377 1.034 1.00 85.00 360 PHE A C 1
ATOM 2853 O O . PHE A 1 360 ? -9.271 8.962 2.120 1.00 85.00 360 PHE A O 1
ATOM 2860 N N . ASN A 1 361 ? -8.789 8.971 -0.080 1.00 72.25 361 ASN A N 1
ATOM 2861 C CA . ASN A 1 361 ? -8.461 10.394 -0.161 1.00 72.25 361 ASN A CA 1
ATOM 2862 C C . ASN A 1 361 ? -9.605 11.271 0.356 1.00 72.25 361 ASN A C 1
ATOM 2864 O O . ASN A 1 361 ? -10.766 10.863 0.391 1.00 72.25 361 ASN A O 1
ATOM 2868 N N . ASP A 1 362 ? -9.268 12.511 0.709 1.00 65.44 362 ASP A N 1
ATOM 2869 C CA . ASP A 1 362 ? -10.235 13.533 1.114 1.00 65.44 362 ASP A CA 1
ATOM 2870 C C . ASP A 1 362 ? -11.054 13.146 2.353 1.00 65.44 362 ASP A C 1
ATOM 2872 O O . ASP A 1 362 ? -12.224 13.512 2.480 1.00 65.44 362 ASP A O 1
ATOM 2876 N N . HIS A 1 363 ? -10.424 12.443 3.301 1.00 77.38 363 HIS A N 1
ATOM 2877 C CA . HIS A 1 363 ? -11.007 12.149 4.611 1.00 77.38 363 HIS A CA 1
ATOM 2878 C C . HIS A 1 363 ? -12.240 11.226 4.540 1.00 77.38 363 HIS A C 1
ATOM 2880 O O . HIS A 1 363 ? -13.032 11.199 5.478 1.00 77.38 363 HIS A O 1
ATOM 2886 N N . GLN A 1 364 ? -12.427 10.458 3.462 1.00 86.56 364 GLN A N 1
ATOM 2887 C CA . GLN A 1 364 ? -13.554 9.532 3.337 1.00 86.56 364 GLN A CA 1
ATOM 2888 C C . GLN A 1 364 ? -13.187 8.132 3.846 1.00 86.56 364 GLN A C 1
ATOM 2890 O O . GLN A 1 364 ? -12.148 7.576 3.493 1.00 86.56 364 GLN A O 1
ATOM 2895 N N . LEU A 1 365 ? -14.079 7.531 4.637 1.00 90.31 365 LEU A N 1
ATOM 2896 C CA . LEU A 1 365 ? -13.952 6.147 5.093 1.00 90.31 365 LEU A CA 1
ATOM 2897 C C . LEU A 1 365 ? -15.119 5.301 4.597 1.00 90.31 365 LEU A C 1
ATOM 2899 O O . LEU A 1 365 ? -16.252 5.780 4.518 1.00 90.31 365 LEU A O 1
ATOM 2903 N N . ILE A 1 366 ? -14.877 4.016 4.361 1.00 93.25 366 ILE A N 1
ATOM 2904 C CA . ILE A 1 366 ? -15.942 3.032 4.148 1.00 93.25 366 ILE A CA 1
ATOM 2905 C C . ILE A 1 366 ? -15.816 1.925 5.182 1.00 93.25 366 ILE A C 1
ATOM 2907 O O . ILE A 1 366 ? -14.789 1.257 5.266 1.00 93.25 366 ILE A O 1
ATOM 2911 N N . LEU A 1 367 ? -16.890 1.701 5.935 1.00 95.56 367 LEU A N 1
ATOM 2912 C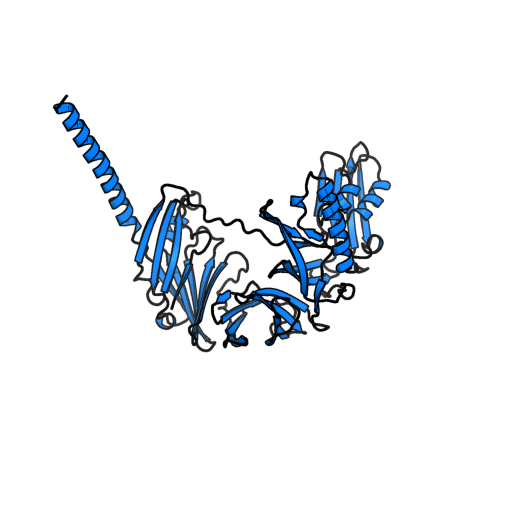 CA . LEU A 1 367 ? -17.022 0.548 6.811 1.00 95.56 367 LEU A CA 1
ATOM 2913 C C . LEU A 1 367 ? -17.726 -0.581 6.062 1.00 95.56 367 LEU A C 1
ATOM 2915 O O . LEU A 1 367 ? -18.888 -0.450 5.660 1.00 95.56 367 LEU A O 1
ATOM 2919 N N . LEU A 1 368 ? -17.032 -1.704 5.930 1.00 95.62 368 LEU A N 1
ATOM 2920 C CA . LEU A 1 368 ? -17.585 -2.963 5.458 1.00 95.62 368 LEU A CA 1
ATOM 2921 C C . LEU A 1 368 ? -17.818 -3.908 6.635 1.00 95.62 368 LEU A C 1
ATOM 2923 O O . LEU A 1 368 ? -17.051 -3.923 7.593 1.00 95.62 368 LEU A O 1
ATOM 2927 N N . THR A 1 369 ? -18.867 -4.718 6.541 1.00 94.69 369 THR A N 1
ATOM 2928 C CA . THR A 1 369 ? -19.190 -5.780 7.508 1.00 94.69 369 THR A CA 1
ATOM 2929 C C . THR A 1 369 ? -19.278 -7.118 6.794 1.00 94.69 369 THR A C 1
ATOM 2931 O O . THR A 1 369 ? -19.635 -7.165 5.619 1.00 94.69 369 THR A O 1
ATOM 2934 N N . TRP A 1 370 ? -18.935 -8.197 7.484 1.00 91.38 370 TRP A N 1
ATOM 2935 C CA . TRP A 1 370 ? -18.919 -9.556 6.960 1.00 91.38 370 TRP A CA 1
ATOM 2936 C C . TRP A 1 370 ? -20.026 -10.390 7.604 1.00 91.38 370 TRP A C 1
ATOM 2938 O O . TRP A 1 370 ? -20.086 -10.521 8.823 1.00 91.38 370 TRP A O 1
ATOM 2948 N N . ASP A 1 371 ? -20.888 -11.004 6.793 1.00 90.62 371 ASP A N 1
ATOM 2949 C CA . ASP A 1 371 ? -22.022 -11.798 7.295 1.00 90.62 371 ASP A CA 1
ATOM 2950 C C . ASP A 1 371 ? -21.710 -13.296 7.495 1.00 90.62 371 ASP A C 1
ATOM 2952 O O . ASP A 1 371 ? -22.601 -14.096 7.794 1.00 90.62 371 ASP A O 1
ATOM 2956 N N . GLY A 1 372 ? -20.448 -13.696 7.315 1.00 87.62 372 GLY A N 1
ATOM 2957 C CA . GLY A 1 372 ? -20.029 -15.098 7.265 1.00 87.62 372 GLY A CA 1
ATOM 2958 C C . GLY A 1 372 ? -19.807 -15.626 5.844 1.00 87.62 372 GLY A C 1
ATOM 2959 O O . GLY A 1 372 ? -19.206 -16.691 5.690 1.00 87.62 372 GLY A O 1
ATOM 2960 N N . LYS A 1 373 ? -20.262 -14.904 4.813 1.00 88.62 373 LYS A N 1
ATOM 2961 C CA . LYS A 1 373 ? -20.195 -15.326 3.410 1.00 88.62 373 LYS A CA 1
ATOM 2962 C C . LYS A 1 373 ? -19.755 -14.219 2.454 1.00 88.62 373 LYS A C 1
ATOM 2964 O O . LYS A 1 373 ? -19.017 -14.519 1.517 1.00 88.62 373 LYS A O 1
ATOM 2969 N N . GLU A 1 374 ? -20.237 -12.996 2.640 1.00 93.56 374 GLU A N 1
ATOM 2970 C CA . GLU A 1 374 ? -19.998 -11.853 1.756 1.00 93.56 374 GLU A CA 1
ATOM 2971 C C . GLU A 1 374 ? -19.819 -10.562 2.574 1.00 93.56 374 GLU A C 1
ATOM 2973 O O . GLU A 1 374 ? -20.365 -10.412 3.670 1.00 93.56 374 GLU A O 1
ATOM 2978 N N . TYR A 1 375 ? -19.039 -9.616 2.041 1.00 95.00 375 TYR A N 1
ATOM 2979 C CA . TYR A 1 375 ? -18.923 -8.275 2.614 1.00 95.00 375 TYR A CA 1
ATOM 2980 C C . TYR A 1 375 ? -20.107 -7.403 2.186 1.00 95.00 375 TYR A C 1
ATOM 2982 O O . TYR A 1 375 ? -20.560 -7.464 1.044 1.00 95.00 375 TYR A O 1
ATOM 2990 N N . ALA A 1 376 ? -20.574 -6.528 3.064 1.00 95.69 376 ALA A N 1
ATOM 2991 C CA . ALA A 1 376 ? -21.584 -5.526 2.757 1.00 95.69 376 ALA A CA 1
ATOM 2992 C C . ALA A 1 376 ? -21.118 -4.144 3.211 1.00 95.69 376 ALA A C 1
ATOM 2994 O O . ALA A 1 376 ? -20.510 -4.002 4.274 1.00 95.69 376 ALA A O 1
ATOM 2995 N N . LEU A 1 377 ? -21.444 -3.119 2.419 1.00 95.31 377 LEU A N 1
ATOM 2996 C CA . LEU A 1 377 ? -21.246 -1.730 2.816 1.00 95.31 377 LEU A CA 1
ATOM 2997 C C . LEU A 1 377 ? -22.189 -1.411 3.976 1.00 95.31 377 LEU A C 1
ATOM 2999 O O . LEU A 1 377 ? -23.408 -1.401 3.803 1.00 95.31 377 LEU A O 1
ATOM 3003 N N . ALA A 1 378 ? -21.617 -1.166 5.154 1.00 94.56 378 ALA A N 1
ATOM 3004 C CA . ALA A 1 378 ? -22.369 -0.753 6.329 1.00 94.56 378 ALA A CA 1
ATOM 3005 C C . ALA A 1 378 ? -22.563 0.763 6.322 1.00 94.56 378 ALA A C 1
ATOM 3007 O O . ALA A 1 378 ? -23.695 1.243 6.373 1.00 94.56 378 ALA A O 1
ATOM 3008 N N . HIS A 1 379 ? -21.467 1.516 6.197 1.00 94.06 379 HIS A N 1
ATOM 3009 C CA . HIS A 1 379 ? -21.502 2.975 6.205 1.00 94.06 379 HIS A CA 1
ATOM 3010 C C . HIS A 1 379 ? -20.416 3.585 5.318 1.00 94.06 379 HIS A C 1
ATOM 3012 O O . HIS A 1 379 ? -19.294 3.088 5.266 1.00 94.06 379 HIS A O 1
ATOM 3018 N N . ALA A 1 380 ? -20.749 4.710 4.685 1.00 92.12 380 ALA A N 1
ATOM 3019 C CA . ALA A 1 380 ? -19.773 5.675 4.201 1.00 92.12 380 ALA A CA 1
ATOM 3020 C C . ALA A 1 380 ? -19.665 6.793 5.240 1.00 92.12 380 ALA A C 1
ATOM 3022 O O . ALA A 1 380 ? -20.683 7.365 5.632 1.00 92.12 380 ALA A O 1
ATOM 3023 N N . LEU A 1 381 ? -18.454 7.053 5.718 1.00 91.94 381 LEU A N 1
ATOM 3024 C CA . LEU A 1 381 ? -18.176 7.981 6.807 1.00 91.94 381 LEU A CA 1
ATOM 3025 C C . LEU A 1 381 ? -17.233 9.077 6.322 1.00 91.94 381 LEU A C 1
ATOM 3027 O O . LEU A 1 381 ? -16.510 8.915 5.339 1.00 91.94 381 LEU A O 1
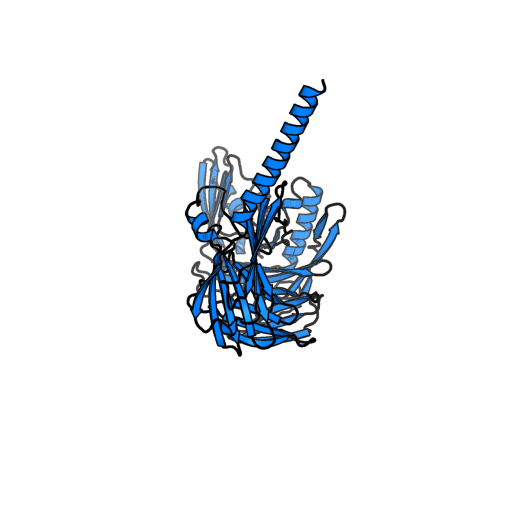ATOM 3031 N N . GLN A 1 382 ? -17.219 10.173 7.068 1.00 88.81 382 GLN A N 1
ATOM 3032 C CA . GLN A 1 382 ? -16.293 11.273 6.866 1.00 88.81 382 GLN A CA 1
ATOM 3033 C C . GLN A 1 382 ? -15.451 11.440 8.131 1.00 88.81 382 GLN A C 1
ATOM 3035 O O . GLN A 1 382 ? -15.991 11.491 9.244 1.00 88.81 382 GLN A O 1
ATOM 3040 N N . MET A 1 383 ? -14.137 11.521 7.951 1.00 85.19 383 MET A N 1
ATOM 3041 C CA . MET A 1 383 ? -13.205 11.942 8.983 1.00 85.19 383 MET A CA 1
ATOM 3042 C C . MET A 1 383 ? -13.412 13.435 9.277 1.00 85.19 383 MET A C 1
ATOM 3044 O O . MET A 1 383 ? -13.696 14.212 8.360 1.00 85.19 383 MET A O 1
ATOM 3048 N N . PRO A 1 384 ? -13.304 13.852 10.545 1.00 84.00 384 PRO A N 1
ATOM 3049 C CA . PRO A 1 384 ? -13.440 15.255 10.929 1.00 84.00 384 PRO A CA 1
ATOM 3050 C C . PRO A 1 384 ? -12.452 16.171 10.181 1.00 84.00 384 PRO A C 1
ATOM 3052 O O . PRO A 1 384 ? -11.297 15.806 9.990 1.00 84.00 384 PRO A O 1
ATOM 3055 N N . GLU A 1 385 ? -12.884 17.374 9.778 1.00 75.44 385 GLU A N 1
ATOM 3056 C CA . GLU A 1 385 ? -12.050 18.327 9.009 1.00 75.44 385 GLU A CA 1
ATOM 3057 C C . GLU A 1 385 ? -10.802 18.815 9.769 1.00 75.44 385 GLU A C 1
ATOM 3059 O O . GLU A 1 385 ? -9.842 19.281 9.158 1.00 75.44 385 GLU A O 1
ATOM 3064 N N . ASP A 1 386 ? -10.814 18.755 11.104 1.00 72.44 386 ASP A N 1
ATOM 3065 C CA . ASP A 1 386 ? -9.678 19.134 11.948 1.00 72.44 386 ASP A CA 1
ATOM 3066 C C . ASP A 1 386 ? -8.598 18.040 12.022 1.00 72.44 386 ASP A C 1
ATOM 3068 O O . ASP A 1 386 ? -7.516 18.272 12.571 1.00 72.44 386 ASP A O 1
ATOM 3072 N N . GLU A 1 387 ? -8.886 16.855 11.484 1.00 69.31 387 GLU A N 1
ATOM 3073 C CA . GLU A 1 387 ? -7.955 15.744 11.425 1.00 69.31 387 GLU A CA 1
ATOM 3074 C C . GLU A 1 387 ? -6.909 16.006 10.342 1.00 69.31 387 GLU A C 1
ATOM 3076 O O . GLU A 1 387 ? -7.212 16.011 9.151 1.00 69.31 387 GLU A O 1
ATOM 3081 N N . GLN A 1 388 ? -5.646 16.179 10.735 1.00 62.06 388 GLN A N 1
ATOM 3082 C CA . GLN A 1 388 ? -4.553 16.078 9.771 1.00 62.06 388 GLN A CA 1
ATOM 3083 C C . GLN A 1 388 ? -4.400 14.600 9.408 1.00 62.06 388 GLN A C 1
ATOM 3085 O O . GLN A 1 388 ? -3.875 13.794 10.181 1.00 62.06 388 GLN A O 1
ATOM 3090 N N . TRP A 1 389 ? -4.941 14.231 8.252 1.00 58.06 389 TRP A N 1
ATOM 3091 C CA . TRP A 1 389 ? -4.693 12.934 7.647 1.00 58.06 389 TRP A CA 1
ATOM 3092 C C . TRP A 1 389 ? -3.289 12.965 7.043 1.00 58.06 389 TRP A C 1
ATOM 3094 O O . TRP A 1 389 ? -3.061 13.613 6.024 1.00 58.06 389 TRP A O 1
ATOM 3104 N N . ASP A 1 390 ? -2.348 12.325 7.730 1.00 57.72 390 ASP A N 1
ATOM 3105 C CA . ASP A 1 390 ? -1.045 11.964 7.184 1.00 57.72 390 ASP A CA 1
ATOM 3106 C C . ASP A 1 390 ? -1.050 10.441 7.070 1.00 57.72 390 ASP A C 1
ATOM 3108 O O . ASP A 1 390 ? -1.284 9.749 8.063 1.00 57.72 390 ASP A O 1
ATOM 3112 N N . ASP A 1 391 ? -0.883 9.960 5.841 1.00 55.25 391 ASP A N 1
ATOM 3113 C CA . ASP A 1 391 ? -0.779 8.544 5.479 1.00 55.25 391 ASP A CA 1
ATOM 3114 C C . ASP A 1 391 ? 0.469 7.910 6.126 1.00 55.25 391 ASP A C 1
ATOM 3116 O O . ASP A 1 391 ? 0.506 6.738 6.491 1.00 55.25 391 ASP A O 1
ATOM 3120 N N . SER A 1 392 ? 1.496 8.725 6.383 1.00 59.75 392 SER A N 1
ATOM 3121 C CA . SER A 1 392 ? 2.712 8.263 7.028 1.00 59.75 392 SER A CA 1
ATOM 3122 C C . SER A 1 392 ? 2.634 8.378 8.551 1.00 59.75 392 SER A C 1
ATOM 3124 O O . SER A 1 392 ? 2.414 9.444 9.128 1.00 59.75 392 SER A O 1
ATOM 3126 N N . GLY A 1 393 ? 2.889 7.260 9.236 1.00 65.69 393 GLY A N 1
ATOM 3127 C CA . GLY A 1 393 ? 3.232 7.316 10.651 1.00 65.69 393 GLY A CA 1
ATOM 3128 C C . GLY A 1 393 ? 2.079 7.407 11.634 1.00 65.69 393 GLY A C 1
ATOM 3129 O O . GLY A 1 393 ? 2.241 8.035 12.685 1.00 65.69 393 GLY A O 1
ATOM 3130 N N . LYS A 1 394 ? 0.935 6.792 11.330 1.00 77.44 394 LYS A N 1
ATOM 3131 C CA . LYS A 1 394 ? -0.129 6.570 12.311 1.00 77.44 394 LYS A CA 1
ATOM 3132 C C . LYS A 1 394 ? -0.207 5.101 12.714 1.00 77.44 394 LYS A C 1
ATOM 3134 O O . LYS A 1 394 ? -0.087 4.206 11.891 1.00 77.44 394 LYS A O 1
ATOM 3139 N N . GLU A 1 395 ? -0.411 4.868 14.003 1.00 83.81 395 GLU A N 1
ATOM 3140 C CA . GLU A 1 395 ? -0.887 3.589 14.525 1.00 83.81 395 GLU A CA 1
ATOM 3141 C C . GLU A 1 395 ? -2.394 3.722 14.742 1.00 83.81 395 GLU A C 1
ATOM 3143 O O . GLU A 1 395 ? -2.840 4.687 15.376 1.00 83.81 395 GLU A O 1
ATOM 3148 N N . GLN A 1 396 ? -3.174 2.797 14.182 1.00 87.88 396 GLN A N 1
ATOM 3149 C CA . GLN A 1 396 ? -4.630 2.896 14.143 1.00 87.88 396 GLN A CA 1
ATOM 3150 C C . GLN A 1 396 ? -5.281 1.564 14.513 1.00 87.88 396 GLN A C 1
ATOM 3152 O O . GLN A 1 396 ? -4.815 0.501 14.111 1.00 87.88 396 GLN A O 1
ATOM 3157 N N . LEU A 1 397 ? -6.382 1.633 15.261 1.00 89.81 397 LEU A N 1
ATOM 3158 C CA . LEU A 1 397 ? -7.216 0.485 15.609 1.00 89.81 397 LEU A CA 1
ATOM 3159 C C . LEU A 1 397 ? -8.690 0.829 15.440 1.00 89.81 397 LEU A C 1
ATOM 3161 O O . LEU A 1 397 ? -9.154 1.856 15.939 1.00 89.81 397 LEU A O 1
ATOM 3165 N N . ALA A 1 398 ? -9.432 -0.064 14.793 1.00 91.69 398 ALA A N 1
ATOM 3166 C CA . ALA A 1 398 ? -10.875 0.035 14.647 1.00 91.69 398 ALA A CA 1
ATOM 3167 C C . ALA A 1 398 ? -11.582 -0.998 15.537 1.00 91.69 398 ALA A C 1
ATOM 3169 O O . ALA A 1 398 ? -11.121 -2.126 15.694 1.00 91.69 398 ALA A O 1
ATOM 3170 N N . HIS A 1 399 ? -12.713 -0.607 16.118 1.00 92.88 399 HIS A N 1
ATOM 3171 C CA . HIS A 1 399 ? -13.617 -1.501 16.830 1.00 92.88 399 HIS A CA 1
ATOM 3172 C C . HIS A 1 399 ? -15.054 -1.236 16.384 1.00 92.88 399 HIS A C 1
ATOM 3174 O O . HIS A 1 399 ? -15.557 -0.117 16.514 1.00 92.88 399 HIS A O 1
ATOM 3180 N N . TRP A 1 400 ? -15.723 -2.275 15.894 1.00 93.31 400 TRP A N 1
ATOM 3181 C CA . TRP A 1 400 ? -17.126 -2.251 15.499 1.00 93.31 400 TRP A CA 1
ATOM 3182 C C . TRP A 1 400 ? -17.947 -3.163 16.413 1.00 93.31 400 TRP A C 1
ATOM 3184 O O . TRP A 1 400 ? -17.660 -4.349 16.518 1.00 93.31 400 TRP A O 1
ATOM 3194 N N . ASP A 1 401 ? -18.987 -2.619 17.050 1.00 91.50 401 ASP A N 1
ATOM 3195 C CA . ASP A 1 401 ? -19.861 -3.372 17.971 1.00 91.50 401 ASP A CA 1
ATOM 3196 C C . ASP A 1 401 ? -21.216 -3.779 17.347 1.00 91.50 401 ASP A C 1
ATOM 3198 O O . ASP A 1 401 ? -22.142 -4.209 18.041 1.00 91.50 401 ASP A O 1
ATOM 3202 N N . GLY A 1 402 ? -21.364 -3.618 16.028 1.00 91.00 402 GLY A N 1
ATOM 3203 C CA . GLY A 1 402 ? -22.624 -3.835 15.309 1.00 91.00 402 GLY A CA 1
ATOM 3204 C C . GLY A 1 402 ? -23.532 -2.604 15.222 1.00 91.00 402 GLY A C 1
ATOM 3205 O O . GLY A 1 402 ? -24.488 -2.612 14.443 1.00 91.00 402 GLY A O 1
ATOM 3206 N N . GLN A 1 403 ? -23.264 -1.546 15.991 1.00 90.81 403 GLN A N 1
ATOM 3207 C CA . GLN A 1 403 ? -24.033 -0.293 15.957 1.00 90.81 403 GLN A CA 1
ATOM 3208 C C . GLN A 1 403 ? -23.157 0.956 15.839 1.00 90.81 403 GLN A C 1
ATOM 3210 O O . GLN A 1 403 ? -23.602 1.981 15.307 1.00 90.81 403 GLN A O 1
ATOM 3215 N N . ARG A 1 404 ? -21.935 0.880 16.356 1.00 94.38 404 ARG A N 1
ATOM 3216 C CA . ARG A 1 404 ? -20.999 1.983 16.500 1.00 94.38 404 ARG A CA 1
ATOM 3217 C C . ARG A 1 404 ? -19.600 1.535 16.100 1.00 94.38 404 ARG A C 1
ATOM 3219 O O . ARG A 1 404 ? -19.135 0.466 16.491 1.00 94.38 404 ARG A O 1
ATOM 3226 N N . LEU A 1 405 ? -18.934 2.404 15.346 1.00 95.75 405 LEU A N 1
ATOM 3227 C CA . LEU A 1 405 ? -17.530 2.285 14.984 1.00 95.75 405 LEU A CA 1
ATOM 3228 C C . LEU A 1 405 ? -16.720 3.231 15.862 1.00 95.75 405 LEU A C 1
ATOM 3230 O O . LEU A 1 405 ? -17.035 4.418 15.935 1.00 95.75 405 LEU A O 1
ATOM 3234 N N . ALA A 1 406 ? -15.668 2.719 16.482 1.00 95.56 406 ALA A N 1
ATOM 3235 C CA . ALA A 1 406 ? -14.664 3.506 17.173 1.00 95.56 406 ALA A CA 1
ATOM 3236 C C . ALA A 1 406 ? -13.309 3.341 16.477 1.00 95.56 406 ALA A C 1
ATOM 3238 O O . ALA A 1 406 ? -12.865 2.217 16.263 1.00 95.56 406 ALA A O 1
ATOM 3239 N N . LEU A 1 407 ? -12.667 4.457 16.138 1.00 93.88 407 LEU A N 1
ATOM 3240 C CA . LEU A 1 407 ? -11.319 4.517 15.578 1.00 93.88 407 LEU A CA 1
ATOM 3241 C C . LEU A 1 407 ? -10.401 5.196 16.593 1.00 93.88 407 LEU A C 1
ATOM 3243 O O . LEU A 1 407 ? -10.628 6.353 16.953 1.00 93.88 407 LEU A O 1
ATOM 3247 N N . LEU A 1 408 ? -9.395 4.468 17.067 1.00 92.94 408 LEU A N 1
ATOM 3248 C CA . LEU A 1 408 ? -8.341 4.977 17.937 1.00 92.94 408 LEU A CA 1
ATOM 3249 C C . LEU A 1 408 ? -7.077 5.200 17.110 1.00 92.94 408 LEU A C 1
ATOM 3251 O O . LEU A 1 408 ? -6.621 4.285 16.432 1.00 92.94 408 LEU A O 1
ATOM 3255 N N . GLU A 1 409 ? -6.499 6.393 17.202 1.00 89.56 409 GLU A N 1
ATOM 3256 C CA . GLU A 1 409 ? -5.332 6.795 16.420 1.00 89.56 409 GLU A CA 1
ATOM 3257 C C . GLU A 1 409 ? -4.244 7.412 17.300 1.00 89.56 409 GLU A C 1
ATOM 3259 O O . GLU A 1 409 ? -4.518 8.119 18.279 1.00 89.56 409 GLU A O 1
ATOM 3264 N N . ARG A 1 410 ? -2.991 7.197 16.900 1.00 85.94 410 ARG A N 1
ATOM 3265 C CA . ARG A 1 410 ? -1.800 7.850 17.448 1.00 85.94 410 ARG A CA 1
ATOM 3266 C C . ARG A 1 410 ? -0.817 8.172 16.327 1.00 85.94 410 ARG A C 1
ATOM 3268 O O . ARG A 1 410 ? -0.633 7.369 15.422 1.00 85.94 410 ARG A O 1
ATOM 3275 N N . ASN A 1 411 ? -0.103 9.291 16.444 1.00 80.88 411 ASN A N 1
ATOM 3276 C CA . ASN A 1 411 ? 1.076 9.559 15.619 1.00 80.88 411 ASN A CA 1
ATOM 3277 C C . ASN A 1 411 ? 2.277 8.734 16.131 1.00 80.88 411 ASN A C 1
ATOM 3279 O O . ASN A 1 411 ? 2.811 9.008 17.208 1.00 80.88 411 ASN A O 1
ATOM 3283 N N . SER A 1 412 ? 2.685 7.712 15.380 1.00 74.81 412 SER A N 1
ATOM 3284 C CA . SER A 1 412 ? 3.802 6.821 15.712 1.00 74.81 412 SER A CA 1
ATOM 3285 C C . SER A 1 412 ? 5.173 7.423 15.376 1.00 74.81 412 SER A C 1
ATOM 3287 O O . SER A 1 412 ? 6.168 7.056 16.002 1.00 74.81 412 SER A O 1
ATOM 3289 N N . LEU A 1 413 ? 5.239 8.398 14.461 1.00 73.62 413 LEU A N 1
ATOM 3290 C CA . LEU A 1 413 ? 6.482 9.104 14.114 1.00 73.62 413 LEU A CA 1
ATOM 3291 C C . LEU A 1 413 ? 6.856 10.187 15.128 1.00 73.62 413 LEU A C 1
ATOM 3293 O O . LEU A 1 413 ? 8.024 10.567 15.237 1.00 73.62 413 LEU A O 1
ATOM 3297 N N . SER A 1 414 ? 5.887 10.685 15.893 1.00 73.88 414 SER A N 1
ATOM 3298 C CA . SER A 1 414 ? 6.145 11.661 16.942 1.00 73.88 414 SER A CA 1
ATOM 3299 C C . SER A 1 414 ? 6.677 10.984 18.202 1.00 73.88 414 SER A C 1
ATOM 3301 O O . SER A 1 414 ? 5.989 10.219 18.872 1.00 73.88 414 SER A O 1
ATOM 3303 N N . TRP A 1 415 ? 7.919 11.303 18.568 1.00 67.56 415 TRP A N 1
ATOM 3304 C CA . TRP A 1 415 ? 8.510 10.825 19.823 1.00 67.56 415 TRP A CA 1
ATOM 3305 C C . TRP A 1 415 ? 8.063 11.655 21.031 1.00 67.56 415 TRP A C 1
ATOM 3307 O O . TRP A 1 415 ? 8.175 11.208 22.168 1.00 67.56 415 TRP A O 1
ATOM 3317 N N . GLU A 1 416 ? 7.576 12.874 20.798 1.00 69.88 416 GLU A N 1
ATOM 3318 C CA . GLU A 1 416 ? 7.156 13.804 21.849 1.00 69.88 416 GLU A CA 1
ATOM 3319 C C . GLU A 1 416 ? 5.672 13.650 22.189 1.00 69.88 416 GLU A C 1
ATOM 3321 O O . GLU A 1 416 ? 5.285 13.824 23.350 1.00 69.88 416 GLU A O 1
ATOM 3326 N N . ASP A 1 417 ? 4.856 13.316 21.186 1.00 76.50 417 ASP A N 1
ATOM 3327 C CA . ASP A 1 417 ? 3.413 13.212 21.335 1.00 76.50 417 ASP A CA 1
ATOM 3328 C C . ASP A 1 417 ? 3.013 11.842 21.889 1.00 76.50 417 ASP A C 1
ATOM 3330 O O . ASP A 1 417 ? 3.234 10.794 21.288 1.00 76.50 417 ASP A O 1
ATOM 3334 N N . THR A 1 418 ? 2.416 11.873 23.075 1.00 77.38 418 THR A N 1
ATOM 3335 C CA . THR A 1 418 ? 1.825 10.709 23.756 1.00 77.38 418 THR A CA 1
ATOM 3336 C C . THR A 1 418 ? 0.311 10.874 23.852 1.00 77.38 418 THR A C 1
ATOM 3338 O O . THR A 1 418 ? -0.321 10.391 24.793 1.00 77.38 418 THR A O 1
ATOM 3341 N N . SER A 1 419 ? -0.263 11.637 22.921 1.00 86.44 419 SER A N 1
ATOM 3342 C CA . SER A 1 419 ? -1.699 11.820 22.803 1.00 86.44 419 SER A CA 1
ATOM 3343 C C . SER A 1 419 ? -2.294 10.783 21.862 1.00 86.44 419 SER A C 1
ATOM 3345 O O . SER A 1 419 ? -1.692 10.399 20.860 1.00 86.44 419 SER A O 1
ATOM 3347 N N . TYR A 1 420 ? -3.510 10.372 22.187 1.00 89.56 420 TYR A N 1
ATOM 3348 C CA . TYR A 1 420 ? -4.304 9.431 21.410 1.00 89.56 420 TYR A CA 1
ATOM 3349 C C . TYR A 1 420 ? -5.618 10.102 21.058 1.00 89.56 420 TYR A C 1
ATOM 3351 O O . TYR A 1 420 ? -6.171 10.847 21.872 1.00 89.56 420 TYR A O 1
ATOM 3359 N N . ARG A 1 421 ? -6.138 9.842 19.867 1.00 91.94 421 ARG A N 1
ATOM 3360 C CA . ARG A 1 421 ? -7.416 10.386 19.422 1.00 91.94 421 ARG A CA 1
ATOM 3361 C C . ARG A 1 421 ? -8.408 9.252 19.245 1.00 91.94 421 ARG A C 1
ATOM 3363 O O . ARG A 1 421 ? -8.095 8.273 18.585 1.00 91.94 421 ARG A O 1
ATOM 3370 N N . LEU A 1 422 ? -9.587 9.387 19.844 1.00 94.81 422 LEU A N 1
ATOM 3371 C CA . LEU A 1 422 ? -10.705 8.476 19.625 1.00 94.81 422 LEU A CA 1
ATOM 3372 C C . LEU A 1 422 ? -11.794 9.211 18.857 1.00 94.81 422 LEU A C 1
ATOM 3374 O O . LEU A 1 422 ? -12.280 10.248 19.319 1.00 94.81 422 LEU A O 1
ATOM 3378 N N . THR A 1 423 ? -12.213 8.624 17.746 1.00 95.12 423 THR A N 1
ATOM 3379 C CA . THR A 1 423 ? -13.324 9.105 16.929 1.00 95.12 423 THR A CA 1
ATOM 3380 C C . THR A 1 423 ? -14.395 8.023 16.876 1.00 95.12 423 THR A C 1
ATOM 3382 O O . THR A 1 423 ? -14.091 6.849 16.677 1.00 95.12 423 THR A O 1
ATOM 3385 N N . VAL A 1 424 ? -15.650 8.397 17.120 1.00 96.50 424 VAL A N 1
ATOM 3386 C CA . VAL A 1 424 ? -16.766 7.460 17.268 1.00 96.50 424 VAL A CA 1
ATOM 3387 C C . VAL A 1 424 ? -17.921 7.859 16.362 1.00 96.50 424 VAL A C 1
ATOM 3389 O O . VAL A 1 424 ? -18.480 8.954 16.488 1.00 96.50 424 VAL A O 1
ATOM 3392 N N . TRP A 1 425 ? -18.339 6.929 15.508 1.00 96.44 425 TRP A N 1
ATOM 3393 C CA . TRP A 1 425 ? -19.517 7.061 14.657 1.00 96.44 425 TRP A CA 1
ATOM 3394 C C . TRP A 1 425 ? -20.603 6.088 15.094 1.00 96.44 425 TRP A C 1
ATOM 3396 O O . TRP A 1 425 ? -20.326 4.927 15.383 1.00 96.44 425 TRP A O 1
ATOM 3406 N N . GLN A 1 426 ? -21.854 6.537 15.088 1.00 94.88 426 GLN A N 1
ATOM 3407 C CA . GLN A 1 426 ? -23.019 5.693 15.337 1.00 94.88 426 GLN A CA 1
ATOM 3408 C C . GLN A 1 426 ? -24.080 5.985 14.282 1.00 94.88 426 GLN A C 1
ATOM 3410 O O . GLN A 1 426 ? -24.411 7.141 14.029 1.00 94.88 426 GLN A O 1
ATOM 3415 N N . GLY A 1 427 ? -24.599 4.939 13.635 1.00 90.62 427 GLY A N 1
ATOM 3416 C CA . GLY A 1 427 ? -25.570 5.101 12.547 1.00 90.62 427 GLY A CA 1
ATOM 3417 C C . GLY A 1 427 ? -25.043 5.900 11.346 1.00 90.62 427 GLY A C 1
ATOM 3418 O O . GLY A 1 427 ? -25.835 6.506 10.630 1.00 90.62 427 GLY A O 1
ATOM 3419 N N . GLY A 1 428 ? -23.724 5.916 11.134 1.00 90.00 428 GLY A N 1
ATOM 3420 C CA . GLY A 1 428 ? -23.068 6.674 10.064 1.00 90.00 428 GLY A CA 1
ATOM 3421 C C . GLY A 1 428 ? -22.740 8.131 10.403 1.00 90.00 428 GLY A C 1
ATOM 3422 O O . GLY A 1 428 ? -22.111 8.810 9.597 1.00 90.00 428 GLY A O 1
ATOM 3423 N N . GLU A 1 429 ? -23.122 8.620 11.584 1.00 93.31 429 GLU A N 1
ATOM 3424 C CA . GLU A 1 429 ? -22.875 10.001 12.004 1.00 93.31 429 GLU A CA 1
ATOM 3425 C C . GLU A 1 429 ? -21.798 10.067 13.085 1.00 93.31 429 GLU A C 1
ATOM 3427 O O . GLU A 1 429 ? -21.733 9.213 13.972 1.00 93.31 429 GLU A O 1
ATOM 3432 N N . LEU A 1 430 ? -20.961 11.105 13.032 1.00 94.88 430 LEU A N 1
ATOM 3433 C CA . LEU A 1 430 ? -19.973 11.386 14.068 1.00 94.88 430 LEU A CA 1
ATOM 3434 C C . LEU A 1 430 ? -20.689 11.771 15.370 1.00 94.88 430 LEU A C 1
ATOM 3436 O O . LEU A 1 430 ? -21.386 12.784 15.430 1.00 94.88 430 LEU A O 1
ATOM 3440 N N . THR A 1 431 ? -20.489 10.981 16.422 1.00 96.44 431 THR A N 1
ATOM 3441 C CA . THR A 1 431 ? -21.147 11.172 17.727 1.00 96.44 431 THR A CA 1
ATOM 3442 C C . THR A 1 431 ? -20.199 11.641 18.818 1.00 96.44 431 THR A C 1
ATOM 3444 O O . THR A 1 431 ? -20.643 12.293 19.765 1.00 96.44 431 THR A O 1
ATOM 3447 N N . TYR A 1 432 ? -18.903 11.348 18.683 1.00 96.31 432 TYR A N 1
ATOM 3448 C CA . TYR A 1 432 ? -17.877 11.803 19.610 1.00 96.31 432 TYR A CA 1
ATOM 3449 C C . TYR A 1 432 ? -16.491 11.832 18.968 1.00 96.31 432 TYR A C 1
ATOM 3451 O O . TYR A 1 432 ? -16.130 10.948 18.194 1.00 96.31 432 TYR A O 1
ATOM 3459 N N . GLN A 1 433 ? -15.709 12.839 19.341 1.00 95.19 433 GLN A N 1
ATOM 3460 C CA . GLN A 1 433 ? -14.288 12.942 19.052 1.00 95.19 433 GLN A CA 1
ATOM 3461 C C . GLN A 1 433 ? -13.580 13.507 20.287 1.00 95.19 433 GLN A C 1
ATOM 3463 O O . GLN A 1 433 ? -13.970 14.552 20.828 1.00 95.19 433 GLN A O 1
ATOM 3468 N N . GLY A 1 434 ? -12.523 12.834 20.734 1.00 94.44 434 GLY A N 1
ATOM 3469 C CA . GLY A 1 434 ? -11.748 13.273 21.887 1.00 94.44 434 GLY A CA 1
ATOM 3470 C C . GLY A 1 434 ? -10.275 12.922 21.801 1.00 94.44 434 GLY A C 1
ATOM 3471 O O . GLY A 1 434 ? -9.884 11.946 21.167 1.00 94.44 434 GLY A O 1
ATOM 3472 N N . VAL A 1 435 ? -9.465 13.733 22.476 1.00 93.94 435 VAL A N 1
ATOM 3473 C CA . VAL A 1 435 ? -8.019 13.552 22.603 1.00 93.94 435 VAL A CA 1
ATOM 3474 C C . VAL A 1 435 ? -7.680 13.202 24.045 1.00 93.94 435 VAL A C 1
ATOM 3476 O O . VAL A 1 435 ? -8.126 13.869 24.980 1.00 93.94 435 VAL A O 1
ATOM 3479 N N . TYR A 1 436 ? -6.872 12.166 24.216 1.00 93.50 436 TYR A N 1
ATOM 3480 C CA . TYR A 1 436 ? -6.419 11.636 25.492 1.00 93.50 436 TYR A CA 1
ATOM 3481 C C . TYR A 1 436 ? -4.922 11.879 25.596 1.00 93.50 436 TYR A C 1
ATOM 3483 O O . TYR A 1 436 ? -4.147 11.265 24.872 1.00 93.50 436 TYR A O 1
ATOM 3491 N N . THR A 1 437 ? -4.509 12.776 26.484 1.00 91.06 437 THR A N 1
ATOM 3492 C CA . THR A 1 437 ? -3.100 13.136 26.667 1.00 91.06 437 THR A CA 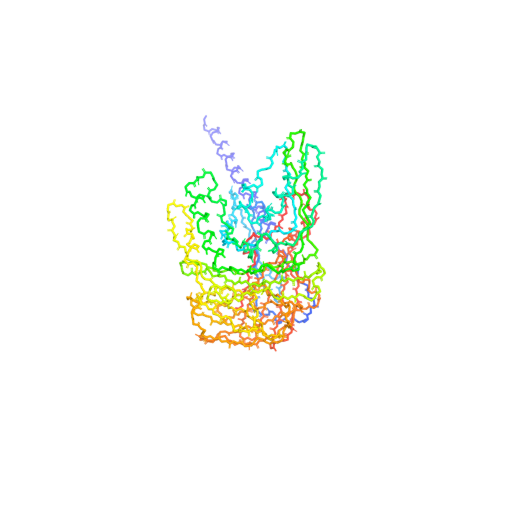1
ATOM 3493 C C . THR A 1 437 ? -2.589 12.575 27.983 1.00 91.06 437 THR A C 1
ATOM 3495 O O . THR A 1 437 ? -3.149 12.849 29.049 1.00 91.06 437 THR A O 1
ATOM 3498 N N . MET A 1 438 ? -1.497 11.817 27.921 1.00 88.25 438 MET A N 1
ATOM 3499 C CA . MET A 1 438 ? -0.837 11.294 29.115 1.00 88.25 438 MET A CA 1
ATOM 3500 C C . MET A 1 438 ? -0.014 12.375 29.819 1.00 88.25 438 MET A C 1
ATOM 3502 O O . MET A 1 438 ? 0.553 13.271 29.188 1.00 88.25 438 MET A O 1
ATOM 3506 N N . SER A 1 439 ? 0.135 12.258 31.139 1.00 86.62 439 SER A N 1
ATOM 3507 C CA . SER A 1 439 ? 0.965 13.168 31.941 1.00 86.62 439 SER A CA 1
ATOM 3508 C C . SER A 1 439 ? 2.431 13.234 31.476 1.00 86.62 439 SER A C 1
ATOM 3510 O O . SER A 1 439 ? 3.094 14.257 31.681 1.00 86.62 439 SER A O 1
ATOM 3512 N N . PHE A 1 440 ? 2.919 12.199 30.781 1.00 78.81 440 PHE A N 1
ATOM 3513 C CA . PHE A 1 440 ? 4.254 12.135 30.182 1.00 78.81 440 PHE A CA 1
ATOM 3514 C C . PHE A 1 440 ? 4.525 13.207 29.125 1.00 78.81 440 PHE A C 1
ATOM 3516 O O . PHE A 1 440 ? 5.667 13.657 29.019 1.00 78.81 440 PHE A O 1
ATOM 3523 N N . ALA A 1 441 ? 3.502 13.688 28.410 1.00 71.75 441 ALA A N 1
ATOM 3524 C CA . ALA A 1 441 ? 3.660 14.699 27.363 1.00 71.75 441 ALA A CA 1
ATOM 3525 C C . ALA A 1 441 ? 4.398 15.956 27.866 1.00 71.75 441 ALA A C 1
ATOM 3527 O O . ALA A 1 441 ? 5.262 16.510 27.185 1.00 71.75 441 ALA A O 1
ATOM 3528 N N . LYS A 1 442 ? 4.128 16.374 29.113 1.00 67.56 442 LYS A N 1
ATOM 3529 C CA . LYS A 1 442 ? 4.812 17.517 29.745 1.00 67.56 442 LYS A CA 1
ATOM 3530 C C . LYS A 1 442 ? 6.301 17.246 29.972 1.00 67.56 442 LYS A C 1
ATOM 3532 O O . LYS A 1 442 ? 7.119 18.141 29.772 1.00 67.56 442 LYS A O 1
ATOM 3537 N N . ASN A 1 443 ? 6.653 16.028 30.383 1.00 66.25 443 ASN A N 1
ATOM 3538 C CA . ASN A 1 443 ? 8.040 15.640 30.630 1.00 66.25 443 ASN A CA 1
ATOM 3539 C C . ASN A 1 443 ? 8.821 15.545 29.315 1.00 66.25 443 ASN A C 1
ATOM 3541 O O . ASN A 1 443 ? 9.913 16.108 29.223 1.00 66.25 443 ASN A O 1
ATOM 3545 N N . ASN A 1 444 ? 8.235 14.937 28.283 1.00 69.50 444 ASN A N 1
ATOM 3546 C CA . ASN A 1 444 ? 8.845 14.812 26.958 1.00 69.50 444 ASN A CA 1
ATOM 3547 C C . ASN A 1 444 ? 9.196 16.177 26.352 1.00 69.50 444 ASN A C 1
ATOM 3549 O O . ASN A 1 444 ? 10.331 16.383 25.923 1.00 69.50 444 ASN A O 1
ATOM 3553 N N . ALA A 1 445 ? 8.281 17.150 26.429 1.00 62.75 445 ALA A N 1
ATOM 3554 C CA . ALA A 1 445 ? 8.524 18.511 25.945 1.00 62.75 445 ALA A CA 1
ATOM 3555 C C . ALA A 1 445 ? 9.751 19.177 26.603 1.00 62.75 445 ALA A C 1
ATOM 3557 O O . ALA A 1 445 ? 10.464 19.956 25.969 1.00 62.75 445 ALA A O 1
ATOM 3558 N N . THR A 1 446 ? 10.034 18.860 27.872 1.00 63.19 446 THR A N 1
ATOM 3559 C CA . THR A 1 446 ? 11.205 19.397 28.592 1.00 63.19 446 THR A CA 1
ATOM 3560 C C . THR A 1 446 ? 12.504 18.635 28.323 1.00 63.19 446 THR A C 1
ATOM 3562 O O . THR A 1 446 ? 13.584 19.173 28.565 1.00 63.19 446 THR A O 1
ATOM 3565 N N . GLN A 1 447 ? 12.419 17.404 27.811 1.00 64.62 447 GLN A N 1
ATOM 3566 C CA . GLN A 1 447 ? 13.546 16.482 27.629 1.00 64.62 447 GLN A CA 1
ATOM 3567 C C . GLN A 1 447 ? 13.890 16.208 26.158 1.00 64.62 447 GLN A C 1
ATOM 3569 O O . GLN A 1 447 ? 14.637 15.287 25.858 1.00 64.62 447 GLN A O 1
ATOM 3574 N N . ARG A 1 448 ? 13.422 17.065 25.246 1.00 57.59 448 ARG A N 1
ATOM 3575 C CA . ARG A 1 448 ? 13.508 16.939 23.781 1.00 57.59 448 ARG A CA 1
ATOM 3576 C C . ARG A 1 448 ? 14.870 16.532 23.184 1.00 57.59 448 ARG A C 1
ATOM 3578 O O . ARG A 1 448 ? 14.915 15.985 22.091 1.00 57.59 448 ARG A O 1
ATOM 3585 N N . TYR A 1 449 ? 15.978 16.807 23.875 1.00 57.53 449 TYR A N 1
ATOM 3586 C CA . TYR A 1 449 ? 17.344 16.517 23.410 1.00 57.53 449 TYR A CA 1
ATOM 3587 C C . TYR A 1 449 ? 18.072 15.444 24.230 1.00 57.53 449 TYR A C 1
ATOM 3589 O O . TYR A 1 449 ? 19.285 15.277 24.094 1.00 57.53 449 TYR A O 1
ATOM 3597 N N . SER A 1 450 ? 17.370 14.739 25.115 1.00 60.75 450 SER A N 1
ATOM 3598 C CA . SER A 1 450 ? 17.899 13.565 25.800 1.00 60.75 450 SER A CA 1
ATOM 3599 C C . SER A 1 450 ? 17.270 12.310 25.197 1.00 60.75 450 SER A C 1
ATOM 3601 O O . SER A 1 450 ? 16.122 12.316 24.767 1.00 60.75 450 SER A O 1
ATOM 3603 N N . ASN A 1 451 ? 17.981 11.184 25.237 1.00 60.97 451 ASN A N 1
ATOM 3604 C CA . ASN A 1 451 ? 17.385 9.881 24.909 1.00 60.97 451 ASN A CA 1
ATOM 3605 C C . ASN A 1 451 ? 16.373 9.414 25.984 1.00 60.97 451 ASN A C 1
ATOM 3607 O O . ASN A 1 451 ? 15.961 8.261 25.978 1.00 60.97 451 ASN A O 1
ATOM 3611 N N . ALA A 1 452 ? 16.013 10.283 26.937 1.00 68.94 452 ALA A N 1
ATOM 3612 C CA . ALA A 1 452 ? 15.220 9.990 28.122 1.00 68.94 452 ALA A CA 1
ATOM 3613 C C . ALA A 1 452 ? 13.740 10.380 27.930 1.00 68.94 452 ALA A C 1
ATOM 3615 O O . ALA A 1 452 ? 13.113 10.957 28.814 1.00 68.94 452 ALA A O 1
ATOM 3616 N N . ILE A 1 453 ? 13.194 10.081 26.754 1.00 78.31 453 ILE A N 1
ATOM 3617 C CA . ILE A 1 453 ? 11.802 10.361 26.391 1.00 78.31 453 ILE A CA 1
ATOM 3618 C C . ILE A 1 453 ? 10.978 9.087 26.607 1.00 78.31 453 ILE A C 1
ATOM 3620 O O . ILE A 1 453 ? 11.447 7.983 26.314 1.00 78.31 453 ILE A O 1
ATOM 3624 N N . ILE A 1 454 ? 9.765 9.237 27.143 1.00 81.94 454 ILE A N 1
ATOM 3625 C CA . ILE A 1 454 ? 8.794 8.142 27.240 1.00 81.94 454 ILE A CA 1
ATOM 3626 C C . ILE A 1 454 ? 7.981 8.143 25.950 1.00 81.94 454 ILE A C 1
ATOM 3628 O O . ILE A 1 454 ? 7.360 9.147 25.618 1.00 81.94 454 ILE A O 1
ATOM 3632 N N . ARG A 1 455 ? 7.983 7.032 25.223 1.00 81.56 455 ARG A N 1
ATOM 3633 C CA . ARG A 1 455 ? 7.301 6.889 23.929 1.00 81.56 455 ARG A CA 1
ATOM 3634 C C . ARG A 1 455 ? 6.468 5.616 23.913 1.00 81.56 455 ARG A C 1
ATOM 3636 O O . ARG A 1 455 ? 6.771 4.701 24.673 1.00 81.56 455 ARG A O 1
ATOM 3643 N N . GLY A 1 456 ? 5.474 5.523 23.035 1.00 81.00 456 GLY A N 1
ATOM 3644 C CA . GLY A 1 456 ? 4.795 4.247 22.803 1.00 81.00 456 GLY A CA 1
ATOM 3645 C C . GLY A 1 456 ? 5.778 3.169 22.333 1.00 81.00 456 GLY A C 1
ATOM 3646 O O . GLY A 1 456 ? 6.842 3.485 21.788 1.00 81.00 456 GLY A O 1
ATOM 3647 N N . ILE A 1 457 ? 5.459 1.902 22.580 1.00 80.94 457 ILE A N 1
ATOM 3648 C CA . ILE A 1 457 ? 6.244 0.781 22.043 1.00 80.94 457 ILE A CA 1
ATOM 3649 C C . ILE A 1 457 ? 6.174 0.818 20.502 1.00 80.94 457 ILE A C 1
ATOM 3651 O O . ILE A 1 457 ? 5.205 1.315 19.937 1.00 80.94 457 ILE A O 1
ATOM 3655 N N . ASP A 1 458 ? 7.239 0.382 19.818 1.00 67.00 458 ASP A N 1
ATOM 3656 C CA . ASP A 1 458 ? 7.370 0.510 18.353 1.00 67.00 458 ASP A CA 1
ATOM 3657 C C . ASP A 1 458 ? 6.397 -0.425 17.577 1.00 67.00 458 ASP A C 1
ATOM 3659 O O . ASP A 1 458 ? 6.293 -0.332 16.359 1.00 67.00 458 ASP A O 1
ATOM 3663 N N . SER A 1 459 ? 5.646 -1.278 18.286 1.00 64.81 459 SER A N 1
ATOM 3664 C CA . SER A 1 459 ? 4.537 -2.110 17.804 1.00 64.81 459 SER A CA 1
ATOM 3665 C C . SER A 1 459 ? 3.549 -2.368 18.957 1.00 64.81 459 SER A C 1
ATOM 3667 O O . SER A 1 459 ? 3.982 -2.572 20.093 1.00 64.81 459 SER A O 1
ATOM 3669 N N . GLN A 1 460 ? 2.235 -2.338 18.689 1.00 74.38 460 GLN A N 1
ATOM 3670 C CA . GLN A 1 460 ? 1.170 -2.550 19.691 1.00 74.38 460 GLN A CA 1
ATOM 3671 C C . GLN A 1 460 ? 1.210 -1.549 20.858 1.00 74.38 460 GLN A C 1
ATOM 3673 O O . GLN A 1 460 ? 1.093 -1.920 22.025 1.00 74.38 460 GLN A O 1
ATOM 3678 N N . ALA A 1 461 ? 1.405 -0.260 20.577 1.00 80.69 461 ALA A N 1
ATOM 3679 C CA . ALA A 1 461 ? 1.389 0.750 21.630 1.00 80.69 461 ALA A CA 1
ATOM 3680 C C . ALA A 1 461 ? -0.022 1.066 22.128 1.00 80.69 461 ALA A C 1
ATOM 3682 O O . ALA A 1 461 ? -0.161 1.729 23.156 1.00 80.69 461 ALA A O 1
ATOM 3683 N N . ILE A 1 462 ? -1.052 0.640 21.403 1.00 88.31 462 ILE A N 1
ATOM 3684 C CA . ILE A 1 462 ? -2.449 0.844 21.764 1.00 88.31 462 ILE A CA 1
ATOM 3685 C C . ILE A 1 462 ? -3.248 -0.452 21.655 1.00 88.31 462 ILE A C 1
ATOM 3687 O O . ILE A 1 462 ? -2.968 -1.300 20.816 1.00 88.31 462 ILE A O 1
ATOM 3691 N N . GLU A 1 463 ? -4.285 -0.563 22.479 1.00 90.38 463 GLU A N 1
ATOM 3692 C CA . GLU A 1 463 ? -5.359 -1.545 22.352 1.00 90.38 463 GLU A CA 1
ATOM 3693 C C . GLU A 1 463 ? -6.706 -0.841 22.531 1.00 90.38 463 GLU A C 1
ATOM 3695 O O . GLU A 1 463 ? -6.847 0.070 23.357 1.00 90.38 463 GLU A O 1
ATOM 3700 N N . LEU A 1 464 ? -7.718 -1.310 21.803 1.00 90.31 464 LEU A N 1
ATOM 3701 C CA . LEU A 1 464 ? -9.097 -0.852 21.922 1.00 90.31 464 LEU A CA 1
ATOM 3702 C C . LEU A 1 464 ? -10.018 -2.061 22.116 1.00 90.31 464 LEU A C 1
ATOM 3704 O O . LEU A 1 464 ? -10.033 -2.981 21.304 1.00 90.31 464 LEU A O 1
ATOM 3708 N N . SER A 1 465 ? -10.798 -2.058 23.197 1.00 88.06 465 SER A N 1
ATOM 3709 C CA . SER A 1 465 ? -11.762 -3.123 23.519 1.00 88.06 465 SER A CA 1
ATOM 3710 C C . SER A 1 465 ? -13.106 -2.536 23.945 1.00 88.06 465 SER A C 1
ATOM 3712 O O . SER A 1 465 ? -13.143 -1.410 24.443 1.00 88.06 465 SER A O 1
ATOM 3714 N N . GLY A 1 466 ? -14.199 -3.278 23.750 1.00 81.75 466 GLY A N 1
ATOM 3715 C CA . GLY A 1 466 ? -15.577 -2.822 23.958 1.00 81.75 466 GLY A CA 1
ATOM 3716 C C . GLY A 1 466 ? -16.539 -3.960 24.239 1.00 81.75 466 GLY A C 1
ATOM 3717 O O . GLY A 1 466 ? -16.254 -5.082 23.761 1.00 81.75 466 GLY A O 1
#

Foldseek 3Di:
DVVVVVVVVVVVCCVVVVVVVVVCVVQVVVWDKQKDKDFPDFALVLQAPKKKWFWWDAQQFKIKTWIARSSDRRPITIDIGGDPDRDDPDDPDPDFFDWAFEDQFDKDFDPDFDPLVVVCQQASYHNCPVVVVVLVVDDAFDKDKDKDQVCVPDQATLIAGPPRVVCPPPPVSNVVRSVLSVLLCQQQRFGRDRLWMKMWIFGHHRHSGTRMIGIDTQKDKDWDKAWEDFPQWIKMAIFIWIGNHPVCPPIDTTPRCSRHAEHDIKTWGWDQDPVVRDTHTRSNPIDDQDHDDPQKGWAYWYQDPVQWIWTWIDRAQWIWTFTAHNSRNDGQDIDTQGGPGDPKHWADWADDPFWIWTDIPPQWIWIWGHPPRDIDTPEIAGHDPPDPDDSPAKDWHWDDPPFKIKIKIDRRPDLLFPKIWIWMDGSRHTNTIMIMGIPQSVVSVVQVPPSRHMGQRNPCSMDMDD